Protein AF-A0A957VAG4-F1 (afdb_monomer_lite)

Secondary structure (DSSP, 8-state):
---------------------SSSSHHHHHHHHHHHHHHHHHHHHHHHHHHHHHHHHHHHHHHHHHHHHT-EEEEEEEEEEEEEEEEEEEEEEEEEEEEEEEEEEEEEEEEEETTEEEEEEEEEEEEEEEEEEEEEEEEEEEEEEEEEEEEEEEEEEGGGSTHHHHHHHHHHHHHHHHHHHHHTTS------PPPPPPPP----------------PPPP--------------------PPP-PPPPPPPPPPPPP----------------------------PPPPPPP-HHHHHHHHHHHHHHHHHHHHHHHHHHHHHHHTT-S-HHHHHHHHHHHHHHHHHHHHHHHT----GGGHHHHHHHHHHHHHHHHHHHHHHHHHHT--TT---HHHHHHHHHHHHHHHHHHHHHHHHHHT-

Radius of gyration: 52.44 Å; chains: 1; bounding box: 106×87×208 Å

Sequence (422 aa):
MPKESEPGSDNPLAAAPQGNKAQSSLPWLWAIVIFVLLLNIGLLIGLNLARLGAIEALSQVETMLDNLANEVVVYEVPVNQAVPMQAEVPFNQTFDVPLDTVIALSQTLTVPFGGVDIDLPVQTEVPVQIVVPFTVDEVIAVDTVVQLNTTIPVEVEVARTPLLAYLNQAKYDLARLKSLLTFSTEPSPPLVTPSPPQPSPTFEPSATKLPPTETPTPSPSATVFEVESTATLTPTVTSVPQETVAPSPEATPSEAKPPTNSDTSPPTGATSPASETIDPAGPLESPAPDPPMPLVTYAASVEILGQHISSKAEPFQETALRYWANQTTLEQFEAEFNQFRPEVKEVMRQLTQLSPPQEATTIHQKLIDGLAKCDIGIDMLGTWLETFDESLELPASLQVALCLEETAAAETELRQLLTQKK

pLDDT: mean 73.74, std 20.73, range [32.75, 96.94]

Foldseek 3Di:
DDDDDDDDDDDDPDDDPPPPPVPVCVVVVVVVVVVVVVVVVVVVVVVVVVLVVVLVVLVVVLVVLVCVLQDKDKDWDKDWDWDKDKDWDWDKDKDWDKDWDKDWDWDWDFDDDPNDTDTDTDIDIDTDIDTDIDIDTDIDIDIDIDTDTDIDIDIDNSNPDPVSVVSVVVSVVSVVVSCVSVCVPDDDDPDDDDDPDDDDPPPDPPPPPPDPPPDDDDDDDDDDDDDDDDDDDDDDDDDDDDDDDDDDDDDDDDDDDDDDDDDDDDDDDDDDDDDDDDDDDDDPPDPDPDPPDQLVVLLVLVVVLVVQLVVLVVVLVVVVVCVVVVNDDLVRNLVSLVVSLVSLVVSLVVLVPDDDDPVCVVLSVLLNVLSVLLNVLSVVVVVCSVVPDPPDDDDSVVSNVVSVVSNVVSNVVSVVVVVVVD

Structure (mmCIF, N/CA/C/O backbone):
data_AF-A0A957VAG4-F1
#
_entry.id   AF-A0A957VAG4-F1
#
loop_
_atom_site.group_PDB
_atom_site.id
_atom_site.type_symbol
_atom_site.label_atom_id
_atom_site.label_alt_id
_atom_site.label_comp_id
_atom_site.label_asym_id
_atom_site.label_entity_id
_atom_site.label_seq_id
_atom_site.pdbx_PDB_ins_code
_atom_site.Cartn_x
_atom_site.Cartn_y
_atom_site.Cartn_z
_atom_site.occupancy
_atom_site.B_iso_or_equiv
_atom_site.auth_seq_id
_atom_site.auth_comp_id
_atom_site.auth_asym_id
_atom_site.auth_atom_id
_atom_site.pdbx_PDB_model_num
ATOM 1 N N . MET A 1 1 ? 28.622 51.564 -104.443 1.00 38.38 1 MET A N 1
ATOM 2 C CA . MET A 1 1 ? 29.298 52.596 -103.626 1.00 38.38 1 MET A CA 1
ATOM 3 C C . MET A 1 1 ? 28.795 52.460 -102.199 1.00 38.38 1 MET A C 1
ATOM 5 O O . MET A 1 1 ? 27.580 52.354 -102.081 1.00 38.38 1 MET A O 1
ATOM 9 N N . PRO A 1 2 ? 29.619 52.571 -101.145 1.00 54.06 2 PRO A N 1
ATOM 10 C CA . PRO A 1 2 ? 31.016 52.159 -100.916 1.00 54.06 2 PRO A CA 1
ATOM 11 C C . PRO A 1 2 ? 31.065 51.047 -99.817 1.00 54.06 2 PRO A C 1
ATOM 13 O O . PRO A 1 2 ? 30.011 50.626 -99.362 1.00 54.06 2 PRO A O 1
ATOM 16 N N . LYS A 1 3 ? 32.171 50.557 -99.244 1.00 42.34 3 LYS A N 1
ATOM 17 C CA . LYS A 1 3 ? 33.568 50.235 -99.611 1.00 42.34 3 LYS A CA 1
ATOM 18 C C . LYS A 1 3 ? 34.287 50.012 -98.259 1.00 42.34 3 LYS A C 1
ATOM 20 O O . LYS A 1 3 ? 34.108 50.854 -97.392 1.00 42.34 3 LYS A O 1
ATOM 25 N N . GLU A 1 4 ? 35.087 48.943 -98.145 1.00 45.47 4 GLU A N 1
ATOM 26 C CA . GLU A 1 4 ? 36.183 48.722 -97.162 1.00 45.47 4 GLU A CA 1
ATOM 27 C C . GLU A 1 4 ? 35.815 48.702 -95.655 1.00 45.47 4 GLU A C 1
ATOM 29 O O . GLU A 1 4 ? 35.168 49.595 -95.135 1.00 45.47 4 GLU A O 1
ATOM 34 N N . SER A 1 5 ? 36.236 47.732 -94.839 1.00 47.94 5 SER A N 1
ATOM 35 C CA . SER A 1 5 ? 37.615 47.248 -94.679 1.00 47.94 5 SER A CA 1
ATOM 36 C C . SER A 1 5 ? 37.661 45.980 -93.796 1.00 47.94 5 SER A C 1
ATOM 38 O O . SER A 1 5 ? 37.069 45.940 -92.722 1.00 47.94 5 SER A O 1
ATOM 40 N N . GLU A 1 6 ? 38.377 44.955 -94.266 1.00 53.03 6 GLU A N 1
ATOM 41 C CA . GLU A 1 6 ? 39.089 43.937 -93.459 1.00 53.03 6 GLU A CA 1
ATOM 42 C C . GLU A 1 6 ? 40.233 44.616 -92.650 1.00 53.03 6 GLU A C 1
ATOM 44 O O . GLU A 1 6 ? 40.578 45.740 -93.034 1.00 53.03 6 GLU A O 1
ATOM 49 N N . PRO A 1 7 ? 40.882 44.021 -91.608 1.00 55.28 7 PRO A N 1
ATOM 50 C CA . PRO A 1 7 ? 41.274 42.599 -91.551 1.00 55.28 7 PRO A CA 1
ATOM 51 C C . PRO A 1 7 ? 41.378 41.906 -90.165 1.00 55.28 7 PRO A C 1
ATOM 53 O O . PRO A 1 7 ? 41.493 42.540 -89.125 1.00 55.28 7 PRO A O 1
ATOM 56 N N . GLY A 1 8 ? 41.431 40.567 -90.218 1.00 48.00 8 GLY A N 1
ATOM 57 C CA . GLY A 1 8 ? 42.390 39.707 -89.503 1.00 48.00 8 GLY A CA 1
ATOM 58 C C . GLY A 1 8 ? 42.411 39.683 -87.970 1.00 48.00 8 GLY A C 1
ATOM 59 O O . GLY A 1 8 ? 42.736 40.674 -87.334 1.00 48.00 8 GLY A O 1
ATOM 60 N N . SER A 1 9 ? 42.223 38.493 -87.390 1.00 48.19 9 SER A N 1
ATOM 61 C CA . SER A 1 9 ? 43.173 37.906 -86.426 1.00 48.19 9 SER A CA 1
ATOM 62 C C . SER A 1 9 ? 42.638 36.554 -85.939 1.00 48.19 9 SER A C 1
ATOM 64 O O . SER A 1 9 ? 41.675 36.474 -85.181 1.00 48.19 9 SER A O 1
ATOM 66 N N . ASP A 1 10 ? 43.219 35.483 -86.472 1.00 54.88 10 ASP A N 1
ATOM 67 C CA . ASP A 1 10 ? 43.752 34.341 -85.723 1.00 54.88 10 ASP A CA 1
ATOM 68 C C . ASP A 1 10 ? 43.155 34.113 -84.323 1.00 54.88 10 ASP A C 1
ATOM 70 O O . ASP A 1 10 ? 43.740 34.504 -83.314 1.00 54.88 10 ASP A O 1
ATOM 74 N N . ASN A 1 11 ? 42.025 33.405 -84.240 1.00 58.00 11 ASN A N 1
ATOM 75 C CA . ASN A 1 11 ? 41.642 32.772 -82.982 1.00 58.00 11 ASN A CA 1
ATOM 76 C C . ASN A 1 11 ? 42.357 31.417 -82.882 1.00 58.00 11 ASN A C 1
ATOM 78 O O . ASN A 1 11 ? 42.064 30.511 -83.671 1.00 58.00 11 ASN A O 1
ATOM 82 N N . PRO A 1 12 ? 43.314 31.266 -81.951 1.00 55.16 12 PRO A N 1
ATOM 83 C CA . PRO A 1 12 ? 44.085 30.053 -81.820 1.00 55.16 12 PRO A CA 1
ATOM 84 C C . PRO A 1 12 ? 43.206 28.918 -81.308 1.00 55.16 12 PRO A C 1
ATOM 86 O O . PRO A 1 12 ? 42.382 29.059 -80.406 1.00 55.16 12 PRO A O 1
ATOM 89 N N . LEU A 1 13 ? 43.483 27.764 -81.894 1.00 55.84 13 LEU A N 1
ATOM 90 C CA . LEU A 1 13 ? 43.233 26.425 -81.402 1.00 55.84 13 LEU A CA 1
ATOM 91 C C . LEU A 1 13 ? 43.704 26.306 -79.930 1.00 55.84 13 LEU A C 1
ATOM 93 O O . LEU A 1 13 ? 44.816 25.866 -79.650 1.00 55.84 13 LEU A O 1
ATOM 97 N N . ALA A 1 14 ? 42.884 26.747 -78.974 1.00 54.03 14 ALA A N 1
ATOM 98 C CA . ALA A 1 14 ? 43.136 26.589 -77.548 1.00 54.03 14 ALA A CA 1
ATOM 99 C C . ALA A 1 14 ? 42.481 25.287 -77.082 1.00 54.03 14 ALA A C 1
ATOM 101 O O . ALA A 1 14 ? 41.264 25.185 -76.935 1.00 54.03 14 ALA A O 1
ATOM 102 N N . ALA A 1 15 ? 43.328 24.277 -76.896 1.00 58.31 15 ALA A N 1
ATOM 103 C CA . ALA A 1 15 ? 43.006 23.015 -76.259 1.00 58.31 15 ALA A CA 1
ATOM 104 C C . ALA A 1 15 ? 42.191 23.248 -74.978 1.00 58.31 15 ALA A C 1
ATOM 106 O O . ALA A 1 15 ? 42.678 23.853 -74.024 1.00 58.31 15 ALA A O 1
ATOM 107 N N . ALA A 1 16 ? 40.955 22.750 -74.954 1.00 53.28 16 ALA A N 1
ATOM 108 C CA . ALA A 1 16 ? 40.181 22.659 -73.730 1.00 53.28 16 ALA A CA 1
ATOM 109 C C . ALA A 1 16 ? 40.896 21.676 -72.784 1.00 53.28 16 ALA A C 1
ATOM 111 O O . ALA A 1 16 ? 41.043 20.500 -73.135 1.00 53.28 16 ALA A O 1
ATOM 112 N N . PRO A 1 17 ? 41.348 22.104 -71.594 1.00 56.19 17 PRO A N 1
ATOM 113 C CA . PRO A 1 17 ? 41.843 21.173 -70.602 1.00 56.19 17 PRO A CA 1
ATOM 114 C C . PRO A 1 17 ? 40.633 20.420 -70.043 1.00 56.19 17 PRO A C 1
ATOM 116 O O . PRO A 1 17 ? 39.900 20.938 -69.201 1.00 56.19 17 PRO A O 1
ATOM 119 N N . GLN A 1 18 ? 40.428 19.177 -70.487 1.00 52.03 18 GLN A N 1
ATOM 120 C CA . GLN A 1 18 ? 39.673 18.191 -69.712 1.00 52.03 18 GLN A CA 1
ATOM 121 C C . GLN A 1 18 ? 40.495 17.851 -68.461 1.00 52.03 18 GLN A C 1
ATOM 123 O O . GLN A 1 18 ? 41.163 16.826 -68.360 1.00 52.03 18 GLN A O 1
ATOM 128 N N . GLY A 1 19 ? 40.522 18.794 -67.520 1.00 53.50 19 GLY A N 1
ATOM 129 C CA . GLY A 1 19 ? 41.061 18.591 -66.190 1.00 53.50 19 GLY A CA 1
ATOM 130 C C . GLY A 1 19 ? 40.097 17.699 -65.431 1.00 53.50 19 GLY A C 1
ATOM 131 O O . GLY A 1 19 ? 39.102 18.182 -64.895 1.00 53.50 19 GLY A O 1
ATOM 132 N N . ASN A 1 20 ? 40.402 16.404 -65.400 1.00 61.28 20 ASN A N 1
ATOM 133 C CA . ASN A 1 20 ? 39.722 15.376 -64.618 1.00 61.28 20 ASN A CA 1
ATOM 134 C C . ASN A 1 20 ? 39.812 15.687 -63.109 1.00 61.28 20 ASN A C 1
ATOM 136 O O . ASN A 1 20 ? 40.560 15.057 -62.368 1.00 61.28 20 ASN A O 1
ATOM 140 N N . LYS A 1 21 ? 39.038 16.668 -62.632 1.00 55.91 21 LYS A N 1
ATOM 141 C CA . LYS A 1 21 ? 38.812 16.965 -61.204 1.00 55.91 21 LYS A CA 1
ATOM 142 C C . LYS A 1 21 ? 37.628 16.175 -60.628 1.00 55.91 21 LYS A C 1
ATOM 144 O O . LYS A 1 21 ? 37.081 16.545 -59.599 1.00 55.91 21 LYS A O 1
ATOM 149 N N . ALA A 1 22 ? 37.227 15.087 -61.283 1.00 55.09 22 ALA A N 1
ATOM 150 C CA . ALA A 1 22 ? 36.132 14.229 -60.831 1.00 55.09 22 ALA A CA 1
ATOM 151 C C . ALA A 1 22 ? 36.593 13.065 -59.929 1.00 55.09 22 ALA A C 1
ATOM 153 O O . ALA A 1 22 ? 35.761 12.290 -59.474 1.00 55.09 22 ALA A O 1
ATOM 154 N N . GLN A 1 23 ? 37.899 12.920 -59.663 1.00 57.41 23 GLN A N 1
ATOM 155 C CA . GLN A 1 23 ? 38.448 11.701 -59.051 1.00 57.41 23 GLN A CA 1
ATOM 156 C C . GLN A 1 23 ? 38.806 11.821 -57.554 1.00 57.41 23 GLN A C 1
ATOM 158 O O . GLN A 1 23 ? 39.120 10.811 -56.931 1.00 57.41 23 GLN A O 1
ATOM 163 N N . SER A 1 24 ? 38.713 13.008 -56.935 1.00 60.59 24 SER A N 1
ATOM 164 C CA . SER A 1 24 ? 39.030 13.191 -55.502 1.00 60.59 24 SER A CA 1
ATOM 165 C C . SER A 1 24 ? 37.832 13.068 -54.550 1.00 60.59 24 SER A C 1
ATOM 167 O O . SER A 1 24 ? 38.023 13.141 -53.341 1.00 60.59 24 SER A O 1
ATOM 169 N N . SER A 1 25 ? 36.604 12.885 -55.048 1.00 70.00 25 SER A N 1
ATOM 170 C CA . SER A 1 25 ? 35.404 12.714 -54.206 1.00 70.00 25 SER A CA 1
ATOM 171 C C . SER A 1 25 ? 35.129 11.258 -53.809 1.00 70.00 25 SER A C 1
ATOM 173 O O . SER A 1 25 ? 34.297 11.005 -52.940 1.00 70.00 25 SER A O 1
ATOM 175 N N . LEU A 1 26 ? 35.848 10.295 -54.400 1.00 80.56 26 LEU A N 1
ATOM 176 C CA . LEU A 1 26 ? 35.650 8.866 -54.152 1.00 80.56 26 LEU A CA 1
ATOM 177 C C . LEU A 1 26 ? 35.837 8.443 -52.676 1.00 80.56 26 LEU A C 1
ATOM 179 O O . LEU A 1 26 ? 34.970 7.726 -52.180 1.00 80.56 26 LEU A O 1
ATOM 183 N N . PRO A 1 27 ? 36.885 8.865 -51.931 1.00 85.44 27 PRO A N 1
ATOM 184 C CA . PRO A 1 27 ? 37.063 8.414 -50.545 1.00 85.44 27 PRO A CA 1
ATOM 185 C C . PRO A 1 27 ? 36.003 8.976 -49.584 1.00 85.44 27 PRO A C 1
ATOM 187 O O . PRO A 1 27 ? 35.630 8.310 -48.623 1.00 85.44 27 PRO A O 1
ATOM 190 N N . TRP A 1 28 ? 35.464 10.167 -49.862 1.00 87.69 28 TRP A N 1
ATOM 191 C CA . TRP A 1 28 ? 34.404 10.775 -49.051 1.00 87.69 28 TRP A CA 1
ATOM 192 C C . TRP A 1 28 ? 33.076 10.014 -49.162 1.00 87.69 28 TRP A C 1
ATOM 194 O O . TRP A 1 28 ? 32.388 9.809 -48.164 1.00 87.69 28 TRP A O 1
ATOM 204 N N . LEU A 1 29 ? 32.740 9.524 -50.360 1.00 89.56 29 LEU A N 1
ATOM 205 C CA . LEU A 1 29 ? 31.546 8.699 -50.556 1.00 89.56 29 LEU A CA 1
ATOM 206 C C . LEU A 1 29 ? 31.632 7.383 -49.771 1.00 89.56 29 LEU A C 1
ATOM 208 O O . LEU A 1 29 ? 30.647 6.982 -49.157 1.00 89.56 29 LEU A O 1
ATOM 212 N N . TRP A 1 30 ? 32.809 6.751 -49.719 1.00 92.94 30 TRP A N 1
ATOM 213 C CA . TRP A 1 30 ? 33.020 5.550 -48.903 1.00 92.94 30 TRP A CA 1
ATOM 214 C C . TRP A 1 30 ? 32.843 5.817 -47.408 1.00 92.94 30 TRP A C 1
ATOM 216 O O . TRP A 1 30 ? 32.211 5.013 -46.726 1.00 92.94 30 TRP A O 1
ATOM 226 N N . ALA A 1 31 ? 33.327 6.957 -46.907 1.00 86.00 31 ALA A N 1
ATOM 227 C CA . ALA A 1 31 ? 33.139 7.336 -45.508 1.00 86.00 31 ALA A CA 1
ATOM 228 C C . ALA A 1 31 ? 31.650 7.488 -45.149 1.00 86.00 31 ALA A C 1
ATOM 230 O O . ALA A 1 31 ? 31.208 6.950 -44.135 1.00 86.00 31 ALA A O 1
ATOM 231 N N . ILE A 1 32 ? 30.856 8.139 -46.010 1.00 91.19 32 ILE A N 1
ATOM 232 C CA . ILE A 1 32 ? 29.405 8.277 -45.802 1.00 91.19 32 ILE A CA 1
ATOM 233 C C . ILE A 1 32 ? 28.712 6.910 -45.823 1.00 91.19 32 ILE A C 1
ATOM 235 O O . ILE A 1 32 ? 27.877 6.637 -44.964 1.00 91.19 32 ILE A O 1
ATOM 239 N N . VAL A 1 33 ? 29.057 6.036 -46.774 1.00 95.31 33 VAL A N 1
ATOM 240 C CA . VAL A 1 33 ? 28.449 4.698 -46.873 1.00 95.31 33 VAL A CA 1
ATOM 241 C C . VAL A 1 33 ? 28.741 3.863 -45.623 1.00 95.31 33 VAL A C 1
ATOM 243 O O . VAL A 1 33 ? 27.826 3.241 -45.087 1.00 95.31 33 VAL A O 1
ATOM 246 N N . ILE A 1 34 ? 29.979 3.885 -45.121 1.00 89.62 34 ILE A N 1
ATOM 247 C CA . ILE A 1 34 ? 30.357 3.174 -43.889 1.00 89.62 34 ILE A CA 1
ATOM 248 C C . ILE A 1 34 ? 29.614 3.752 -42.682 1.00 89.62 34 ILE A C 1
ATOM 250 O O . ILE A 1 34 ? 29.099 2.993 -41.864 1.00 89.62 34 ILE A O 1
ATOM 254 N N . PHE A 1 35 ? 29.504 5.078 -42.587 1.00 88.50 35 PHE A N 1
ATOM 255 C CA . PHE A 1 35 ? 28.786 5.728 -41.493 1.00 88.50 35 PHE A CA 1
ATOM 256 C C . PHE A 1 35 ? 27.294 5.360 -41.478 1.00 88.50 35 PHE A C 1
ATOM 258 O O . PHE A 1 35 ? 26.764 4.968 -40.441 1.00 88.50 35 PHE A O 1
ATOM 265 N N . VAL A 1 36 ? 26.624 5.406 -42.635 1.00 94.19 36 VAL A N 1
ATOM 266 C CA . VAL A 1 36 ? 25.214 4.996 -42.755 1.00 94.19 36 VAL A CA 1
ATOM 267 C C . VAL A 1 36 ? 25.046 3.507 -42.438 1.00 94.19 36 VAL A C 1
ATOM 269 O O . VAL A 1 36 ? 24.060 3.122 -41.811 1.00 94.19 36 VAL A O 1
ATOM 272 N N . LEU A 1 37 ? 26.001 2.659 -42.826 1.00 92.44 37 LEU A N 1
ATOM 273 C CA . LEU A 1 37 ? 25.968 1.236 -42.492 1.00 92.44 37 LEU A CA 1
ATOM 274 C C . LEU A 1 37 ? 26.087 1.005 -40.978 1.00 92.44 37 LEU A C 1
ATOM 276 O O . LEU A 1 37 ? 25.285 0.259 -40.420 1.00 92.44 37 LEU A O 1
ATOM 280 N N . LEU A 1 38 ? 27.033 1.671 -40.310 1.00 84.25 38 LEU A N 1
ATOM 281 C CA . LEU A 1 38 ? 27.204 1.585 -38.856 1.00 84.25 38 LEU A CA 1
ATOM 282 C C . LEU A 1 38 ? 25.965 2.076 -38.107 1.00 84.25 38 LEU A C 1
ATOM 284 O O . LEU A 1 38 ? 25.525 1.415 -37.171 1.00 84.25 38 LEU A O 1
ATOM 288 N N . LEU A 1 39 ? 25.357 3.176 -38.557 1.00 89.88 39 LEU A N 1
ATOM 289 C CA . LEU A 1 39 ? 24.110 3.685 -37.985 1.00 89.88 39 LEU A CA 1
ATOM 290 C C . LEU A 1 39 ? 22.976 2.648 -38.083 1.00 89.88 39 LEU A C 1
ATOM 292 O O . LEU A 1 39 ? 22.263 2.415 -37.109 1.00 89.88 39 LEU A O 1
ATOM 296 N N . ASN A 1 40 ? 22.831 1.988 -39.237 1.00 92.69 40 ASN A N 1
ATOM 297 C CA . ASN A 1 40 ? 21.831 0.931 -39.413 1.00 92.69 40 ASN A CA 1
ATOM 298 C C . ASN A 1 40 ? 22.116 -0.290 -38.523 1.00 92.69 40 ASN A C 1
ATOM 300 O O . ASN A 1 40 ? 21.187 -0.842 -37.938 1.00 92.69 40 ASN A O 1
ATOM 304 N N . ILE A 1 41 ? 23.384 -0.695 -38.381 1.00 90.12 41 ILE A N 1
ATOM 305 C CA . ILE A 1 41 ? 23.778 -1.789 -37.478 1.00 90.12 41 ILE A CA 1
ATOM 306 C C . ILE A 1 41 ? 23.458 -1.421 -36.022 1.00 90.12 41 ILE A C 1
ATOM 308 O O . ILE A 1 41 ? 22.864 -2.229 -35.310 1.00 90.12 41 ILE A O 1
ATOM 312 N N . GLY A 1 42 ? 23.781 -0.198 -35.596 1.00 84.88 42 GLY A N 1
ATOM 313 C CA . GLY A 1 42 ? 23.465 0.299 -34.257 1.00 84.88 42 GLY A CA 1
ATOM 314 C C . GLY A 1 42 ? 21.962 0.300 -33.969 1.00 84.88 42 GLY A C 1
ATOM 315 O O . GLY A 1 42 ? 21.540 -0.190 -32.924 1.00 84.88 42 GLY A O 1
ATOM 316 N N . LEU A 1 43 ? 21.139 0.753 -34.923 1.00 90.44 43 LEU A N 1
ATOM 317 C CA . LEU A 1 43 ? 19.676 0.706 -34.807 1.00 90.44 43 LEU A CA 1
ATOM 318 C C . LEU A 1 43 ? 19.145 -0.728 -34.674 1.00 90.44 43 LEU A C 1
ATOM 320 O O . LEU A 1 43 ? 18.252 -0.974 -33.864 1.00 90.44 43 LEU A O 1
ATOM 324 N N . LEU A 1 44 ? 19.701 -1.683 -35.427 1.00 90.50 44 LEU A N 1
ATOM 325 C CA . LEU A 1 44 ? 19.319 -3.095 -35.326 1.00 90.50 44 LEU A CA 1
ATOM 326 C C . LEU A 1 44 ? 19.687 -3.699 -33.963 1.00 90.50 44 LEU A C 1
ATOM 328 O O . LEU A 1 44 ? 18.886 -4.437 -33.388 1.00 90.50 44 LEU A O 1
ATOM 332 N N . ILE A 1 45 ? 20.870 -3.375 -33.432 1.00 87.69 45 ILE A N 1
ATOM 333 C CA . ILE A 1 45 ? 21.305 -3.821 -32.100 1.00 87.69 45 ILE A CA 1
ATOM 334 C C . ILE A 1 45 ? 20.407 -3.213 -31.017 1.00 87.69 45 ILE A C 1
ATOM 336 O O . ILE A 1 45 ? 19.887 -3.948 -30.178 1.00 87.69 45 ILE A O 1
ATOM 340 N N . GLY A 1 46 ? 20.151 -1.902 -31.077 1.00 83.38 46 GLY A N 1
ATOM 341 C CA . GLY A 1 46 ? 19.277 -1.207 -30.130 1.00 83.38 46 GLY A CA 1
ATOM 342 C C . GLY A 1 46 ? 17.848 -1.754 -30.130 1.00 83.38 46 GLY A C 1
ATOM 343 O O . GLY A 1 46 ? 17.273 -1.981 -29.067 1.00 83.38 46 GLY A O 1
ATOM 344 N N . LEU A 1 47 ? 17.292 -2.056 -31.308 1.00 90.75 47 LEU A N 1
ATOM 345 C CA . LEU A 1 47 ? 15.959 -2.652 -31.418 1.00 90.75 47 LEU A CA 1
ATOM 346 C C . LEU A 1 47 ? 15.911 -4.078 -30.842 1.00 90.75 47 LEU A C 1
ATOM 348 O O . LEU A 1 47 ? 14.932 -4.444 -30.192 1.00 90.75 47 LEU A O 1
ATOM 352 N N . ASN A 1 48 ? 16.967 -4.876 -31.039 1.00 84.31 48 ASN A N 1
ATOM 353 C CA . ASN A 1 48 ? 17.069 -6.210 -30.442 1.00 84.31 48 ASN A CA 1
ATOM 354 C C . ASN A 1 48 ? 17.192 -6.153 -28.912 1.00 84.31 48 ASN A C 1
ATOM 356 O O . ASN A 1 48 ? 16.539 -6.940 -28.228 1.00 84.31 48 ASN A O 1
ATOM 360 N N . LEU A 1 49 ? 17.965 -5.208 -28.370 1.00 83.94 49 LEU A N 1
ATOM 361 C CA . LEU A 1 49 ? 18.066 -4.975 -26.924 1.00 83.94 49 LEU A CA 1
ATOM 362 C C . LEU A 1 49 ? 16.721 -4.548 -26.328 1.00 83.94 49 LEU A C 1
ATOM 364 O O . LEU A 1 49 ? 16.265 -5.143 -25.352 1.00 83.94 49 LEU A O 1
ATOM 368 N N . ALA A 1 50 ? 16.037 -3.589 -26.958 1.00 85.12 50 ALA A N 1
ATOM 369 C CA . ALA A 1 50 ? 14.705 -3.159 -26.534 1.00 85.12 50 ALA A CA 1
ATOM 370 C C . ALA A 1 50 ? 13.694 -4.320 -26.546 1.00 85.12 50 ALA A C 1
ATOM 372 O O . ALA A 1 50 ? 12.864 -4.437 -25.646 1.00 85.12 50 ALA A O 1
ATOM 373 N N . ARG A 1 51 ? 13.789 -5.221 -27.533 1.00 89.50 51 ARG A N 1
ATOM 374 C CA . ARG A 1 51 ? 12.946 -6.421 -27.621 1.00 89.50 51 ARG A CA 1
ATOM 375 C C . ARG A 1 51 ? 13.204 -7.403 -26.479 1.00 89.50 51 ARG A C 1
ATOM 377 O O . ARG A 1 51 ? 12.243 -7.928 -25.925 1.00 89.50 51 ARG A O 1
ATOM 384 N N . LEU A 1 52 ? 14.467 -7.644 -26.124 1.00 87.38 52 LEU A N 1
ATOM 385 C CA . LEU A 1 52 ? 14.814 -8.497 -24.982 1.00 87.38 52 LEU A CA 1
ATOM 386 C C . LEU A 1 52 ? 14.280 -7.905 -23.671 1.00 87.38 52 LEU A C 1
ATOM 388 O O . LEU A 1 52 ? 13.638 -8.621 -22.906 1.00 87.38 52 LEU A O 1
ATOM 392 N N . GLY A 1 53 ? 14.442 -6.594 -23.468 1.00 87.56 53 GLY A N 1
ATOM 393 C CA . GLY A 1 53 ? 13.879 -5.898 -22.306 1.00 87.56 53 GLY A CA 1
ATOM 394 C C . GLY A 1 53 ? 12.350 -5.981 -22.240 1.00 87.56 53 GLY A C 1
ATOM 395 O O . GLY A 1 53 ? 11.788 -6.226 -21.176 1.00 87.56 53 GLY A O 1
ATOM 396 N N . ALA A 1 54 ? 11.666 -5.859 -23.382 1.00 91.88 54 ALA A N 1
ATOM 397 C CA . ALA A 1 54 ? 10.212 -5.991 -23.440 1.00 91.88 54 ALA A CA 1
ATOM 398 C C . ALA A 1 54 ? 9.732 -7.399 -23.047 1.00 91.88 54 ALA A C 1
ATOM 400 O O . ALA A 1 54 ? 8.738 -7.522 -22.332 1.00 91.88 54 ALA A O 1
ATOM 401 N N . ILE A 1 55 ? 10.426 -8.457 -23.488 1.00 91.38 55 ILE A N 1
ATOM 402 C CA . ILE A 1 55 ? 10.083 -9.850 -23.146 1.00 91.38 55 ILE A CA 1
ATOM 403 C C . ILE A 1 55 ? 10.214 -10.094 -21.638 1.00 91.38 55 ILE A C 1
ATOM 405 O O . ILE A 1 55 ? 9.341 -10.740 -21.054 1.00 91.38 55 ILE A O 1
ATOM 409 N N . GLU A 1 56 ? 11.262 -9.557 -21.013 1.00 90.75 56 GLU A N 1
ATOM 410 C CA . GLU A 1 56 ? 11.471 -9.681 -19.567 1.00 90.75 56 GLU A CA 1
ATOM 411 C C . GLU A 1 56 ? 10.377 -8.944 -18.782 1.00 90.75 56 GLU A C 1
ATOM 413 O O . GLU A 1 56 ? 9.730 -9.529 -17.911 1.00 90.75 56 GLU A O 1
ATOM 418 N N . ALA A 1 57 ? 10.076 -7.699 -19.167 1.00 89.75 57 ALA A N 1
ATOM 419 C CA . ALA A 1 57 ? 9.009 -6.913 -18.550 1.00 89.75 57 ALA A CA 1
ATOM 420 C C . ALA A 1 57 ? 7.639 -7.613 -18.653 1.00 89.75 57 ALA A C 1
ATOM 422 O O . ALA A 1 57 ? 6.883 -7.654 -17.684 1.00 89.75 57 ALA A O 1
ATOM 423 N N . LEU A 1 58 ? 7.333 -8.232 -19.800 1.00 94.94 58 LEU A N 1
ATOM 424 C CA . LEU A 1 58 ? 6.114 -9.031 -19.988 1.00 94.94 58 LEU A CA 1
ATOM 425 C C . LEU A 1 58 ? 6.045 -10.223 -19.023 1.00 94.94 58 LEU A C 1
ATOM 427 O O . LEU A 1 58 ? 4.979 -10.505 -18.478 1.00 94.94 58 LEU A O 1
ATOM 431 N N . SER A 1 59 ? 7.170 -10.899 -18.782 1.00 92.25 59 SER A N 1
ATOM 432 C CA . SER A 1 59 ? 7.247 -12.017 -17.832 1.00 92.25 59 SER A CA 1
ATOM 433 C C . SER A 1 59 ? 7.022 -11.564 -16.384 1.00 92.25 59 SER A C 1
ATOM 435 O O . SER A 1 59 ? 6.370 -12.256 -15.595 1.00 92.25 59 SER A O 1
ATOM 437 N N . GLN A 1 60 ? 7.523 -10.379 -16.031 1.00 93.25 60 GLN A N 1
ATOM 438 C CA . GLN A 1 60 ? 7.298 -9.791 -14.714 1.00 93.25 60 GLN A CA 1
ATOM 439 C C . GLN A 1 60 ? 5.822 -9.428 -14.509 1.00 93.25 60 GLN A C 1
ATOM 441 O O . GLN A 1 60 ? 5.252 -9.740 -13.463 1.00 93.25 60 GLN A O 1
ATOM 446 N N . VAL A 1 61 ? 5.174 -8.859 -15.532 1.00 95.75 61 VAL A N 1
ATOM 447 C CA . VAL A 1 61 ? 3.735 -8.557 -15.504 1.00 95.75 61 VAL A CA 1
ATOM 448 C C . VAL A 1 61 ? 2.901 -9.836 -15.364 1.00 95.75 61 VAL A C 1
ATOM 450 O O . VAL A 1 61 ? 1.972 -9.859 -14.561 1.00 95.75 61 VAL A O 1
ATOM 453 N N . GLU A 1 62 ? 3.242 -10.925 -16.066 1.00 95.31 62 GLU A N 1
ATOM 454 C CA . GLU A 1 62 ? 2.569 -12.228 -15.894 1.00 95.31 62 GLU A CA 1
ATOM 455 C C . GLU A 1 62 ? 2.619 -12.708 -14.433 1.00 95.31 62 GLU A C 1
ATOM 457 O O . GLU A 1 62 ? 1.595 -13.129 -13.890 1.00 95.31 62 GLU A O 1
ATOM 462 N N . THR A 1 63 ? 3.782 -12.575 -13.788 1.00 95.12 63 THR A N 1
ATOM 463 C CA . THR A 1 63 ? 3.988 -12.959 -12.382 1.00 95.12 63 THR A CA 1
ATOM 464 C C . THR A 1 63 ? 3.197 -12.062 -11.427 1.00 95.12 63 THR A C 1
ATOM 466 O O . THR A 1 63 ? 2.578 -12.554 -10.485 1.00 95.12 63 THR A O 1
ATOM 469 N N . MET A 1 64 ? 3.160 -10.749 -11.678 1.00 93.81 64 MET A N 1
ATOM 470 C CA . MET A 1 64 ? 2.350 -9.811 -10.891 1.00 93.81 64 MET A CA 1
ATOM 471 C C . MET A 1 64 ? 0.855 -10.123 -10.999 1.00 93.81 64 MET A C 1
ATOM 473 O O . MET A 1 64 ? 0.160 -10.112 -9.986 1.00 93.81 64 MET A O 1
ATOM 477 N N . LEU A 1 65 ? 0.364 -10.454 -12.199 1.00 96.12 65 LEU A N 1
ATOM 478 C CA . LEU A 1 65 ? -1.032 -10.856 -12.390 1.00 96.12 65 LEU A CA 1
ATOM 479 C C . LEU A 1 65 ? -1.345 -12.187 -11.694 1.00 96.12 65 LEU A C 1
ATOM 481 O O . LEU A 1 65 ? -2.455 -12.345 -11.192 1.00 96.12 65 LEU A O 1
ATOM 485 N N . ASP A 1 66 ? -0.398 -13.129 -11.649 1.00 95.56 66 ASP A N 1
ATOM 486 C CA . ASP A 1 66 ? -0.556 -14.374 -10.883 1.00 95.56 66 ASP A CA 1
ATOM 487 C C . ASP A 1 66 ? -0.637 -14.129 -9.381 1.00 95.56 66 ASP A C 1
ATOM 489 O O . ASP A 1 66 ? -1.500 -14.695 -8.708 1.00 95.56 66 ASP A O 1
ATOM 493 N N . ASN A 1 67 ? 0.229 -13.269 -8.854 1.00 95.12 67 ASN A N 1
ATOM 494 C CA . ASN A 1 67 ? 0.195 -12.914 -7.442 1.00 95.12 67 ASN A CA 1
ATOM 495 C C . ASN A 1 67 ? -1.123 -12.213 -7.096 1.00 95.12 67 ASN A C 1
ATOM 497 O O . ASN A 1 67 ? -1.790 -12.622 -6.151 1.00 95.12 67 ASN A O 1
ATOM 501 N N . LEU A 1 68 ? -1.555 -11.257 -7.925 1.00 95.88 68 LEU A N 1
ATOM 502 C CA . LEU A 1 68 ? -2.811 -10.531 -7.733 1.00 95.88 68 LEU A CA 1
ATOM 503 C C . LEU A 1 68 ? -4.041 -11.448 -7.820 1.00 95.88 68 LEU A C 1
ATOM 505 O O . LEU A 1 68 ? -5.000 -11.277 -7.073 1.00 95.88 68 LEU A O 1
ATOM 509 N N . ALA A 1 69 ? -4.027 -12.444 -8.710 1.00 96.06 69 ALA A N 1
ATOM 510 C CA . ALA A 1 69 ? -5.122 -13.408 -8.827 1.00 96.06 69 ALA A CA 1
ATOM 511 C C . ALA A 1 69 ? -5.284 -14.287 -7.572 1.00 96.06 69 ALA A C 1
ATOM 513 O O . ALA A 1 69 ? -6.395 -14.740 -7.287 1.00 96.06 69 ALA A O 1
ATOM 514 N N . ASN A 1 70 ? -4.194 -14.513 -6.832 1.00 96.25 70 ASN A N 1
ATOM 515 C CA . ASN A 1 70 ? -4.166 -15.319 -5.610 1.00 96.25 70 ASN A CA 1
ATOM 516 C C . ASN A 1 70 ? -4.188 -14.475 -4.323 1.00 96.25 70 ASN A C 1
ATOM 518 O O . ASN A 1 70 ? -4.130 -15.032 -3.227 1.00 96.25 70 ASN A O 1
ATOM 522 N N . GLU A 1 71 ? -4.264 -13.149 -4.437 1.00 96.81 71 GLU A N 1
ATOM 523 C CA . GLU A 1 71 ? -4.256 -12.248 -3.291 1.00 96.81 71 GLU A CA 1
ATOM 524 C C . GLU A 1 71 ? -5.623 -12.224 -2.585 1.00 96.81 71 GLU A C 1
ATOM 526 O O . GLU A 1 71 ? -6.690 -12.309 -3.208 1.00 96.81 71 GLU A O 1
ATOM 531 N N . VAL A 1 72 ? -5.588 -12.119 -1.254 1.00 96.81 72 VAL A N 1
ATOM 532 C CA . VAL A 1 72 ? -6.774 -11.918 -0.416 1.00 96.81 72 VAL A CA 1
ATOM 533 C C . VAL A 1 72 ? -6.830 -10.447 -0.048 1.00 96.81 72 VAL A C 1
ATOM 535 O O . VAL A 1 72 ? -5.988 -9.954 0.701 1.00 96.81 72 VAL A O 1
ATOM 538 N N . VAL A 1 73 ? -7.825 -9.740 -0.577 1.00 94.88 73 VAL A N 1
ATOM 539 C CA . VAL A 1 73 ? -8.023 -8.323 -0.274 1.00 94.88 73 VAL A CA 1
ATOM 540 C C . VAL A 1 73 ? -8.886 -8.225 0.977 1.00 94.88 73 VAL A C 1
ATOM 542 O O . VAL A 1 73 ? -10.035 -8.665 0.980 1.00 94.88 73 VAL A O 1
ATOM 545 N N . VAL A 1 74 ? -8.336 -7.650 2.045 1.00 95.81 74 VAL A N 1
ATOM 546 C CA . VAL A 1 74 ? -9.067 -7.405 3.293 1.00 95.81 74 VAL A CA 1
ATOM 547 C C . VAL A 1 74 ? -9.676 -6.010 3.234 1.00 95.81 74 VAL A C 1
ATOM 549 O O . VAL A 1 74 ? -8.955 -5.016 3.148 1.00 95.81 74 VAL A O 1
ATOM 552 N N . TYR A 1 75 ? -11.005 -5.930 3.262 1.00 95.31 75 TYR A N 1
ATOM 553 C CA . TYR A 1 75 ? -11.731 -4.665 3.310 1.00 95.31 75 TYR A CA 1
ATOM 554 C C . TYR A 1 75 ? -12.417 -4.497 4.662 1.00 95.31 75 TYR A C 1
ATOM 556 O O . TYR A 1 75 ? -13.260 -5.299 5.056 1.00 95.31 75 TYR A O 1
ATOM 564 N N . GLU A 1 76 ? -12.065 -3.438 5.376 1.00 96.19 76 GLU A N 1
ATOM 565 C CA . GLU A 1 76 ? -12.667 -3.094 6.657 1.00 96.19 76 GLU A CA 1
ATOM 566 C C . GLU A 1 76 ? -13.967 -2.314 6.437 1.00 96.19 76 GLU A C 1
ATOM 568 O O . GLU A 1 76 ? -13.951 -1.155 6.021 1.00 96.19 76 GLU A O 1
ATOM 573 N N . VAL A 1 77 ? -15.111 -2.950 6.706 1.00 95.06 77 VAL A N 1
ATOM 574 C CA . VAL A 1 77 ? -16.422 -2.296 6.616 1.00 95.06 77 VAL A CA 1
ATOM 575 C C . VAL A 1 77 ? -16.794 -1.747 7.994 1.00 95.06 77 VAL A C 1
ATOM 577 O O . VAL A 1 77 ? -17.062 -2.540 8.903 1.00 95.06 77 VAL A O 1
ATOM 580 N N . PRO A 1 78 ? -16.849 -0.416 8.184 1.00 94.25 78 PRO A N 1
ATOM 581 C CA . PRO A 1 78 ? -17.359 0.156 9.420 1.00 94.25 78 PRO A CA 1
ATOM 582 C C . PRO A 1 78 ? -18.877 -0.036 9.484 1.00 94.25 78 PRO A C 1
ATOM 584 O O . PRO A 1 78 ? -19.621 0.407 8.605 1.00 94.25 78 PRO A O 1
ATOM 587 N N . VAL A 1 79 ? -19.346 -0.685 10.543 1.00 94.00 79 VAL A N 1
ATOM 588 C CA . VAL A 1 79 ? -20.764 -0.846 10.862 1.00 94.00 79 VAL A CA 1
ATOM 589 C C . VAL A 1 79 ? -21.074 0.038 12.060 1.00 94.00 79 VAL A C 1
ATOM 591 O O . VAL A 1 79 ? -20.615 -0.226 13.168 1.00 94.00 79 VAL A O 1
ATOM 594 N N . ASN A 1 80 ? -21.870 1.078 11.810 1.00 95.62 80 ASN A N 1
ATOM 595 C CA . ASN A 1 80 ? -22.397 1.982 12.827 1.00 95.62 80 ASN A CA 1
ATOM 596 C C . ASN A 1 80 ? -23.913 1.794 12.883 1.00 95.62 80 ASN A C 1
ATOM 598 O O . ASN A 1 80 ? -24.642 2.348 12.054 1.00 95.62 80 ASN A O 1
ATOM 602 N N . GLN A 1 81 ? -24.388 0.972 13.818 1.00 95.06 81 GLN A N 1
ATOM 603 C CA . GLN A 1 81 ? -25.812 0.676 13.963 1.00 95.06 81 GLN A CA 1
ATOM 604 C C . GLN A 1 81 ? -26.292 0.967 15.383 1.00 95.06 81 GLN A C 1
ATOM 606 O O . GLN A 1 81 ? -25.727 0.491 16.362 1.00 95.06 81 GLN A O 1
ATOM 611 N N . ALA A 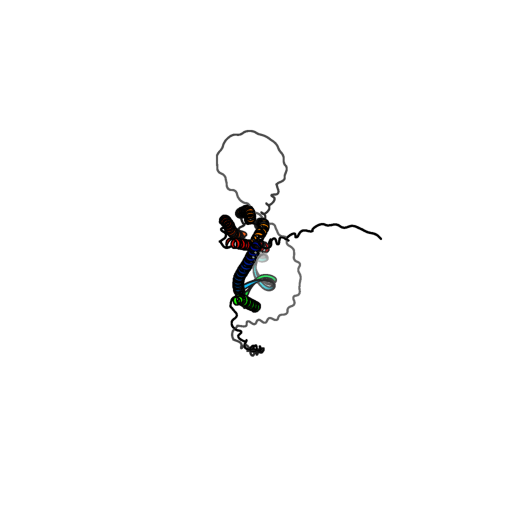1 82 ? -27.385 1.717 15.478 1.00 93.81 82 ALA A N 1
ATOM 612 C CA . ALA A 1 82 ? -28.124 1.913 16.713 1.00 93.81 82 ALA A CA 1
ATOM 613 C C . ALA A 1 82 ? -29.005 0.681 16.967 1.00 93.81 82 ALA A C 1
ATOM 615 O O . ALA A 1 82 ? -29.961 0.444 16.223 1.00 93.81 82 ALA A O 1
ATOM 616 N N . VAL A 1 83 ? -28.684 -0.109 17.992 1.00 93.94 83 VAL A N 1
ATOM 617 C CA . VAL A 1 83 ? -29.488 -1.269 18.397 1.00 93.94 83 VAL A CA 1
ATOM 618 C C . VAL A 1 83 ? -30.339 -0.868 19.605 1.00 93.94 83 VAL A C 1
ATOM 620 O O . VAL A 1 83 ? -29.777 -0.592 20.669 1.00 93.94 83 VAL A O 1
ATOM 623 N N . PRO A 1 84 ? -31.677 -0.801 19.472 1.00 94.12 84 PRO A N 1
ATOM 624 C CA . PRO A 1 84 ? -32.543 -0.570 20.618 1.00 94.12 84 PRO A CA 1
ATOM 625 C C . PRO A 1 84 ? -32.538 -1.819 21.505 1.00 94.12 84 PRO A C 1
ATOM 627 O O . PRO A 1 84 ? -32.812 -2.926 21.037 1.00 94.12 84 PRO A O 1
ATOM 630 N N . MET A 1 85 ? -32.215 -1.642 22.781 1.00 90.75 85 MET A N 1
ATOM 631 C CA . MET A 1 85 ? -32.318 -2.677 23.800 1.00 90.75 85 MET A CA 1
ATOM 632 C C . MET A 1 85 ? -33.436 -2.306 24.763 1.00 90.75 85 MET A C 1
ATOM 634 O O . MET A 1 85 ? -33.391 -1.264 25.414 1.00 90.75 85 MET A O 1
ATOM 638 N N . GLN A 1 86 ? -34.417 -3.197 24.857 1.00 94.75 86 GLN A N 1
ATOM 639 C CA . GLN A 1 86 ? -35.480 -3.138 25.848 1.00 94.75 86 GLN A CA 1
ATOM 640 C C . GLN A 1 86 ? -35.226 -4.264 26.841 1.00 94.75 86 GLN A C 1
ATOM 642 O O . GLN A 1 86 ? -35.232 -5.439 26.467 1.00 94.75 86 GLN A O 1
ATOM 647 N N . ALA A 1 87 ? -34.942 -3.901 28.085 1.00 92.62 87 ALA A N 1
ATOM 648 C CA . ALA A 1 87 ? -34.720 -4.854 29.159 1.00 92.62 87 ALA A CA 1
ATOM 649 C C . ALA A 1 87 ? -35.573 -4.472 30.366 1.00 92.62 87 ALA A C 1
ATOM 651 O O . ALA A 1 87 ? -35.607 -3.315 30.778 1.00 92.62 87 ALA A O 1
ATOM 652 N N . GLU A 1 88 ? -36.242 -5.458 30.949 1.00 93.88 88 GLU A N 1
ATOM 653 C CA . GLU A 1 88 ? -36.943 -5.311 32.220 1.00 93.88 88 GLU A CA 1
ATOM 654 C C . GLU A 1 88 ? -36.030 -5.843 33.320 1.00 93.88 88 GLU A C 1
ATOM 656 O O . GLU A 1 88 ? -35.689 -7.028 33.341 1.00 93.88 88 GLU A O 1
ATOM 661 N N . VAL A 1 89 ? -35.585 -4.957 34.212 1.00 89.25 89 VAL A N 1
ATOM 662 C CA . VAL A 1 89 ? -34.729 -5.338 35.337 1.00 89.25 89 VAL A CA 1
ATOM 663 C C . VAL A 1 89 ? -35.602 -5.412 36.588 1.00 89.25 89 VAL A C 1
ATOM 665 O O . VAL A 1 89 ? -36.045 -4.367 37.073 1.00 89.25 89 VAL A O 1
ATOM 668 N N . PRO A 1 90 ? -35.878 -6.617 37.122 1.00 89.31 90 PRO A N 1
ATOM 669 C CA . PRO A 1 90 ? -36.585 -6.744 38.384 1.00 89.31 90 PRO A CA 1
ATOM 670 C C . PRO A 1 90 ? -35.659 -6.318 39.524 1.00 89.31 90 PRO A C 1
ATOM 672 O O . PRO A 1 90 ? -34.560 -6.851 39.697 1.00 89.31 90 PRO A O 1
ATOM 675 N N . PHE A 1 91 ? -36.113 -5.351 40.305 1.00 89.62 91 PHE A N 1
ATOM 676 C CA . PHE A 1 91 ? -35.431 -4.838 41.475 1.00 89.62 91 PHE A CA 1
ATOM 677 C C . PHE A 1 91 ? -36.176 -5.333 42.713 1.00 89.62 91 PHE A C 1
ATOM 679 O O . PHE A 1 91 ? -37.239 -4.822 43.049 1.00 89.62 91 PHE A O 1
ATOM 686 N N . ASN A 1 92 ? -35.610 -6.347 43.371 1.00 90.56 92 ASN A N 1
ATOM 687 C CA . ASN A 1 92 ? -36.139 -6.894 44.619 1.00 90.56 92 ASN A CA 1
ATOM 688 C C . ASN A 1 92 ? -35.158 -6.549 45.739 1.00 90.56 92 ASN A C 1
ATOM 690 O O . ASN A 1 92 ? -34.122 -7.206 45.890 1.00 90.56 92 ASN A O 1
ATOM 694 N N . GLN A 1 93 ? -35.450 -5.494 46.499 1.00 90.06 93 GLN A N 1
ATOM 695 C CA . GLN A 1 93 ? -34.646 -5.105 47.661 1.00 90.06 93 GLN A CA 1
ATOM 696 C C . GLN A 1 93 ? -35.485 -5.148 48.932 1.00 90.06 93 GLN A C 1
ATOM 698 O O . GLN A 1 93 ? -36.619 -4.680 48.974 1.00 90.06 93 GLN A O 1
ATOM 703 N N . THR A 1 94 ? -34.914 -5.732 49.983 1.00 90.50 94 THR A N 1
ATOM 704 C CA . THR A 1 94 ? -35.506 -5.742 51.322 1.00 90.50 94 THR A CA 1
ATOM 705 C C . THR A 1 94 ? -34.717 -4.793 52.208 1.00 90.50 94 THR A C 1
ATOM 707 O O . THR A 1 94 ? -33.497 -4.927 52.316 1.00 90.50 94 THR A O 1
ATOM 710 N N . PHE A 1 95 ? -35.409 -3.850 52.836 1.00 89.56 95 PHE A N 1
ATOM 711 C CA . PHE A 1 95 ? -34.832 -2.923 53.801 1.00 89.56 95 PHE A CA 1
ATOM 712 C C . PHE A 1 95 ? -35.463 -3.151 55.167 1.00 89.56 95 PHE A C 1
ATOM 714 O O . PHE A 1 95 ? -36.685 -3.197 55.294 1.00 89.56 95 PHE A O 1
ATOM 721 N N . ASP A 1 96 ? -34.629 -3.246 56.193 1.00 93.00 96 ASP A N 1
ATOM 722 C CA . ASP A 1 96 ? -35.083 -3.295 57.575 1.00 93.00 96 ASP A CA 1
ATOM 723 C C . ASP A 1 96 ? -35.201 -1.867 58.105 1.00 93.00 96 ASP A C 1
ATOM 725 O O . ASP A 1 96 ? -34.196 -1.172 58.275 1.00 93.00 96 ASP A O 1
ATOM 729 N N . VAL A 1 97 ? -36.432 -1.413 58.350 1.00 88.12 97 VAL A N 1
ATOM 730 C CA . VAL A 1 97 ? -36.680 -0.093 58.938 1.00 88.12 97 VAL A CA 1
ATOM 731 C C . VAL A 1 97 ? -36.836 -0.264 60.451 1.00 88.12 97 VAL A C 1
ATOM 733 O O . VAL A 1 97 ? -37.836 -0.843 60.895 1.00 88.12 97 VAL A O 1
ATOM 736 N N . PRO A 1 98 ? -35.873 0.204 61.268 1.00 86.62 98 PRO A N 1
ATOM 737 C CA . PRO A 1 98 ? -36.037 0.213 62.711 1.00 86.62 98 PRO A CA 1
ATOM 738 C C . PRO A 1 98 ? -37.047 1.298 63.097 1.00 86.62 98 PRO A C 1
ATOM 740 O O . PRO A 1 98 ? -36.877 2.479 62.796 1.00 86.62 98 PRO A O 1
ATOM 743 N N . LEU A 1 99 ? -38.117 0.884 63.764 1.00 87.38 99 LEU A N 1
ATOM 744 C CA . LEU A 1 99 ? -39.105 1.752 64.383 1.00 87.38 99 LEU A CA 1
ATOM 745 C C . LEU A 1 99 ? -38.885 1.713 65.892 1.00 87.38 99 LEU A C 1
ATOM 747 O O . LEU A 1 99 ? -39.283 0.766 66.574 1.00 87.38 99 LEU A O 1
ATOM 751 N N . ASP A 1 100 ? -38.264 2.768 66.403 1.00 92.31 100 ASP A N 1
ATOM 752 C CA . ASP A 1 100 ? -38.181 3.036 67.832 1.00 92.31 100 ASP A CA 1
ATOM 753 C C . ASP A 1 100 ? -39.396 3.877 68.235 1.00 92.31 100 ASP A C 1
ATOM 755 O O . ASP A 1 100 ? -39.505 5.055 67.889 1.00 92.31 100 ASP A O 1
ATOM 759 N N . THR A 1 101 ? -40.344 3.274 68.952 1.00 91.88 101 THR A N 1
ATOM 760 C CA . THR A 1 101 ? -41.519 3.987 69.464 1.00 91.88 101 THR A CA 1
ATOM 761 C C . THR A 1 101 ? -41.672 3.769 70.960 1.00 91.88 101 THR A C 1
ATOM 763 O O . THR A 1 101 ? -41.332 2.716 71.494 1.00 91.88 101 THR A O 1
ATOM 766 N N . VAL A 1 102 ? -42.179 4.775 71.663 1.00 91.44 102 VAL A N 1
ATOM 767 C CA . VAL A 1 102 ? -42.465 4.685 73.095 1.00 91.44 102 VAL A CA 1
ATOM 768 C C . VAL A 1 102 ? -43.973 4.696 73.257 1.00 91.44 102 VAL A C 1
ATOM 770 O O . VAL A 1 102 ? -44.636 5.685 72.942 1.00 91.44 102 VAL A O 1
ATOM 773 N N . ILE A 1 103 ? -44.524 3.582 73.733 1.00 89.88 103 ILE A N 1
ATOM 774 C CA . ILE A 1 103 ? -45.954 3.479 74.010 1.00 89.88 103 ILE A CA 1
ATOM 775 C C . ILE A 1 103 ? -46.168 3.911 75.459 1.00 89.88 103 ILE A C 1
ATOM 777 O O . ILE A 1 103 ? -45.730 3.236 76.393 1.00 89.88 103 ILE A O 1
ATOM 781 N N . ALA A 1 104 ? -46.845 5.043 75.646 1.00 89.19 104 ALA A N 1
ATOM 782 C CA . ALA A 1 104 ? -47.271 5.495 76.962 1.00 89.19 104 ALA A CA 1
ATOM 783 C C . ALA A 1 104 ? -48.538 4.734 77.379 1.00 89.19 104 ALA A C 1
ATOM 785 O O . ALA A 1 104 ? -49.603 4.882 76.776 1.00 89.19 104 ALA A O 1
ATOM 786 N N . LEU A 1 105 ? -48.425 3.917 78.421 1.00 87.62 105 LEU A N 1
ATOM 787 C CA . LEU A 1 105 ? -49.548 3.237 79.052 1.00 87.62 105 LEU A CA 1
ATOM 788 C C . LEU A 1 105 ? -49.976 4.052 80.272 1.00 87.62 105 LEU A C 1
ATOM 790 O O . LEU A 1 105 ? -49.217 4.218 81.227 1.00 87.62 105 LEU A O 1
ATOM 794 N N . SER A 1 106 ? -51.208 4.551 80.240 1.00 91.38 106 SER A N 1
ATOM 795 C CA . SER A 1 106 ? -51.848 5.208 81.378 1.00 91.38 106 SER A CA 1
ATOM 796 C C . SER A 1 106 ? -53.023 4.350 81.819 1.00 91.38 106 SER A C 1
ATOM 798 O O . SER A 1 106 ? -54.018 4.240 81.102 1.00 91.38 106 SER A O 1
ATOM 800 N N . GLN A 1 107 ? -52.887 3.696 82.970 1.00 91.44 107 GLN A N 1
ATOM 801 C CA . GLN A 1 107 ? -53.934 2.850 83.534 1.00 91.44 107 GLN A CA 1
ATOM 802 C C . GLN A 1 107 ? -54.180 3.212 84.996 1.00 91.44 107 GLN A C 1
ATOM 804 O O . GLN A 1 107 ? -53.244 3.424 85.764 1.00 91.44 107 GLN A O 1
ATOM 809 N N . THR A 1 108 ? -55.445 3.257 85.394 1.00 89.81 108 THR A N 1
ATOM 810 C CA . THR A 1 108 ? -55.830 3.427 86.796 1.00 89.81 108 THR A CA 1
ATOM 811 C C . THR A 1 108 ? -56.099 2.050 87.379 1.00 89.81 108 THR A C 1
ATOM 813 O O . THR A 1 108 ? -57.006 1.355 86.924 1.00 89.81 108 THR A O 1
ATOM 816 N N . LEU A 1 109 ? -55.292 1.632 88.352 1.00 88.88 109 LEU A N 1
ATOM 817 C CA . LEU A 1 109 ? -55.495 0.377 89.067 1.00 88.88 109 LEU A CA 1
ATOM 818 C C . LEU A 1 109 ? -56.233 0.665 90.370 1.00 88.88 109 LEU A C 1
ATOM 820 O O . LEU A 1 109 ? -55.719 1.381 91.226 1.00 88.88 109 LEU A O 1
ATOM 824 N N . THR A 1 110 ? -57.413 0.081 90.537 1.00 87.69 110 THR A N 1
ATOM 825 C CA . THR A 1 110 ? -58.145 0.133 91.803 1.00 87.69 110 THR A CA 1
ATOM 826 C C . THR A 1 110 ? -57.640 -0.986 92.710 1.00 87.69 110 THR A C 1
ATOM 828 O O . THR A 1 110 ? -57.792 -2.168 92.391 1.00 87.69 110 THR A O 1
ATOM 831 N N . VAL A 1 111 ? -57.009 -0.630 93.830 1.00 88.19 111 VAL A N 1
ATOM 832 C CA . VAL A 1 111 ? -56.490 -1.588 94.819 1.00 88.19 111 VAL A CA 1
ATOM 833 C C . VAL A 1 111 ? -57.245 -1.458 96.147 1.00 88.19 111 VAL A C 1
ATOM 835 O O . VAL A 1 111 ? -57.304 -0.360 96.705 1.00 88.19 111 VAL A O 1
ATOM 838 N N . PRO A 1 112 ? -57.800 -2.557 96.693 1.00 78.94 112 PRO A N 1
ATOM 839 C CA . PRO A 1 112 ? -58.488 -2.524 97.977 1.00 78.94 112 PRO A CA 1
ATOM 840 C C . PRO A 1 112 ? -57.469 -2.520 99.122 1.00 78.94 112 PRO A C 1
ATOM 842 O O . PRO A 1 112 ? -56.710 -3.477 99.300 1.00 78.94 112 PRO A O 1
ATOM 845 N N . PHE A 1 113 ? -57.471 -1.471 99.945 1.00 84.38 113 PHE A N 1
ATOM 846 C CA . PHE A 1 113 ? -56.632 -1.388 101.143 1.00 84.38 113 PHE A CA 1
ATOM 847 C C . PHE A 1 113 ? -57.508 -1.125 102.372 1.00 84.38 113 PHE A C 1
ATOM 849 O O . PHE A 1 113 ? -58.066 -0.046 102.545 1.00 84.38 113 PHE A O 1
ATOM 856 N N . GLY A 1 114 ? -57.674 -2.140 103.226 1.00 83.56 114 GLY A N 1
ATOM 857 C CA . GLY A 1 114 ? -58.470 -2.018 104.455 1.00 83.56 114 GLY A CA 1
ATOM 858 C C . GLY A 1 114 ? -59.983 -1.850 104.243 1.00 83.56 114 GLY A C 1
ATOM 859 O O . GLY A 1 114 ? -60.650 -1.297 105.111 1.00 83.56 114 GLY A O 1
ATOM 860 N N . GLY A 1 115 ? -60.531 -2.317 103.114 1.00 86.88 115 GLY A N 1
ATOM 861 C CA . GLY A 1 115 ? -61.963 -2.211 102.791 1.00 86.88 115 GLY A CA 1
ATOM 862 C C . GLY A 1 115 ? -62.370 -0.910 102.091 1.00 86.88 115 GLY A C 1
ATOM 863 O O . GLY A 1 115 ? -63.561 -0.689 101.885 1.00 86.88 115 GLY A O 1
ATOM 864 N N . VAL A 1 116 ? -61.400 -0.069 101.721 1.00 79.94 116 VAL A N 1
ATOM 865 C CA . VAL A 1 116 ? -61.592 1.112 100.871 1.00 79.94 116 VAL A CA 1
ATOM 866 C C . VAL A 1 116 ? -60.834 0.892 99.563 1.00 79.94 116 VAL A C 1
ATOM 868 O O . VAL A 1 116 ? -59.660 0.513 99.583 1.00 79.94 116 VAL A O 1
ATOM 871 N N . ASP A 1 117 ? -61.513 1.117 98.442 1.00 90.50 117 ASP A N 1
ATOM 872 C CA . ASP A 1 117 ? -60.926 1.059 97.106 1.00 90.50 117 ASP A CA 1
ATOM 873 C C . ASP A 1 117 ? -60.183 2.365 96.816 1.00 90.50 117 ASP A C 1
ATOM 875 O O . ASP A 1 117 ? -60.747 3.456 96.934 1.00 90.50 117 ASP A O 1
ATOM 879 N N . ILE A 1 118 ? -58.898 2.257 96.479 1.00 85.94 118 ILE A N 1
ATOM 880 C CA . ILE A 1 118 ? -58.047 3.401 96.150 1.00 85.94 118 ILE A CA 1
ATOM 881 C C . ILE A 1 118 ? -57.622 3.272 94.690 1.00 85.94 118 ILE A C 1
ATOM 883 O O . ILE A 1 118 ? -56.997 2.284 94.304 1.00 85.94 118 ILE A O 1
ATOM 887 N N . ASP A 1 119 ? -57.939 4.291 93.895 1.00 91.50 119 ASP A N 1
ATOM 888 C CA . ASP A 1 119 ? -57.522 4.400 92.501 1.00 91.50 119 ASP A CA 1
ATOM 889 C C . ASP A 1 119 ? -56.091 4.928 92.420 1.00 91.50 119 ASP A C 1
ATOM 891 O O . ASP A 1 119 ? -55.809 6.086 92.738 1.00 91.50 119 ASP A O 1
ATOM 895 N N . LEU A 1 120 ? -55.173 4.070 91.986 1.00 85.12 120 LEU A N 1
ATOM 896 C CA . LEU A 1 120 ? -53.778 4.421 91.784 1.00 85.12 120 LEU A CA 1
ATOM 897 C C . LEU A 1 120 ? -53.512 4.622 90.285 1.00 85.12 120 LEU A C 1
ATOM 899 O O . LEU A 1 120 ? -53.545 3.648 89.526 1.00 85.12 120 LEU A O 1
ATOM 903 N N . PRO A 1 121 ? -53.230 5.854 89.826 1.00 86.12 121 PRO A N 1
ATOM 904 C CA . PRO A 1 121 ? -52.814 6.078 88.451 1.00 86.12 121 PRO A CA 1
ATOM 905 C C . PRO A 1 121 ? -51.394 5.543 88.256 1.00 86.12 121 PRO A C 1
ATOM 907 O O . PRO A 1 121 ? -50.446 5.993 88.902 1.00 86.12 121 PRO A O 1
ATOM 910 N N . VAL A 1 122 ? -51.243 4.591 87.343 1.00 86.75 122 VAL A N 1
ATOM 911 C CA . VAL A 1 122 ? -49.952 4.080 86.894 1.00 86.75 122 VAL A CA 1
ATOM 912 C C . VAL A 1 122 ? -49.712 4.602 85.486 1.00 86.75 122 VAL A C 1
ATOM 914 O O . VAL A 1 122 ? -50.435 4.261 84.550 1.00 86.75 122 VAL A O 1
ATOM 917 N N . GLN A 1 123 ? -48.686 5.437 85.350 1.00 91.44 123 GLN A N 1
ATOM 918 C CA . GLN A 1 123 ? -48.158 5.874 84.064 1.00 91.44 123 GLN A CA 1
ATOM 919 C C . GLN A 1 123 ? -46.836 5.152 83.852 1.00 91.44 123 GLN A C 1
ATOM 921 O O . GLN A 1 123 ? -45.930 5.247 84.682 1.00 91.44 123 GLN A O 1
ATOM 926 N N . THR A 1 124 ? -46.743 4.383 82.777 1.00 91.75 124 THR A N 1
ATOM 927 C CA . THR A 1 124 ? -45.514 3.687 82.413 1.00 91.75 124 THR A CA 1
ATOM 928 C C . THR A 1 124 ? -45.264 3.860 80.927 1.00 91.75 124 THR A C 1
ATOM 930 O O . THR A 1 124 ? -46.182 3.793 80.114 1.00 91.75 124 THR A O 1
ATOM 933 N N . GLU A 1 125 ? -44.015 4.129 80.577 1.00 93.12 125 GLU A N 1
ATOM 934 C CA . GLU A 1 125 ? -43.560 4.223 79.199 1.00 93.12 125 GLU A CA 1
ATOM 935 C C . GLU A 1 125 ? -42.825 2.933 78.867 1.00 93.12 125 GLU A C 1
ATOM 937 O O . GLU A 1 125 ? -41.854 2.570 79.535 1.00 93.12 125 GLU A O 1
ATOM 942 N N . VAL A 1 126 ? -43.309 2.220 77.854 1.00 90.81 126 VAL A N 1
ATOM 943 C CA . VAL A 1 126 ? -42.669 0.993 77.384 1.00 90.81 126 VAL A CA 1
ATOM 944 C C . VAL A 1 126 ? -41.997 1.309 76.050 1.00 90.81 126 VAL A C 1
ATOM 946 O O . VAL A 1 126 ? -42.705 1.579 75.074 1.00 90.81 126 VAL A O 1
ATOM 949 N N . PRO A 1 127 ? -40.652 1.310 75.979 1.00 90.06 127 PRO A N 1
ATOM 950 C CA . PRO A 1 127 ? -39.961 1.423 74.706 1.00 90.06 127 PRO A CA 1
ATOM 951 C C . PRO A 1 127 ? -40.184 0.133 73.917 1.00 90.06 127 PRO A C 1
ATOM 953 O O . PRO A 1 127 ? -39.950 -0.969 74.416 1.00 90.06 127 PRO A O 1
ATOM 956 N N . VAL A 1 128 ? -40.649 0.274 72.684 1.00 91.19 128 VAL A N 1
ATOM 957 C CA . VAL A 1 128 ? -40.846 -0.831 71.754 1.00 91.19 128 VAL A CA 1
ATOM 958 C C . VAL A 1 128 ? -39.942 -0.588 70.554 1.00 91.19 128 VAL A C 1
ATOM 960 O O . VAL A 1 128 ? -40.076 0.413 69.855 1.00 91.19 128 VAL A O 1
ATOM 963 N N . GLN A 1 129 ? -39.018 -1.519 70.336 1.00 92.44 129 GLN A N 1
ATOM 964 C CA . GLN A 1 129 ? -38.161 -1.553 69.156 1.00 92.44 129 GLN A CA 1
ATOM 965 C C . GLN A 1 129 ? -38.727 -2.597 68.210 1.00 92.44 129 GLN A C 1
ATOM 967 O O . GLN A 1 129 ? -38.752 -3.788 68.534 1.00 92.44 129 GLN A O 1
ATOM 972 N N . ILE A 1 130 ? -39.230 -2.152 67.066 1.00 91.75 130 ILE A N 1
ATOM 973 C CA . ILE A 1 130 ? -39.778 -3.039 66.044 1.00 91.75 130 ILE A CA 1
ATOM 974 C C . ILE A 1 130 ? -38.928 -2.858 64.799 1.00 91.75 130 ILE A C 1
ATOM 976 O O . ILE A 1 130 ? -38.816 -1.754 64.283 1.00 91.75 130 ILE A O 1
ATOM 980 N N . VAL A 1 131 ? -38.341 -3.938 64.299 1.00 89.62 131 VAL A N 1
ATOM 981 C CA . VAL A 1 131 ? -37.727 -3.941 62.971 1.00 89.62 131 VAL A CA 1
ATOM 982 C C . VAL A 1 131 ? -38.782 -4.448 62.004 1.00 89.62 131 VAL A C 1
ATOM 984 O O . VAL A 1 131 ? -39.220 -5.595 62.119 1.00 89.62 131 VAL A O 1
ATOM 987 N N . VAL A 1 132 ? -39.246 -3.581 61.107 1.00 90.31 132 VAL A N 1
ATOM 988 C CA . VAL A 1 132 ? -40.231 -3.960 60.090 1.00 90.31 132 VAL A CA 1
ATOM 989 C C . VAL A 1 132 ? -39.492 -4.159 58.768 1.00 90.31 132 VAL A C 1
ATOM 991 O O . VAL A 1 132 ? -38.940 -3.186 58.248 1.00 90.31 132 VAL A O 1
ATOM 994 N N . PRO A 1 133 ? -39.464 -5.389 58.220 1.00 87.19 133 PRO A N 1
ATOM 995 C CA . PRO A 1 133 ? -38.903 -5.625 56.901 1.00 87.19 133 PRO A CA 1
ATOM 996 C C . PRO A 1 133 ? -39.845 -5.036 55.852 1.00 87.19 133 PRO A C 1
ATOM 998 O O . PRO A 1 133 ? -41.046 -5.322 55.836 1.00 87.19 133 PRO A O 1
ATOM 1001 N N . PHE A 1 134 ? -39.300 -4.209 54.972 1.00 87.94 134 PHE A N 1
ATOM 1002 C CA . PHE A 1 134 ? -40.010 -3.610 53.853 1.00 87.94 134 PHE A CA 1
ATOM 1003 C C . PHE A 1 134 ? -39.416 -4.142 52.548 1.00 87.94 134 PHE A C 1
ATOM 1005 O O . PHE A 1 134 ? -38.228 -3.959 52.286 1.00 87.94 134 PHE A O 1
ATOM 1012 N N . THR A 1 135 ? -40.230 -4.828 51.745 1.00 89.31 135 THR A N 1
ATOM 1013 C CA . THR A 1 135 ? -39.837 -5.359 50.435 1.00 89.31 135 THR A CA 1
ATOM 1014 C C . THR A 1 135 ? -40.287 -4.402 49.336 1.00 89.31 135 THR A C 1
ATOM 1016 O O . THR A 1 135 ? -41.473 -4.090 49.223 1.00 89.31 135 THR A O 1
ATOM 1019 N N . VAL A 1 136 ? -39.336 -3.925 48.535 1.00 89.19 136 VAL A N 1
ATOM 1020 C CA . VAL A 1 136 ? -39.599 -3.191 47.295 1.00 89.19 136 VAL A CA 1
ATOM 1021 C C . VAL A 1 136 ? -39.396 -4.165 46.147 1.00 89.19 136 VAL A C 1
ATOM 1023 O O . VAL A 1 136 ? -38.263 -4.574 45.895 1.00 89.19 136 VAL A O 1
ATOM 1026 N N . ASP A 1 137 ? -40.497 -4.520 45.491 1.00 91.12 137 ASP A N 1
ATOM 1027 C CA . ASP A 1 137 ? -40.528 -5.338 44.280 1.00 91.12 137 ASP A CA 1
ATOM 1028 C C . ASP A 1 137 ? -40.960 -4.431 43.119 1.00 91.12 137 ASP A C 1
ATOM 1030 O O . ASP A 1 137 ? -42.152 -4.216 42.881 1.00 91.12 137 ASP A O 1
ATOM 1034 N N . GLU A 1 138 ? -39.989 -3.833 42.432 1.00 92.75 138 GLU A N 1
ATOM 1035 C CA . GLU A 1 138 ? -40.242 -2.914 41.319 1.00 92.75 138 GLU A CA 1
ATOM 1036 C C . GLU A 1 138 ? -39.542 -3.409 40.054 1.00 92.75 138 GLU A C 1
ATOM 1038 O O . GLU A 1 138 ? -38.368 -3.771 40.072 1.00 92.75 138 GLU A O 1
ATOM 1043 N N . VAL A 1 139 ? -40.260 -3.436 38.931 1.00 93.19 139 VAL A N 1
ATOM 1044 C CA . VAL A 1 139 ? -39.681 -3.762 37.624 1.00 93.19 139 VAL A CA 1
ATOM 1045 C C . VAL A 1 139 ? -39.388 -2.457 36.906 1.00 93.19 139 VAL A C 1
ATOM 1047 O O . VAL A 1 139 ? -40.306 -1.725 36.537 1.00 93.19 139 VAL A O 1
ATOM 1050 N N . ILE A 1 140 ? -38.106 -2.167 36.700 1.00 92.56 140 ILE A N 1
ATOM 1051 C CA . ILE A 1 140 ? -37.681 -0.971 35.979 1.00 92.56 140 ILE A CA 1
ATOM 1052 C C . ILE A 1 140 ? -37.499 -1.353 34.510 1.00 92.56 140 ILE A C 1
ATOM 1054 O O . ILE A 1 140 ? -36.644 -2.175 34.169 1.00 92.56 140 ILE A O 1
ATOM 1058 N N . ALA A 1 141 ? -38.307 -0.750 33.637 1.00 93.00 141 ALA A N 1
ATOM 1059 C CA . ALA A 1 141 ? -38.132 -0.857 32.195 1.00 93.00 141 ALA A CA 1
ATOM 1060 C C . ALA A 1 141 ? -36.977 0.052 31.756 1.00 93.00 141 ALA A C 1
ATOM 1062 O O . ALA A 1 141 ? -37.025 1.272 31.928 1.00 93.00 141 ALA A O 1
ATOM 1063 N N . VAL A 1 142 ? -35.936 -0.546 31.189 1.00 89.50 142 VAL A N 1
ATOM 1064 C CA . VAL A 1 142 ? -34.795 0.161 30.613 1.00 89.50 142 VAL A CA 1
ATOM 1065 C C . VAL A 1 142 ? -34.940 0.120 29.097 1.00 89.50 142 VAL A C 1
ATOM 1067 O O . VAL A 1 142 ? -34.814 -0.941 28.486 1.00 89.50 142 VAL A O 1
ATOM 1070 N N . ASP A 1 143 ? -35.202 1.283 28.501 1.00 94.50 143 ASP A N 1
ATOM 1071 C CA . ASP A 1 143 ? -35.146 1.497 27.054 1.00 94.50 143 ASP A CA 1
ATOM 1072 C C . ASP A 1 143 ? -33.885 2.302 26.745 1.00 94.50 143 ASP A C 1
ATOM 1074 O O . ASP A 1 143 ? -33.742 3.460 27.152 1.00 94.50 143 ASP A O 1
ATOM 1078 N N . THR A 1 144 ? -32.916 1.659 26.102 1.00 95.00 144 THR A N 1
ATOM 1079 C CA . THR A 1 144 ? -31.649 2.296 25.754 1.00 95.00 144 THR A CA 1
ATOM 1080 C C . THR A 1 144 ? -31.239 1.942 24.338 1.00 95.00 144 THR A C 1
ATOM 1082 O O . THR A 1 144 ? -31.485 0.844 23.844 1.00 95.00 144 THR A O 1
ATOM 1085 N N . VAL A 1 145 ? -30.588 2.886 23.668 1.00 94.00 145 VAL A N 1
ATOM 1086 C CA . VAL A 1 145 ? -30.058 2.695 22.322 1.00 94.00 145 VAL A CA 1
ATOM 1087 C C . VAL A 1 145 ? -28.552 2.535 22.438 1.00 94.00 145 VAL A C 1
ATOM 1089 O O . VAL A 1 145 ? -27.839 3.494 22.739 1.00 94.00 145 VAL A O 1
ATOM 1092 N N . VAL A 1 146 ? -28.063 1.321 22.196 1.00 93.44 146 VAL A N 1
ATOM 1093 C CA . VAL A 1 146 ? -26.625 1.046 22.189 1.00 93.44 146 VAL A CA 1
ATOM 1094 C C . VAL A 1 146 ? -26.093 1.289 20.785 1.00 93.44 146 VAL A C 1
ATOM 1096 O O . VAL A 1 146 ? -26.575 0.706 19.814 1.00 93.44 146 VAL A O 1
ATOM 1099 N N . GLN A 1 147 ? -25.088 2.156 20.678 1.00 94.44 147 GLN A N 1
ATOM 1100 C CA . GLN A 1 147 ? -24.377 2.388 19.425 1.00 94.44 147 GLN A CA 1
ATOM 1101 C C . GLN A 1 147 ? -23.348 1.278 19.226 1.00 94.44 147 GLN A C 1
ATOM 1103 O O . GLN A 1 147 ? -22.335 1.223 19.926 1.00 94.44 147 GLN A O 1
ATOM 1108 N N . LEU A 1 148 ? -23.611 0.389 18.275 1.00 93.44 148 LEU A N 1
ATOM 1109 C CA . LEU A 1 148 ? -22.646 -0.605 17.840 1.00 93.44 148 LEU A CA 1
ATOM 1110 C C . LEU A 1 148 ? -21.737 0.044 16.794 1.00 93.44 148 LEU A C 1
ATOM 1112 O O . LEU A 1 148 ? -22.155 0.223 15.654 1.00 93.44 148 LEU A O 1
ATOM 1116 N N . ASN A 1 149 ? -20.517 0.396 17.204 1.00 94.44 149 ASN A N 1
ATOM 1117 C CA . ASN A 1 149 ? -19.449 0.855 16.317 1.00 94.44 149 ASN A CA 1
ATOM 1118 C C . ASN A 1 149 ? -18.427 -0.276 16.207 1.00 94.44 149 ASN A C 1
ATOM 1120 O O . ASN A 1 149 ? -17.591 -0.457 17.095 1.00 94.44 149 ASN A O 1
ATOM 1124 N N . THR A 1 150 ? -18.536 -1.087 15.162 1.00 95.94 150 THR A N 1
ATOM 1125 C CA . THR A 1 150 ? -17.625 -2.212 14.942 1.00 95.94 150 THR A CA 1
ATOM 1126 C C . THR A 1 150 ? -17.120 -2.207 13.510 1.00 95.94 150 THR A C 1
ATOM 1128 O O . THR A 1 150 ? -17.847 -1.845 12.589 1.00 95.94 150 THR A O 1
ATOM 1131 N N . THR A 1 151 ? -15.869 -2.601 13.320 1.00 96.56 151 THR A N 1
ATOM 1132 C CA . THR A 1 151 ? -15.269 -2.750 11.997 1.00 96.56 151 THR A CA 1
ATOM 1133 C C . THR A 1 151 ? -15.209 -4.232 11.685 1.00 96.56 151 THR A C 1
ATOM 1135 O O . THR A 1 151 ? -14.544 -4.988 12.393 1.00 96.56 151 THR A O 1
ATOM 1138 N N . ILE A 1 152 ? -15.928 -4.654 10.647 1.00 95.81 152 ILE A N 1
ATOM 1139 C CA . ILE A 1 152 ? -15.948 -6.052 10.223 1.00 95.81 152 ILE A CA 1
ATOM 1140 C C . ILE A 1 152 ? -14.934 -6.205 9.084 1.00 95.81 152 ILE A C 1
ATOM 1142 O O . ILE A 1 152 ? -15.140 -5.602 8.025 1.00 95.81 152 ILE A O 1
ATOM 1146 N N . PRO A 1 153 ? -13.853 -6.986 9.263 1.00 95.31 153 PRO A N 1
ATOM 1147 C CA . PRO A 1 153 ? -12.959 -7.312 8.166 1.00 95.31 153 PRO A CA 1
ATOM 1148 C C . PRO A 1 153 ? -13.675 -8.282 7.224 1.00 95.31 153 PRO A C 1
ATOM 1150 O O . PRO A 1 153 ? -14.085 -9.377 7.612 1.00 95.31 153 PRO A O 1
ATOM 1153 N N . VAL A 1 154 ? -13.854 -7.861 5.979 1.00 95.31 154 VAL A N 1
ATOM 1154 C CA . VAL A 1 154 ? -14.380 -8.689 4.900 1.00 95.31 154 VAL A CA 1
ATOM 1155 C C . VAL A 1 154 ? -13.203 -9.108 4.036 1.00 95.31 154 VAL A C 1
ATOM 1157 O O . VAL A 1 154 ? -12.621 -8.300 3.317 1.00 95.31 154 VAL A O 1
ATOM 1160 N N . GLU A 1 155 ? -12.847 -10.383 4.118 1.00 96.94 155 GLU A N 1
ATOM 1161 C CA . GLU A 1 155 ? -11.826 -10.982 3.266 1.00 96.94 155 GLU A CA 1
ATOM 1162 C C . GLU A 1 155 ? -12.451 -11.366 1.923 1.00 96.94 155 GLU A C 1
ATOM 1164 O O . GLU A 1 155 ? -13.370 -12.189 1.851 1.00 96.94 155 GLU A O 1
ATOM 1169 N N . VAL A 1 156 ? -11.967 -10.755 0.846 1.00 95.00 156 VAL A N 1
ATOM 1170 C CA . VAL A 1 156 ? -12.391 -11.058 -0.518 1.00 95.00 156 VAL A CA 1
ATOM 1171 C C . VAL A 1 156 ? -11.223 -11.707 -1.249 1.00 95.00 156 VAL A C 1
ATOM 1173 O O . VAL A 1 156 ? -10.271 -11.047 -1.657 1.00 95.00 156 VAL A O 1
ATOM 1176 N N . GLU A 1 157 ? -11.303 -13.023 -1.433 1.00 96.88 157 GLU A N 1
ATOM 1177 C CA . GLU A 1 157 ? -10.388 -13.752 -2.313 1.00 96.88 157 GLU A CA 1
ATOM 1178 C C . GLU A 1 157 ? -10.619 -13.299 -3.762 1.00 96.88 157 GLU A C 1
ATOM 1180 O O . GLU A 1 157 ? -11.706 -13.522 -4.311 1.00 96.88 157 GLU A O 1
ATOM 1185 N N . VAL A 1 158 ? -9.608 -12.709 -4.414 1.00 95.81 158 VAL A N 1
ATOM 1186 C CA . VAL A 1 158 ? -9.726 -12.224 -5.806 1.00 95.81 158 VAL A CA 1
ATOM 1187 C C . VAL A 1 158 ? -10.174 -13.347 -6.745 1.00 95.81 158 VAL A C 1
ATOM 1189 O O . VAL A 1 158 ? -11.022 -13.126 -7.616 1.00 95.81 158 VAL A O 1
ATOM 1192 N N . ALA A 1 159 ? -9.711 -14.574 -6.494 1.00 94.81 159 ALA A N 1
ATOM 1193 C CA . ALA A 1 159 ? -10.086 -15.781 -7.225 1.00 94.81 159 ALA A CA 1
ATOM 1194 C C . ALA A 1 159 ? -11.597 -16.092 -7.223 1.00 94.81 159 ALA A C 1
ATOM 1196 O O . ALA A 1 159 ? -12.094 -16.745 -8.141 1.00 94.81 159 ALA A O 1
ATOM 1197 N N . ARG A 1 160 ? -12.354 -15.628 -6.220 1.00 95.38 160 ARG A N 1
ATOM 1198 C CA . ARG A 1 160 ? -13.813 -15.839 -6.136 1.00 95.38 160 ARG A CA 1
ATOM 1199 C C . ARG A 1 160 ? -14.627 -14.690 -6.719 1.00 95.38 160 ARG A C 1
ATOM 1201 O O . ARG A 1 160 ? -15.856 -14.751 -6.728 1.00 95.38 160 ARG A O 1
ATOM 1208 N N . THR A 1 161 ? -13.966 -13.645 -7.203 1.00 95.38 161 THR A N 1
ATOM 1209 C CA . THR A 1 161 ? -14.632 -12.479 -7.784 1.00 95.38 161 THR A CA 1
ATOM 1210 C C . THR A 1 161 ? -14.713 -12.584 -9.311 1.00 95.38 161 THR A C 1
ATOM 1212 O O . THR A 1 161 ? -13.887 -13.252 -9.939 1.00 95.38 161 THR A O 1
ATOM 1215 N N . PRO A 1 162 ? -15.646 -11.863 -9.962 1.00 94.62 162 PRO A N 1
ATOM 1216 C CA . PRO A 1 162 ? -15.662 -11.731 -11.421 1.00 94.62 162 PRO A CA 1
ATOM 1217 C C . PRO A 1 162 ? -14.372 -11.127 -12.001 1.00 94.62 162 PRO A C 1
ATOM 1219 O O . PRO A 1 162 ? -14.125 -11.266 -13.198 1.00 94.62 162 PRO A O 1
ATOM 1222 N N . LEU A 1 163 ? -13.542 -10.473 -11.172 1.00 94.94 163 LEU A N 1
ATOM 1223 C CA . LEU A 1 163 ? -12.260 -9.897 -11.579 1.00 94.94 163 LEU A CA 1
ATOM 1224 C C . LEU A 1 163 ? -11.295 -10.962 -12.112 1.00 94.94 163 LEU A C 1
ATOM 1226 O O . LEU A 1 163 ? -10.536 -10.679 -13.037 1.00 94.94 163 LEU A O 1
ATOM 1230 N N . LEU A 1 164 ? -11.381 -12.200 -11.608 1.00 96.00 164 LEU A N 1
ATOM 1231 C CA . LEU A 1 164 ? -10.539 -13.306 -12.066 1.00 96.00 164 LEU A CA 1
ATOM 1232 C C . LEU A 1 164 ? -10.680 -13.551 -13.578 1.00 96.00 164 LEU A C 1
ATOM 1234 O O . LEU A 1 164 ? -9.693 -13.829 -14.257 1.00 96.00 164 LEU A O 1
ATOM 1238 N N . ALA A 1 16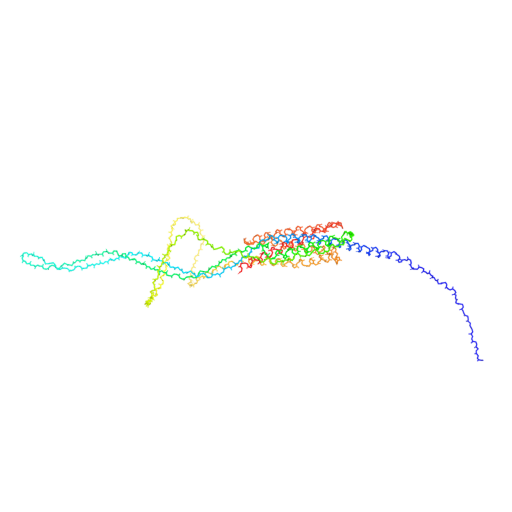5 ? -11.888 -13.410 -14.134 1.00 94.00 165 ALA A N 1
ATOM 1239 C CA . ALA A 1 165 ? -12.109 -13.575 -15.570 1.00 94.00 165 ALA A CA 1
ATOM 1240 C C . ALA A 1 165 ? -11.367 -12.505 -16.388 1.00 94.00 165 ALA A C 1
ATOM 1242 O O . ALA A 1 165 ? -10.754 -12.823 -17.407 1.00 94.00 165 ALA A O 1
ATOM 1243 N N . TYR A 1 166 ? -11.366 -11.256 -15.915 1.00 96.06 166 TYR A N 1
ATOM 1244 C CA . TYR A 1 166 ? -10.636 -10.159 -16.553 1.00 96.06 166 TYR A CA 1
ATOM 1245 C C . TYR A 1 166 ? -9.120 -10.334 -16.436 1.00 96.06 166 TYR A C 1
ATOM 1247 O O . TYR A 1 166 ? -8.409 -10.108 -17.414 1.00 96.06 166 TYR A O 1
ATOM 1255 N N . LEU A 1 167 ? -8.624 -10.797 -15.283 1.00 96.00 167 LEU A N 1
ATOM 1256 C CA . LEU A 1 167 ? -7.202 -11.101 -15.097 1.00 96.00 167 LEU A CA 1
ATOM 1257 C C . LEU A 1 167 ? -6.749 -12.225 -16.034 1.00 96.00 167 LEU A C 1
ATOM 1259 O O . LEU A 1 167 ? -5.737 -12.085 -16.715 1.00 96.00 167 LEU A O 1
ATOM 1263 N N . ASN A 1 168 ? -7.532 -13.298 -16.155 1.00 95.06 168 ASN A N 1
ATOM 1264 C CA . ASN A 1 168 ? -7.234 -14.387 -17.087 1.00 95.06 168 ASN A CA 1
ATOM 1265 C C . ASN A 1 168 ? -7.234 -13.923 -18.550 1.00 95.06 168 ASN A C 1
ATOM 1267 O O . ASN A 1 168 ? -6.369 -14.340 -19.322 1.00 95.06 168 ASN A O 1
ATOM 1271 N N . GLN A 1 169 ? -8.159 -13.036 -18.926 1.00 96.00 169 GLN A N 1
ATOM 1272 C CA . GLN A 1 169 ? -8.176 -12.439 -20.261 1.00 96.00 169 GLN A CA 1
ATOM 1273 C C . GLN A 1 169 ? -6.915 -11.601 -20.515 1.00 96.00 169 GLN A C 1
ATOM 1275 O O . GLN A 1 169 ? -6.261 -11.780 -21.541 1.00 96.00 169 GLN A O 1
ATOM 1280 N N . ALA A 1 170 ? -6.519 -10.753 -19.561 1.00 95.50 170 ALA A N 1
ATOM 1281 C CA . ALA A 1 170 ? -5.296 -9.961 -19.669 1.00 95.50 170 ALA A CA 1
ATOM 1282 C C . ALA A 1 170 ? -4.047 -10.850 -19.801 1.00 95.50 170 ALA A C 1
ATOM 1284 O O . ALA A 1 170 ? -3.191 -10.585 -20.644 1.00 95.50 170 ALA A O 1
ATOM 1285 N N . LYS A 1 171 ? -3.966 -11.950 -19.039 1.00 95.62 171 LYS A N 1
ATOM 1286 C CA . LYS A 1 171 ? -2.881 -12.937 -19.169 1.00 95.62 171 LYS A CA 1
ATOM 1287 C C . LYS A 1 171 ? -2.855 -13.584 -20.551 1.00 95.62 171 LYS A C 1
ATOM 1289 O O . LYS A 1 171 ? -1.782 -13.736 -21.128 1.00 95.62 171 LYS A O 1
ATOM 1294 N N . TYR A 1 172 ? -4.016 -13.933 -21.103 1.00 95.25 172 TYR A N 1
ATOM 1295 C CA . TYR A 1 172 ? -4.103 -14.478 -22.458 1.00 95.25 172 TYR A CA 1
ATOM 1296 C C . TYR A 1 172 ? -3.603 -13.476 -23.510 1.00 95.25 172 TYR A C 1
ATOM 1298 O O . TYR A 1 172 ? -2.835 -13.841 -24.405 1.00 95.25 172 TYR A O 1
ATOM 1306 N N . ASP A 1 173 ? -3.982 -12.204 -23.382 1.00 96.06 173 ASP A N 1
ATOM 1307 C CA . ASP A 1 173 ? -3.556 -11.150 -24.305 1.00 96.06 173 ASP A CA 1
ATOM 1308 C C . ASP A 1 173 ? -2.048 -10.850 -24.191 1.00 96.06 173 ASP A C 1
ATOM 1310 O O . ASP A 1 173 ? -1.376 -10.677 -25.215 1.00 96.06 173 ASP A O 1
ATOM 1314 N N . LEU A 1 174 ? -1.484 -10.885 -22.978 1.00 94.69 174 LEU A N 1
ATOM 1315 C CA . LEU A 1 174 ? -0.039 -10.765 -22.740 1.00 94.69 174 LEU A CA 1
ATOM 1316 C C . LEU A 1 174 ? 0.738 -11.949 -23.324 1.00 94.69 174 LEU A C 1
ATOM 1318 O O . LEU A 1 174 ? 1.715 -11.739 -24.046 1.00 94.69 174 LEU A O 1
ATOM 1322 N N . ALA A 1 175 ? 0.270 -13.180 -23.104 1.00 92.50 175 ALA A N 1
ATOM 1323 C CA . ALA A 1 175 ? 0.881 -14.380 -23.673 1.00 92.50 175 ALA A CA 1
ATOM 1324 C C . ALA A 1 175 ? 0.865 -14.340 -25.211 1.00 92.50 175 ALA A C 1
ATOM 1326 O O . ALA A 1 175 ? 1.845 -14.699 -25.875 1.00 92.50 175 ALA A O 1
ATOM 1327 N N . ARG A 1 176 ? -0.223 -13.828 -25.800 1.00 93.31 176 ARG A N 1
ATOM 1328 C CA . ARG A 1 176 ? -0.313 -13.603 -27.245 1.00 93.31 176 ARG A CA 1
ATOM 1329 C C . ARG A 1 176 ? 0.708 -12.567 -27.712 1.00 93.31 176 ARG A C 1
ATOM 1331 O O . ARG A 1 176 ? 1.413 -12.830 -28.688 1.00 93.31 176 ARG A O 1
ATOM 1338 N N . LEU A 1 177 ? 0.830 -11.431 -27.028 1.00 93.19 177 LEU A N 1
ATOM 1339 C CA . LEU A 1 177 ? 1.822 -10.404 -27.363 1.00 93.19 177 LEU A CA 1
ATOM 1340 C C . LEU A 1 177 ? 3.255 -10.954 -27.271 1.00 93.19 177 LEU A C 1
ATOM 1342 O O . LEU A 1 177 ? 4.050 -10.751 -28.189 1.00 93.19 177 LEU A O 1
ATOM 1346 N N . LYS A 1 178 ? 3.553 -11.725 -26.219 1.00 92.38 178 LYS A N 1
ATOM 1347 C CA . LYS A 1 178 ? 4.830 -12.425 -26.027 1.00 92.38 178 LYS A CA 1
ATOM 1348 C C . LYS A 1 178 ? 5.122 -13.352 -27.204 1.00 92.38 178 LYS A C 1
ATOM 1350 O O . LYS A 1 178 ? 6.189 -13.251 -27.796 1.00 92.38 178 LYS A O 1
ATOM 1355 N N . SER A 1 179 ? 4.151 -14.165 -27.630 1.00 91.06 179 SER A N 1
ATOM 1356 C CA . SER A 1 179 ? 4.323 -15.059 -28.785 1.00 91.06 179 SER A CA 1
ATOM 1357 C C . SER A 1 179 ? 4.629 -14.306 -30.088 1.00 91.06 179 SER A C 1
ATOM 1359 O O . SER A 1 179 ? 5.515 -14.722 -30.832 1.00 91.06 179 SER A O 1
ATOM 1361 N N . LEU A 1 180 ? 3.981 -13.159 -30.338 1.00 90.25 180 LEU A N 1
ATOM 1362 C CA . LEU A 1 180 ? 4.265 -12.311 -31.503 1.00 90.25 180 LEU A CA 1
ATOM 1363 C C . LEU A 1 180 ? 5.677 -11.719 -31.432 1.00 90.25 180 LEU A C 1
ATOM 1365 O O . LEU A 1 180 ? 6.398 -11.688 -32.432 1.00 90.25 180 LEU A O 1
ATOM 1369 N N . LEU A 1 181 ? 6.090 -11.304 -30.234 1.00 89.25 181 LEU A N 1
ATOM 1370 C CA . LEU A 1 181 ? 7.431 -10.802 -29.969 1.00 89.25 181 LEU A CA 1
ATOM 1371 C C . LEU A 1 181 ? 8.491 -11.898 -29.974 1.00 89.25 181 LEU A C 1
ATOM 1373 O O . LEU A 1 181 ? 9.649 -11.560 -30.168 1.00 89.25 181 LEU A O 1
ATOM 1377 N N . THR A 1 182 ? 8.164 -13.179 -29.808 1.00 86.56 182 THR A N 1
ATOM 1378 C CA . THR A 1 182 ? 9.132 -14.286 -29.916 1.00 86.56 182 THR A CA 1
ATOM 1379 C C . THR A 1 182 ? 9.233 -14.808 -31.353 1.00 86.56 182 THR A C 1
ATOM 1381 O O . THR A 1 182 ? 10.340 -14.979 -31.863 1.00 86.56 182 THR A O 1
ATOM 1384 N N . PHE A 1 183 ? 8.103 -14.974 -32.050 1.00 77.44 183 PHE A N 1
ATOM 1385 C CA . PHE A 1 183 ? 8.035 -15.619 -33.371 1.00 77.44 183 PHE A CA 1
ATOM 1386 C C . PHE A 1 183 ? 8.690 -14.805 -34.499 1.00 77.44 183 PHE A C 1
ATOM 1388 O O . PHE A 1 183 ? 9.095 -15.365 -35.512 1.00 77.44 183 PHE A O 1
ATOM 1395 N N . SER A 1 184 ? 8.890 -13.494 -34.318 1.00 67.31 184 SER A N 1
ATOM 1396 C CA . SER A 1 184 ? 9.553 -12.651 -35.326 1.00 67.31 184 SER A CA 1
ATOM 1397 C C . SER A 1 184 ? 11.040 -12.986 -35.573 1.00 67.31 184 SER A C 1
ATOM 1399 O O . SER A 1 184 ? 11.653 -12.353 -36.431 1.00 67.31 184 SER A O 1
ATOM 1401 N N . THR A 1 185 ? 11.645 -13.941 -34.852 1.00 62.25 185 THR A N 1
ATOM 1402 C CA . THR A 1 185 ? 13.036 -14.387 -35.097 1.00 62.25 185 THR A CA 1
ATOM 1403 C C . THR A 1 185 ? 13.139 -15.747 -35.784 1.00 62.25 185 THR A C 1
ATOM 1405 O O . THR A 1 185 ? 14.240 -16.131 -36.176 1.00 62.25 185 THR A O 1
ATOM 1408 N N . GLU A 1 186 ? 12.035 -16.479 -35.941 1.00 50.66 186 GLU A N 1
ATOM 1409 C CA . GLU A 1 186 ? 12.058 -17.792 -36.585 1.00 50.66 186 GLU A CA 1
ATOM 1410 C C . GLU A 1 186 ? 11.700 -17.635 -38.077 1.00 50.66 186 GLU A C 1
ATOM 1412 O O . GLU A 1 186 ? 10.683 -17.013 -38.402 1.00 50.66 186 GLU A O 1
ATOM 1417 N N . PRO A 1 187 ? 12.529 -18.126 -39.022 1.00 54.22 187 PRO A N 1
ATOM 1418 C CA . PRO A 1 187 ? 12.186 -18.099 -40.441 1.00 54.22 187 PRO A CA 1
ATOM 1419 C C . PRO A 1 187 ? 10.869 -18.855 -40.637 1.00 54.22 187 PRO A C 1
ATOM 1421 O O . PRO A 1 187 ? 10.778 -20.021 -40.266 1.00 54.22 187 PRO A O 1
ATOM 1424 N N . SER A 1 188 ? 9.854 -18.169 -41.182 1.00 46.25 188 SER A N 1
ATOM 1425 C CA . SER A 1 188 ? 8.483 -18.679 -41.333 1.00 46.25 188 SER A CA 1
ATOM 1426 C C . SER A 1 188 ? 8.456 -20.169 -41.697 1.00 46.25 188 SER A C 1
ATOM 1428 O O . SER A 1 188 ? 8.914 -20.522 -42.791 1.00 46.25 188 SER A O 1
ATOM 1430 N N . PRO A 1 189 ? 7.900 -21.050 -40.845 1.00 60.53 189 PRO A N 1
ATOM 1431 C CA . PRO A 1 189 ? 7.583 -22.397 -41.279 1.00 60.53 189 PRO A CA 1
ATOM 1432 C C . PRO A 1 189 ? 6.569 -22.325 -42.435 1.00 60.53 189 PRO A C 1
ATOM 1434 O O . PRO A 1 189 ? 5.766 -21.386 -42.504 1.00 60.53 189 PRO A O 1
ATOM 1437 N N . PRO A 1 190 ? 6.606 -23.283 -43.378 1.00 59.00 190 PRO A N 1
ATOM 1438 C CA . PRO A 1 190 ? 5.710 -23.286 -44.525 1.00 59.00 190 PRO A CA 1
ATOM 1439 C C . PRO A 1 190 ? 4.255 -23.245 -44.056 1.00 59.00 190 PRO A C 1
ATOM 1441 O O . PRO A 1 190 ? 3.863 -23.984 -43.157 1.00 59.00 190 PRO A O 1
ATOM 1444 N N . LEU A 1 191 ? 3.483 -22.355 -44.681 1.00 51.94 191 LEU A N 1
ATOM 1445 C CA . LEU A 1 191 ? 2.077 -22.056 -44.426 1.00 51.94 191 LEU A CA 1
ATOM 1446 C C . LEU A 1 191 ? 1.248 -23.346 -44.239 1.00 51.94 191 LEU A C 1
ATOM 1448 O O . LEU A 1 191 ? 0.799 -23.955 -45.211 1.00 51.94 191 LEU A O 1
ATOM 1452 N N . VAL A 1 192 ? 1.033 -23.778 -42.993 1.00 66.12 192 VAL A N 1
ATOM 1453 C CA . VAL A 1 192 ? 0.055 -24.828 -42.697 1.00 66.12 192 VAL A CA 1
ATOM 1454 C C . VAL A 1 192 ? -1.311 -24.162 -42.722 1.00 66.12 192 VAL A C 1
ATOM 1456 O O . VAL A 1 192 ? -1.605 -23.259 -41.941 1.00 66.12 192 VAL A O 1
ATOM 1459 N N . THR A 1 193 ? -2.124 -24.572 -43.687 1.00 60.47 193 THR A N 1
ATOM 1460 C CA . THR A 1 193 ? -3.480 -24.076 -43.896 1.00 60.47 193 THR A CA 1
ATOM 1461 C C . THR A 1 193 ? -4.296 -24.337 -42.624 1.00 60.47 193 THR A C 1
ATOM 1463 O O . THR A 1 193 ? -4.361 -25.491 -42.191 1.00 60.47 193 THR A O 1
ATOM 1466 N N . PRO A 1 194 ? -4.889 -23.310 -41.988 1.00 59.69 194 PRO A N 1
ATOM 1467 C CA . PRO A 1 194 ? -5.650 -23.512 -40.764 1.00 59.69 194 PRO A CA 1
ATOM 1468 C C . PRO A 1 194 ? -6.839 -24.433 -41.051 1.00 59.69 194 PRO A C 1
ATOM 1470 O O . PRO A 1 194 ? -7.609 -24.198 -41.984 1.00 59.69 194 PRO A O 1
ATOM 1473 N N . SER A 1 195 ? -6.978 -25.492 -40.248 1.00 65.81 195 SER A N 1
ATOM 1474 C CA . SER A 1 195 ? -8.207 -26.284 -40.233 1.00 65.81 195 SER A CA 1
ATOM 1475 C C . SER A 1 195 ? -9.386 -25.384 -39.851 1.00 65.81 195 SER A C 1
ATOM 1477 O O . SER A 1 195 ? -9.222 -24.491 -39.013 1.00 65.81 195 SER A O 1
ATOM 1479 N N . PRO A 1 196 ? -10.558 -25.584 -40.476 1.00 70.69 196 PRO A N 1
ATOM 1480 C CA . PRO A 1 196 ? -11.724 -24.743 -40.262 1.00 70.69 196 PRO A CA 1
ATOM 1481 C C . PRO A 1 196 ? -12.111 -24.703 -38.776 1.00 70.69 196 PRO A C 1
ATOM 1483 O O . PRO A 1 196 ? -11.985 -25.717 -38.084 1.00 70.69 196 PRO A O 1
ATOM 1486 N N . PRO A 1 197 ? -12.579 -23.541 -38.287 1.00 55.62 197 PRO A N 1
ATOM 1487 C CA . PRO A 1 197 ? -12.932 -23.352 -36.889 1.00 55.62 197 PRO A CA 1
ATOM 1488 C C . PRO A 1 197 ? -13.988 -24.377 -36.481 1.00 55.62 197 PRO A C 1
ATOM 1490 O O . PRO A 1 197 ? -15.087 -24.424 -37.037 1.00 55.62 197 PRO A O 1
ATOM 1493 N N . GLN A 1 198 ? -13.632 -25.211 -35.506 1.00 64.31 198 GLN A N 1
ATOM 1494 C CA . GLN A 1 198 ? -14.578 -26.094 -34.846 1.00 64.31 198 GLN A CA 1
ATOM 1495 C C . GLN A 1 198 ? -15.625 -25.203 -34.151 1.00 64.31 198 GLN A C 1
ATOM 1497 O O . GLN A 1 198 ? -15.237 -24.262 -33.451 1.00 64.31 198 GLN A O 1
ATOM 1502 N N . PRO A 1 199 ? -16.932 -25.424 -34.381 1.00 65.00 199 PRO A N 1
ATOM 1503 C CA . PRO A 1 199 ? -17.979 -24.551 -33.868 1.00 65.00 199 PRO A CA 1
ATOM 1504 C C . PRO A 1 199 ? -17.895 -24.471 -32.346 1.00 65.00 199 PRO A C 1
ATOM 1506 O O . PRO A 1 199 ? -17.795 -25.494 -31.664 1.00 65.00 199 PRO A O 1
ATOM 1509 N N . SER A 1 200 ? -17.921 -23.240 -31.832 1.00 59.50 200 SER A N 1
ATOM 1510 C CA . SER A 1 200 ? -18.004 -22.957 -30.405 1.00 59.50 200 SER A CA 1
ATOM 1511 C C . SER A 1 200 ? -19.145 -23.775 -29.793 1.00 59.50 200 SER A C 1
ATOM 1513 O O . SER A 1 200 ? -20.237 -23.787 -30.371 1.00 59.50 200 SER A O 1
ATOM 1515 N N . PRO A 1 201 ? -18.933 -24.457 -28.653 1.00 53.19 201 PRO A N 1
ATOM 1516 C CA . PRO A 1 201 ? -20.028 -25.106 -27.955 1.00 53.19 201 PRO A CA 1
ATOM 1517 C C . PRO A 1 201 ? -21.057 -24.031 -27.612 1.00 53.19 201 PRO A C 1
ATOM 1519 O O . PRO A 1 201 ? -20.774 -23.078 -26.885 1.00 53.19 201 PRO A O 1
ATOM 1522 N N . THR A 1 202 ? -22.242 -24.155 -28.204 1.00 58.53 202 THR A N 1
ATOM 1523 C CA . THR A 1 202 ? -23.415 -23.387 -27.816 1.00 58.53 202 THR A CA 1
ATOM 1524 C C . THR A 1 202 ? -23.622 -23.623 -26.327 1.00 58.53 202 THR A C 1
ATOM 1526 O O . THR A 1 202 ? -23.932 -24.737 -25.912 1.00 58.53 202 THR A O 1
ATOM 1529 N N . PHE A 1 203 ? -23.405 -22.584 -25.523 1.00 46.22 203 PHE A N 1
ATOM 1530 C CA . PHE A 1 203 ? -23.847 -22.565 -24.138 1.00 46.22 203 PHE A CA 1
ATOM 1531 C C . PHE A 1 203 ? -25.374 -22.581 -24.156 1.00 46.22 203 PHE A C 1
ATOM 1533 O O . PHE A 1 203 ? -26.034 -21.550 -24.269 1.00 46.22 203 PHE A O 1
ATOM 1540 N N . GLU A 1 204 ? -25.927 -23.787 -24.112 1.00 46.34 204 GLU A N 1
ATOM 1541 C CA . GLU A 1 204 ? -27.309 -24.023 -23.745 1.00 46.34 204 GLU A CA 1
ATOM 1542 C C . GLU A 1 204 ? -27.428 -23.606 -22.269 1.00 46.34 204 GLU A C 1
ATOM 1544 O O . GLU A 1 204 ? -26.691 -24.139 -21.429 1.00 46.34 204 GLU A O 1
ATOM 1549 N N . PRO A 1 205 ? -28.262 -22.612 -21.918 1.00 50.75 205 PRO A N 1
ATOM 1550 C CA . PRO A 1 205 ? -28.513 -22.296 -20.524 1.00 50.75 205 PRO A CA 1
ATOM 1551 C C . PRO A 1 205 ? -29.188 -23.520 -19.911 1.00 50.75 205 PRO A C 1
ATOM 1553 O O . PRO A 1 205 ? -30.387 -23.733 -20.088 1.00 50.75 205 PRO A O 1
ATOM 1556 N N . SER A 1 206 ? -28.402 -24.351 -19.222 1.00 44.19 206 SER A N 1
ATOM 1557 C CA . SER A 1 206 ? -28.926 -25.402 -18.360 1.00 44.19 206 SER A CA 1
ATOM 1558 C C . SER A 1 206 ? -29.889 -24.735 -17.389 1.00 44.19 206 SER A C 1
ATOM 1560 O O . SER A 1 206 ? -29.483 -24.055 -16.447 1.00 44.19 206 SER A O 1
ATOM 1562 N N . ALA A 1 207 ? -31.181 -24.902 -17.655 1.00 46.50 207 ALA A N 1
ATOM 1563 C CA . ALA A 1 207 ? -32.232 -24.651 -16.700 1.00 46.50 207 ALA A CA 1
ATOM 1564 C C . ALA A 1 207 ? -31.964 -25.581 -15.516 1.00 46.50 207 ALA A C 1
ATOM 1566 O O . ALA A 1 207 ? -32.302 -26.766 -15.546 1.00 46.50 207 ALA A O 1
ATOM 1567 N N . THR A 1 208 ? -31.300 -25.049 -14.491 1.00 44.44 208 THR A N 1
ATOM 1568 C CA . THR A 1 208 ? -31.187 -25.694 -13.190 1.00 44.44 208 THR A CA 1
ATOM 1569 C C . THR A 1 208 ? -32.603 -25.890 -12.678 1.00 44.44 208 THR A C 1
ATOM 1571 O O . THR A 1 208 ? -33.255 -24.980 -12.168 1.00 44.44 208 THR A O 1
ATOM 1574 N N . LYS A 1 209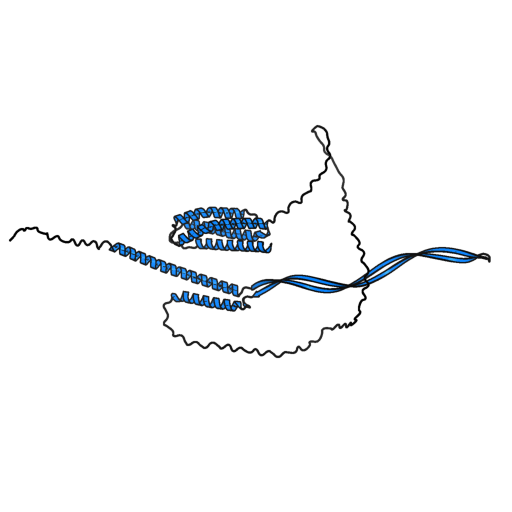 ? -33.094 -27.108 -12.891 1.00 44.22 209 LYS A N 1
ATOM 1575 C CA . LYS A 1 209 ? -34.270 -27.673 -12.259 1.00 44.22 209 LYS A CA 1
ATOM 1576 C C . LYS A 1 209 ? -34.054 -27.528 -10.756 1.00 44.22 209 LYS A C 1
ATOM 1578 O O . LYS A 1 209 ? -33.214 -28.222 -10.188 1.00 44.22 209 LYS A O 1
ATOM 1583 N N . LEU A 1 210 ? -34.770 -26.578 -10.155 1.00 44.53 210 LEU A N 1
ATOM 1584 C CA . LEU A 1 210 ? -34.876 -26.435 -8.709 1.00 44.53 210 LEU A CA 1
ATOM 1585 C C . LEU A 1 210 ? -35.100 -27.832 -8.106 1.00 44.53 210 LEU A C 1
ATOM 1587 O O . LEU A 1 210 ? -36.025 -28.526 -8.550 1.00 44.53 210 LEU A O 1
ATOM 1591 N N . PRO A 1 211 ? -34.263 -28.279 -7.154 1.00 53.53 211 PRO A N 1
ATOM 1592 C CA . PRO A 1 211 ? -34.572 -29.480 -6.399 1.00 53.53 211 PRO A CA 1
ATOM 1593 C C . PRO A 1 211 ? -35.918 -29.274 -5.687 1.00 53.53 211 PRO A C 1
ATOM 1595 O O . PRO A 1 211 ? -36.238 -28.147 -5.290 1.00 53.53 211 PRO A O 1
ATOM 1598 N N . PRO A 1 212 ? -36.745 -30.326 -5.566 1.00 49.94 212 PRO A N 1
ATOM 1599 C CA . PRO A 1 212 ? -37.992 -30.230 -4.829 1.00 49.94 212 PRO A CA 1
ATOM 1600 C C . PRO A 1 212 ? -37.685 -29.761 -3.409 1.00 49.94 212 PRO A C 1
ATOM 1602 O O . PRO A 1 212 ? -36.759 -30.256 -2.774 1.00 49.94 212 PRO A O 1
ATOM 1605 N N . THR A 1 213 ? -38.468 -28.793 -2.944 1.00 47.41 213 THR A N 1
ATOM 1606 C CA . THR A 1 213 ? -38.566 -28.373 -1.551 1.00 47.41 213 THR A CA 1
ATOM 1607 C C . THR A 1 213 ? -38.717 -29.610 -0.667 1.00 47.41 213 THR A C 1
ATOM 1609 O O . THR A 1 213 ? -39.818 -30.137 -0.499 1.00 47.41 213 THR A O 1
ATOM 1612 N N . GLU A 1 214 ? -37.605 -30.100 -0.122 1.00 37.53 214 GLU A N 1
ATOM 1613 C CA . GLU A 1 214 ? -37.639 -31.046 0.978 1.00 37.53 214 GLU A CA 1
ATOM 1614 C C . GLU A 1 214 ? -38.186 -30.290 2.182 1.00 37.53 214 GLU A C 1
ATOM 1616 O O . GLU A 1 214 ? -37.587 -29.363 2.724 1.00 37.53 214 GLU A O 1
ATOM 1621 N N . THR A 1 215 ? -39.413 -30.661 2.524 1.00 44.91 215 THR A N 1
ATOM 1622 C CA . THR A 1 215 ? -40.082 -30.265 3.753 1.00 44.91 215 THR A CA 1
ATOM 1623 C C . THR A 1 215 ? -39.222 -30.769 4.913 1.00 44.91 215 THR A C 1
ATOM 1625 O O . THR A 1 215 ? -39.004 -31.982 4.996 1.00 44.91 215 THR A O 1
ATOM 1628 N N . PRO A 1 216 ? -38.710 -29.901 5.804 1.00 46.47 216 PRO A N 1
ATOM 1629 C CA . PRO A 1 216 ? -37.951 -30.368 6.950 1.00 46.47 216 PRO A CA 1
ATOM 1630 C C . PRO A 1 216 ? -38.878 -31.186 7.851 1.00 46.47 216 PRO A C 1
ATOM 1632 O O . PRO A 1 216 ? -39.865 -30.691 8.395 1.00 46.47 216 PRO A O 1
ATOM 1635 N N . THR A 1 217 ? -38.558 -32.472 7.974 1.00 43.69 217 THR A N 1
ATOM 1636 C CA . THR A 1 217 ? -39.142 -33.354 8.983 1.00 43.69 217 THR A CA 1
ATOM 1637 C C . THR A 1 217 ? -38.664 -32.866 10.355 1.00 43.69 217 THR A C 1
ATOM 1639 O O . THR A 1 217 ? -37.459 -32.665 10.527 1.00 43.69 217 THR A O 1
ATOM 1642 N N . PRO A 1 218 ? -39.562 -32.641 11.329 1.00 44.41 218 PRO A N 1
ATOM 1643 C CA . PRO A 1 218 ? -39.185 -32.116 12.633 1.00 44.41 218 PRO A CA 1
ATOM 1644 C C . PRO A 1 218 ? -38.376 -33.156 13.413 1.00 44.41 218 PRO A C 1
ATOM 1646 O O . PRO A 1 218 ? -38.848 -34.258 13.693 1.00 44.41 218 PRO A O 1
ATOM 1649 N N . SER A 1 219 ? -37.148 -32.786 13.770 1.00 39.97 219 SER A N 1
ATOM 1650 C CA . SER A 1 219 ? -36.351 -33.511 14.757 1.00 39.97 219 SER A CA 1
ATOM 1651 C C . SER A 1 219 ? -36.909 -33.216 16.158 1.00 39.97 219 SER A C 1
ATOM 1653 O O . SER A 1 219 ? -37.181 -32.051 16.461 1.00 39.97 219 SER A O 1
ATOM 1655 N N . PRO A 1 220 ? -37.125 -34.229 17.014 1.00 54.88 220 PRO A N 1
ATOM 1656 C CA . PRO A 1 220 ? -37.706 -34.037 18.332 1.00 54.88 220 PRO A CA 1
ATOM 1657 C C . PRO A 1 220 ? -36.647 -33.585 19.346 1.00 54.88 220 PRO A C 1
ATOM 1659 O O . PRO A 1 220 ? -35.522 -34.081 19.343 1.00 54.88 220 PRO A O 1
ATOM 1662 N N . SER A 1 221 ? -37.091 -32.765 20.301 1.00 47.22 221 SER A N 1
ATOM 1663 C CA . SER A 1 221 ? -36.409 -32.355 21.545 1.00 47.22 221 SER A CA 1
ATOM 1664 C C . SER A 1 221 ? -35.737 -30.981 21.509 1.00 47.22 221 SER A C 1
ATOM 1666 O O . SER A 1 221 ? -34.521 -30.854 21.435 1.00 47.22 221 SER A O 1
ATOM 1668 N N . ALA A 1 222 ? -36.552 -29.947 21.702 1.00 39.19 222 ALA A N 1
ATOM 1669 C CA . ALA A 1 222 ? -36.176 -28.820 22.545 1.00 39.19 222 ALA A CA 1
ATOM 1670 C C . ALA A 1 222 ? -37.420 -28.400 23.332 1.00 39.19 222 ALA A C 1
ATOM 1672 O O . ALA A 1 222 ? -38.478 -28.134 22.767 1.00 39.19 222 ALA A O 1
ATOM 1673 N N . THR A 1 223 ? -37.295 -28.459 24.651 1.00 41.66 223 THR A N 1
ATOM 1674 C CA . THR A 1 223 ? -38.320 -28.165 25.647 1.00 41.66 223 THR A CA 1
ATOM 1675 C C . THR A 1 223 ? -38.873 -26.756 25.450 1.00 41.66 223 THR A C 1
ATOM 1677 O O . THR A 1 223 ? -38.157 -25.772 25.608 1.00 41.66 223 THR A O 1
ATOM 1680 N N . VAL A 1 224 ? -40.155 -26.683 25.104 1.00 35.44 224 VAL A N 1
ATOM 1681 C CA . VAL A 1 224 ? -40.954 -25.458 25.067 1.00 35.44 224 VAL A CA 1
ATOM 1682 C C . VAL A 1 224 ? -41.324 -25.100 26.508 1.00 35.44 224 VAL A C 1
ATOM 1684 O O . VAL A 1 224 ? -41.989 -25.884 27.181 1.00 35.44 224 VAL A O 1
ATOM 1687 N N . PHE A 1 225 ? -40.890 -23.933 26.984 1.00 34.59 225 PHE A N 1
ATOM 1688 C CA . PHE A 1 225 ? -41.557 -23.238 28.083 1.00 34.59 225 PHE A CA 1
ATOM 1689 C C . PHE A 1 225 ? -42.465 -22.181 27.459 1.00 34.59 225 PHE A C 1
ATOM 1691 O O . PHE A 1 225 ? -42.015 -21.147 26.976 1.00 34.59 225 PHE A O 1
ATOM 1698 N N . GLU A 1 226 ? -43.745 -22.517 27.424 1.00 39.56 226 GLU A N 1
ATOM 1699 C CA . GLU A 1 226 ? -44.852 -21.652 27.052 1.00 39.56 226 GLU A CA 1
ATOM 1700 C C . GLU A 1 226 ? -45.294 -20.923 28.323 1.00 39.56 226 GLU A C 1
ATOM 1702 O O . GLU A 1 226 ? -45.671 -21.561 29.308 1.00 39.56 226 GLU A O 1
ATOM 1707 N N . VAL A 1 227 ? -45.204 -19.595 28.331 1.00 35.91 227 VAL A N 1
ATOM 1708 C CA . VAL A 1 227 ? -45.894 -18.768 29.324 1.00 35.91 227 VAL A CA 1
ATOM 1709 C C . VAL A 1 227 ? -46.749 -17.778 28.548 1.00 35.91 227 VAL A C 1
ATOM 1711 O O . VAL A 1 227 ? -46.290 -16.717 28.129 1.00 35.91 227 VAL A O 1
ATOM 1714 N N . GLU A 1 228 ? -48.003 -18.167 28.324 1.00 45.12 228 GLU A N 1
ATOM 1715 C CA . GLU A 1 228 ? -49.091 -17.226 28.088 1.00 45.12 228 GLU A CA 1
ATOM 1716 C C . GLU A 1 228 ? -49.192 -16.281 29.290 1.00 45.12 228 GLU A C 1
ATOM 1718 O O . GLU A 1 228 ? -49.314 -16.723 30.432 1.00 45.12 228 GLU A O 1
ATOM 1723 N N . SER A 1 229 ? -49.214 -14.975 29.037 1.00 35.44 229 SER A N 1
ATOM 1724 C CA . SER A 1 229 ? -49.867 -14.044 29.952 1.00 35.44 229 SER A CA 1
ATOM 1725 C C . SER A 1 229 ? -50.415 -12.850 29.181 1.00 35.44 229 SER A C 1
ATOM 1727 O O . SER A 1 229 ? -49.790 -11.805 29.023 1.00 35.44 229 SER A O 1
ATOM 1729 N N . THR A 1 230 ? -51.624 -13.032 28.662 1.00 43.00 230 THR A N 1
ATOM 1730 C CA . THR A 1 230 ? -52.548 -11.941 28.359 1.00 43.00 230 THR A CA 1
ATOM 1731 C C . THR A 1 230 ? -53.029 -11.314 29.663 1.00 43.00 230 THR A C 1
ATOM 1733 O O . THR A 1 230 ? -53.836 -11.909 30.374 1.00 43.00 230 THR A O 1
ATOM 1736 N N . ALA A 1 231 ? -52.611 -10.080 29.938 1.00 35.03 231 ALA A N 1
ATOM 1737 C CA . ALA A 1 231 ? -53.339 -9.182 30.827 1.00 35.03 231 ALA A CA 1
ATOM 1738 C C . ALA A 1 231 ? -53.148 -7.730 30.373 1.00 35.03 231 ALA A C 1
ATOM 1740 O O . ALA A 1 231 ? -52.142 -7.082 30.643 1.00 35.03 231 ALA A O 1
ATOM 1741 N N . THR A 1 232 ? -54.145 -7.217 29.657 1.00 41.16 232 THR A N 1
ATOM 1742 C CA . THR A 1 232 ? -54.307 -5.791 29.384 1.00 41.16 232 THR A CA 1
ATOM 1743 C C . THR A 1 232 ? -54.748 -5.101 30.672 1.00 41.16 232 THR A C 1
ATOM 1745 O O . THR A 1 232 ? -55.888 -5.274 31.098 1.00 41.16 232 THR A O 1
ATOM 1748 N N . LEU A 1 233 ? -53.874 -4.302 31.284 1.00 36.47 233 LEU A N 1
ATOM 1749 C CA . LEU A 1 233 ? -54.260 -3.342 32.318 1.00 36.47 233 LEU A CA 1
ATOM 1750 C C . LEU A 1 233 ? -53.693 -1.965 31.968 1.00 36.47 233 LEU A C 1
ATOM 1752 O O . LEU A 1 233 ? -52.489 -1.740 31.951 1.00 36.47 233 LEU A O 1
ATOM 1756 N N . THR A 1 234 ? -54.605 -1.047 31.663 1.00 42.16 234 THR A N 1
ATOM 1757 C CA . THR A 1 234 ? -54.388 0.400 31.558 1.00 42.16 234 THR A CA 1
ATOM 1758 C C . THR A 1 234 ? -53.925 0.979 32.897 1.00 42.16 234 THR A C 1
ATOM 1760 O O . THR A 1 234 ? -54.671 0.843 33.871 1.00 42.16 234 THR A O 1
ATOM 1763 N N . PRO A 1 235 ? -52.790 1.698 32.970 1.00 46.06 235 PRO A N 1
ATOM 1764 C CA . PRO A 1 235 ? -52.450 2.462 34.159 1.00 46.06 235 PRO A CA 1
ATOM 1765 C C . PRO A 1 235 ? -53.010 3.890 34.085 1.00 46.06 235 PRO A C 1
ATOM 1767 O O . PRO A 1 235 ? -52.784 4.644 33.137 1.00 46.06 235 PRO A O 1
ATOM 1770 N N . THR A 1 236 ? -53.746 4.267 35.128 1.00 35.00 236 THR A N 1
ATOM 1771 C CA . THR A 1 236 ? -54.085 5.653 35.454 1.00 35.00 236 THR A CA 1
ATOM 1772 C C . THR A 1 236 ? -52.841 6.340 36.012 1.00 35.00 236 THR A C 1
ATOM 1774 O O . THR A 1 236 ? -52.375 6.014 37.100 1.00 35.00 236 THR A O 1
ATOM 1777 N N . VAL A 1 237 ? -52.305 7.300 35.261 1.00 33.62 237 VAL A N 1
ATOM 1778 C CA . VAL A 1 237 ? -51.169 8.133 35.665 1.00 33.62 237 VAL A CA 1
ATOM 1779 C C . VAL A 1 237 ? -51.628 9.117 36.742 1.00 33.62 237 VAL A C 1
ATOM 1781 O O . VAL A 1 237 ? -52.399 10.032 36.460 1.00 33.62 237 VAL A O 1
ATOM 1784 N N . THR A 1 238 ? -51.147 8.942 37.974 1.00 34.62 238 THR A N 1
ATOM 1785 C CA . THR A 1 238 ? -51.159 9.999 38.996 1.00 34.62 238 THR A CA 1
ATOM 1786 C C . THR A 1 238 ? -49.739 10.525 39.135 1.00 34.62 238 THR A C 1
ATOM 1788 O O . THR A 1 238 ? -48.875 9.877 39.715 1.00 34.62 238 THR A O 1
ATOM 1791 N N . SER A 1 239 ? -49.489 11.688 38.544 1.00 34.78 239 SER A N 1
ATOM 1792 C CA . SER A 1 239 ? -48.223 12.411 38.628 1.00 34.78 239 SER A CA 1
ATOM 1793 C C . SER A 1 239 ? -48.080 13.096 39.991 1.00 34.78 239 SER A C 1
ATOM 1795 O O . SER A 1 239 ? -48.906 13.944 40.335 1.00 34.78 239 SER A O 1
ATOM 1797 N N . VAL A 1 240 ? -47.018 12.774 40.730 1.00 43.31 240 VAL A N 1
ATOM 1798 C CA . VAL A 1 240 ? -46.553 13.523 41.912 1.00 43.31 240 VAL A CA 1
ATOM 1799 C C . VAL A 1 240 ? -45.300 14.324 41.512 1.00 43.31 240 VAL A C 1
ATOM 1801 O O . VAL A 1 240 ? -44.495 13.799 40.740 1.00 43.31 240 VAL A O 1
ATOM 1804 N N . PRO A 1 241 ? -45.110 15.582 41.963 1.00 42.12 241 PRO A N 1
ATOM 1805 C CA . PRO A 1 241 ? -43.974 16.401 41.545 1.00 42.12 241 PRO A CA 1
ATOM 1806 C C . PRO A 1 241 ? -42.685 15.974 42.261 1.00 42.12 241 PRO A C 1
ATOM 1808 O O . PRO A 1 241 ? -42.677 15.822 43.480 1.00 42.12 241 PRO A O 1
ATOM 1811 N N . GLN A 1 242 ? -41.595 15.825 41.504 1.00 34.53 242 GLN A N 1
ATOM 1812 C CA . GLN A 1 242 ? -40.242 15.638 42.031 1.00 34.53 242 GLN A CA 1
ATOM 1813 C C . GLN A 1 242 ? -39.713 16.935 42.657 1.00 34.53 242 GLN A C 1
ATOM 1815 O O . GLN A 1 242 ? -39.728 17.996 42.032 1.00 34.53 242 GLN A O 1
ATOM 1820 N N . GLU A 1 243 ? -39.211 16.815 43.883 1.00 34.44 243 GLU A N 1
ATOM 1821 C CA . GLU A 1 243 ? -38.492 17.853 44.614 1.00 34.44 243 GLU A CA 1
ATOM 1822 C C . GLU A 1 243 ? -36.987 17.728 44.321 1.00 34.44 243 GLU A C 1
ATOM 1824 O O . GLU A 1 243 ? -36.372 16.683 44.535 1.00 34.44 243 GLU A O 1
ATOM 1829 N N . THR A 1 244 ? -36.404 18.793 43.772 1.00 34.81 244 THR A N 1
ATOM 1830 C CA . THR A 1 244 ? -34.986 18.898 43.410 1.00 34.81 244 THR A CA 1
ATOM 1831 C C . THR A 1 244 ? -34.129 19.097 44.660 1.00 34.81 244 THR A C 1
ATOM 1833 O O . THR A 1 244 ? -34.178 20.161 45.275 1.00 34.81 244 THR A O 1
ATOM 1836 N N . VAL A 1 245 ? -33.293 18.114 45.007 1.00 38.41 2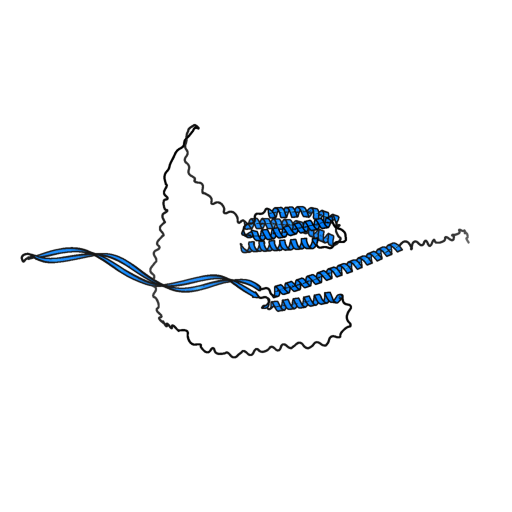45 VAL A N 1
ATOM 1837 C CA . VAL A 1 245 ? -32.290 18.229 46.081 1.00 38.41 245 VAL A CA 1
ATOM 1838 C C . VAL A 1 245 ? -30.911 18.515 45.476 1.00 38.41 245 VAL A C 1
ATOM 1840 O O . VAL A 1 245 ? -30.443 17.800 44.593 1.00 38.41 245 VAL A O 1
ATOM 1843 N N . ALA A 1 246 ? -30.274 19.591 45.944 1.00 38.88 246 ALA A N 1
ATOM 1844 C CA . ALA A 1 246 ? -28.944 20.042 45.533 1.00 38.88 246 ALA A CA 1
ATOM 1845 C C . ALA A 1 246 ? -27.811 19.233 46.211 1.00 38.88 246 ALA A C 1
ATOM 1847 O O . ALA A 1 246 ? -27.980 18.800 47.353 1.00 38.88 246 ALA A O 1
ATOM 1848 N N . PRO A 1 247 ? -26.643 19.058 45.559 1.00 47.69 247 PRO A N 1
ATOM 1849 C CA . PRO A 1 247 ? -25.526 18.297 46.117 1.00 47.69 247 PRO A CA 1
ATOM 1850 C C . PRO A 1 247 ? -24.675 19.106 47.115 1.00 47.69 247 PRO A C 1
ATOM 1852 O O . PRO A 1 247 ? -24.393 20.288 46.922 1.00 47.69 247 PRO A O 1
ATOM 1855 N N . SER A 1 248 ? -24.256 18.418 48.180 1.00 40.00 248 SER A N 1
ATOM 1856 C CA . SER A 1 248 ? -23.387 18.883 49.272 1.00 40.00 248 SER A CA 1
ATOM 1857 C C . SER A 1 248 ? -21.894 18.731 48.908 1.00 40.00 248 SER A C 1
ATOM 1859 O O . SER A 1 248 ? -21.559 17.748 48.247 1.00 40.00 248 SER A O 1
ATOM 1861 N N . PRO A 1 249 ? -20.984 19.642 49.317 1.00 52.03 249 PRO A N 1
ATOM 1862 C CA . PRO A 1 249 ? -19.564 19.562 48.972 1.00 52.03 249 PRO A CA 1
ATOM 1863 C C . PRO A 1 249 ? -18.742 18.685 49.934 1.00 52.03 249 PRO A C 1
ATOM 1865 O O . PRO A 1 249 ? -18.916 18.703 51.153 1.00 52.03 249 PRO A O 1
ATOM 1868 N N . GLU A 1 250 ? -17.817 17.944 49.330 1.00 37.41 250 GLU A N 1
ATOM 1869 C CA . GLU A 1 250 ? -16.925 16.933 49.900 1.00 37.41 250 GLU A CA 1
ATOM 1870 C C . GLU A 1 250 ? -15.695 17.555 50.594 1.00 37.41 250 GLU A C 1
ATOM 1872 O O . GLU A 1 250 ? -15.140 18.556 50.135 1.00 37.41 250 GLU A O 1
ATOM 1877 N N . ALA A 1 251 ? -15.271 16.967 51.716 1.00 36.75 251 ALA A N 1
ATOM 1878 C CA . ALA A 1 251 ? -14.175 17.443 52.560 1.00 36.75 251 ALA A CA 1
ATOM 1879 C C . ALA A 1 251 ? -12.827 16.785 52.205 1.00 36.75 251 ALA A C 1
ATOM 1881 O O . ALA A 1 251 ? -12.737 15.577 52.011 1.00 36.75 251 ALA A O 1
ATOM 1882 N N . THR A 1 252 ? -11.764 17.590 52.183 1.00 38.19 252 THR A N 1
ATOM 1883 C CA . THR A 1 252 ? -10.365 17.189 51.941 1.00 38.19 252 THR A CA 1
ATOM 1884 C C . THR A 1 252 ? -9.693 16.662 53.224 1.00 38.19 252 THR A C 1
ATOM 1886 O O . THR A 1 252 ? -9.921 17.243 54.290 1.00 38.19 252 THR A O 1
ATOM 1889 N N . PRO A 1 253 ? -8.834 15.621 53.173 1.00 49.50 253 PRO A N 1
ATOM 1890 C CA . PRO A 1 253 ? -8.127 15.122 54.350 1.00 49.50 253 PRO A CA 1
ATOM 1891 C C . PRO A 1 253 ? -6.792 15.844 54.599 1.00 49.50 253 PRO A C 1
ATOM 1893 O O . PRO A 1 253 ? -6.093 16.269 53.683 1.00 49.50 253 PRO A O 1
ATOM 1896 N N . SER A 1 254 ? -6.463 15.962 55.885 1.00 36.91 254 SER A N 1
ATOM 1897 C CA . SER A 1 254 ? -5.305 16.648 56.464 1.00 36.91 254 SER A CA 1
ATOM 1898 C C . SER A 1 254 ? -4.129 15.673 56.633 1.00 36.91 254 SER A C 1
ATOM 1900 O O . SER A 1 254 ? -4.292 14.630 57.268 1.00 36.91 254 SER A O 1
ATOM 1902 N N . GLU A 1 255 ? -2.955 16.000 56.081 1.00 42.22 255 GLU A N 1
ATOM 1903 C CA . GLU A 1 255 ? -1.741 15.171 56.136 1.00 42.22 255 GLU A CA 1
ATOM 1904 C C . GLU A 1 255 ? -0.784 15.629 57.253 1.00 42.22 255 GLU A C 1
ATOM 1906 O O . GLU A 1 255 ? -0.511 16.817 57.440 1.00 42.22 255 GLU A O 1
ATOM 1911 N N . ALA A 1 256 ? -0.303 14.660 58.036 1.00 38.62 256 ALA A N 1
ATOM 1912 C CA . ALA A 1 256 ? 0.455 14.848 59.267 1.00 38.62 256 ALA A CA 1
ATOM 1913 C C . ALA A 1 256 ? 1.982 14.862 59.049 1.00 38.62 256 ALA A C 1
ATOM 1915 O O . ALA A 1 256 ? 2.543 14.094 58.276 1.00 38.62 256 ALA A O 1
ATOM 1916 N N . LYS A 1 257 ? 2.660 15.713 59.824 1.00 41.16 257 LYS A N 1
ATOM 1917 C CA . LYS A 1 257 ? 4.116 15.932 59.873 1.00 41.16 257 LYS A CA 1
ATOM 1918 C C . LYS A 1 257 ? 4.812 15.000 60.890 1.00 41.16 257 LYS A C 1
ATOM 1920 O O . LYS A 1 257 ? 4.266 14.836 61.981 1.00 41.16 257 LYS A O 1
ATOM 1925 N N . PRO A 1 258 ? 6.046 14.507 60.640 1.00 49.34 258 PRO A N 1
ATOM 1926 C CA . PRO A 1 258 ? 6.904 13.922 61.677 1.00 49.34 258 PRO A CA 1
ATOM 1927 C C . PRO A 1 258 ? 8.096 14.834 62.075 1.00 49.34 258 PRO A C 1
ATOM 1929 O O . PRO A 1 258 ? 8.403 15.795 61.362 1.00 49.34 258 PRO A O 1
ATOM 1932 N N . PRO A 1 259 ? 8.752 14.586 63.233 1.00 56.91 259 PRO A N 1
ATOM 1933 C CA . PRO A 1 259 ? 9.662 15.543 63.859 1.00 56.91 259 PRO A CA 1
ATOM 1934 C C . PRO A 1 259 ? 11.158 15.366 63.536 1.00 56.91 259 PRO A C 1
ATOM 1936 O O . PRO A 1 259 ? 11.639 14.330 63.090 1.00 56.91 259 PRO A O 1
ATOM 1939 N N . THR A 1 260 ? 11.843 16.466 63.836 1.00 39.16 260 THR A N 1
ATOM 1940 C CA . THR A 1 260 ? 13.242 16.893 63.709 1.00 39.16 260 THR A CA 1
ATOM 1941 C C . THR A 1 260 ? 14.281 16.087 64.508 1.00 39.16 260 THR A C 1
ATOM 1943 O O . THR A 1 260 ? 13.964 15.598 65.585 1.00 39.16 260 THR A O 1
ATOM 1946 N N . ASN A 1 261 ? 15.533 16.071 64.018 1.00 33.06 261 ASN A N 1
ATOM 1947 C CA . ASN A 1 261 ? 16.839 15.995 64.725 1.00 33.06 261 ASN A CA 1
ATOM 1948 C C . ASN A 1 261 ? 17.944 16.176 63.649 1.00 33.06 261 ASN A C 1
ATOM 1950 O O . ASN A 1 261 ? 17.739 15.708 62.535 1.00 33.06 261 ASN A O 1
ATOM 1954 N N . SER A 1 262 ? 19.127 16.776 63.797 1.00 32.75 262 SER A N 1
ATOM 1955 C CA . SER A 1 262 ? 19.816 17.606 64.794 1.00 32.75 262 SER A CA 1
ATOM 1956 C C . SER A 1 262 ? 21.032 18.237 64.082 1.00 32.75 262 SER A C 1
ATOM 1958 O O . SER A 1 262 ? 21.510 17.683 63.097 1.00 32.75 262 SER A O 1
ATOM 1960 N N . ASP A 1 263 ? 21.529 19.351 64.622 1.00 36.06 263 ASP A N 1
ATOM 1961 C CA . ASP A 1 263 ? 22.923 19.834 64.600 1.00 36.06 263 ASP A CA 1
ATOM 1962 C C . ASP A 1 263 ? 23.728 19.880 63.286 1.00 36.06 263 ASP A C 1
ATOM 1964 O O . ASP A 1 263 ? 24.192 18.868 62.772 1.00 36.06 263 ASP A O 1
ATOM 1968 N N . THR A 1 264 ? 24.085 21.095 62.846 1.00 35.56 264 THR A N 1
ATOM 1969 C CA . THR A 1 264 ? 25.471 21.626 62.901 1.00 35.56 264 THR A CA 1
ATOM 1970 C C . THR A 1 264 ? 25.494 23.059 62.340 1.00 35.56 264 THR A C 1
ATOM 1972 O O . THR A 1 264 ? 25.004 23.346 61.254 1.00 35.56 264 THR A O 1
ATOM 1975 N N . SER A 1 265 ? 26.074 23.970 63.113 1.00 36.66 265 SER A N 1
ATOM 1976 C CA . SER A 1 265 ? 26.440 25.364 62.798 1.00 36.66 265 SER A CA 1
ATOM 1977 C C . SER A 1 265 ? 27.977 25.478 62.903 1.00 36.66 265 SER A C 1
ATOM 1979 O O . SER A 1 265 ? 28.567 24.551 63.465 1.00 36.66 265 SER A O 1
ATOM 1981 N N . PRO A 1 266 ? 28.665 26.608 62.603 1.00 60.59 266 PRO A N 1
ATOM 1982 C CA . PRO A 1 266 ? 28.415 27.790 61.740 1.00 60.59 266 PRO A CA 1
ATOM 1983 C C . PRO A 1 266 ? 29.738 28.092 60.920 1.00 60.59 266 PRO A C 1
ATOM 1985 O O . PRO A 1 266 ? 30.447 27.117 60.669 1.00 60.59 266 PRO A O 1
ATOM 1988 N N . PRO A 1 267 ? 30.196 29.323 60.527 1.00 60.00 267 PRO A N 1
ATOM 1989 C CA . PRO A 1 267 ? 29.631 30.663 60.735 1.00 60.00 267 PRO A CA 1
ATOM 1990 C C . PRO A 1 267 ? 29.818 31.759 59.645 1.00 60.00 267 PRO A C 1
ATOM 1992 O O . PRO A 1 267 ? 30.668 31.706 58.764 1.00 60.00 267 PRO A O 1
ATOM 1995 N N . THR A 1 268 ? 29.126 32.872 59.937 1.00 36.25 268 THR A N 1
ATOM 1996 C CA . THR A 1 268 ? 29.479 34.301 59.730 1.00 36.25 268 THR A CA 1
ATOM 1997 C C . THR A 1 268 ? 29.201 34.971 58.385 1.00 36.25 268 THR A C 1
ATOM 1999 O O . THR A 1 268 ? 29.803 34.640 57.373 1.00 36.25 268 THR A O 1
ATOM 2002 N N . GLY A 1 269 ? 28.404 36.051 58.431 1.00 33.50 269 GLY A N 1
ATOM 2003 C CA . GLY A 1 269 ? 28.306 37.008 57.325 1.00 33.50 269 GLY A CA 1
ATOM 2004 C C . GLY A 1 269 ? 27.211 38.080 57.411 1.00 33.50 269 GLY A C 1
ATOM 2005 O O . GLY A 1 269 ? 26.425 38.183 56.491 1.00 33.50 269 GLY A O 1
ATOM 2006 N N . ALA A 1 270 ? 27.178 38.856 58.500 1.00 36.81 270 ALA A N 1
ATOM 2007 C CA . ALA A 1 270 ? 26.860 40.295 58.566 1.00 36.81 270 ALA A CA 1
ATOM 2008 C C . ALA A 1 270 ? 25.572 40.926 57.937 1.00 36.81 270 ALA A C 1
ATOM 2010 O O . ALA A 1 270 ? 25.370 40.954 56.731 1.00 36.81 270 ALA A O 1
ATOM 2011 N N . THR A 1 271 ? 24.911 41.722 58.799 1.00 36.75 271 THR A N 1
ATOM 2012 C CA . THR A 1 271 ? 24.240 43.036 58.572 1.00 36.75 271 THR A CA 1
ATOM 2013 C C . THR A 1 271 ? 22.741 43.120 58.196 1.00 36.75 271 THR A C 1
ATOM 2015 O O . THR A 1 271 ? 22.314 42.772 57.107 1.00 36.75 271 THR A O 1
ATOM 2018 N N . SER A 1 272 ? 21.987 43.700 59.143 1.00 38.34 272 SER A N 1
ATOM 2019 C CA . SER A 1 272 ? 20.660 44.370 59.105 1.00 38.34 272 SER A CA 1
ATOM 2020 C C . SER A 1 272 ? 20.585 45.592 58.148 1.00 38.34 272 SER A C 1
ATOM 2022 O O . SER A 1 272 ? 21.648 45.996 57.677 1.00 38.34 272 SER A O 1
ATOM 2024 N N . PRO A 1 273 ? 19.459 46.354 58.025 1.00 54.41 273 PRO A N 1
ATOM 2025 C CA . PRO A 1 273 ? 18.038 46.079 58.338 1.00 54.41 273 PRO A CA 1
ATOM 2026 C C . PRO A 1 273 ? 17.005 46.615 57.287 1.00 54.41 273 PRO A C 1
ATOM 2028 O O . PRO A 1 273 ? 17.337 47.378 56.389 1.00 54.41 273 PRO A O 1
ATOM 2031 N N . ALA A 1 274 ? 15.724 46.330 57.568 1.00 35.31 274 ALA A N 1
ATOM 2032 C CA . ALA A 1 274 ? 14.541 47.205 57.424 1.00 35.31 274 ALA A CA 1
ATOM 2033 C C . ALA A 1 274 ? 13.694 47.253 56.125 1.00 35.31 274 ALA A C 1
ATOM 2035 O O . ALA A 1 274 ? 14.178 47.444 55.017 1.00 35.31 274 ALA A O 1
ATOM 2036 N N . SER A 1 275 ? 12.381 47.245 56.412 1.00 34.81 275 SER A N 1
ATOM 2037 C CA . SER A 1 275 ? 11.227 47.812 55.697 1.00 34.81 275 SER A CA 1
ATOM 2038 C C . SER A 1 275 ? 10.502 46.984 54.624 1.00 34.81 275 SER A C 1
ATOM 2040 O O . SER A 1 275 ? 10.930 46.860 53.487 1.00 34.81 275 SER A O 1
ATOM 2042 N N . GLU A 1 276 ? 9.336 46.471 55.045 1.00 36.41 276 GLU A N 1
ATOM 2043 C CA . GLU A 1 276 ? 8.014 46.993 54.647 1.00 36.41 276 GLU A CA 1
ATOM 2044 C C . GLU A 1 276 ? 7.714 47.064 53.142 1.00 36.41 276 GLU A C 1
ATOM 2046 O O . GLU A 1 276 ? 8.240 47.924 52.447 1.00 36.41 276 GLU A O 1
ATOM 2051 N N . THR A 1 277 ? 6.788 46.222 52.666 1.00 38.81 277 THR A N 1
ATOM 2052 C CA . THR A 1 277 ? 5.602 46.615 51.872 1.00 38.81 277 THR A CA 1
ATOM 2053 C C . THR A 1 277 ? 4.750 45.372 51.593 1.00 38.81 277 THR A C 1
ATOM 2055 O O . THR A 1 277 ? 5.241 44.332 51.163 1.00 38.81 277 THR A O 1
ATOM 2058 N N . ILE A 1 278 ? 3.463 45.502 51.895 1.00 45.34 278 ILE A N 1
ATOM 2059 C CA . ILE A 1 278 ? 2.374 44.585 51.562 1.00 45.34 278 ILE A CA 1
ATOM 2060 C C . ILE A 1 278 ? 1.950 44.886 50.119 1.00 45.34 278 ILE A C 1
ATOM 2062 O O . ILE A 1 278 ? 1.635 46.037 49.845 1.00 45.34 278 ILE A O 1
ATOM 2066 N N . ASP A 1 279 ? 1.880 43.880 49.240 1.00 38.69 279 ASP A N 1
ATOM 2067 C CA . ASP A 1 279 ? 0.800 43.799 48.243 1.00 38.69 279 ASP A CA 1
ATOM 2068 C C . ASP A 1 279 ? 0.614 42.363 47.687 1.00 38.69 279 ASP A C 1
ATOM 2070 O O . ASP A 1 279 ? 1.584 41.601 47.613 1.00 38.69 279 ASP A O 1
ATOM 2074 N N . PRO A 1 280 ? -0.626 41.963 47.329 1.00 58.19 280 PRO A N 1
ATOM 2075 C CA . PRO A 1 280 ? -1.023 40.594 47.031 1.00 58.19 280 PRO A CA 1
ATOM 2076 C C . PRO A 1 280 ? -1.173 40.351 45.521 1.00 58.19 280 PRO A C 1
ATOM 2078 O O . PRO A 1 280 ? -2.014 40.953 44.864 1.00 58.19 280 PRO A O 1
ATOM 2081 N N . ALA A 1 281 ? -0.421 39.404 44.970 1.00 41.72 281 ALA A N 1
ATOM 2082 C CA . ALA A 1 281 ? -0.760 38.755 43.703 1.00 41.72 281 ALA A CA 1
ATOM 2083 C C . ALA A 1 281 ? 0.080 37.483 43.570 1.00 41.72 281 ALA A C 1
ATOM 2085 O O . ALA A 1 281 ? 1.239 37.526 43.162 1.00 41.72 281 ALA A O 1
ATOM 2086 N N . GLY A 1 282 ? -0.496 36.346 43.961 1.00 37.88 282 GLY A N 1
ATOM 2087 C CA . GLY A 1 282 ? 0.072 35.045 43.622 1.00 37.88 282 GLY A CA 1
ATOM 2088 C C . GLY A 1 282 ? 0.101 34.893 42.096 1.00 37.88 282 GLY A C 1
ATOM 2089 O O . GLY A 1 282 ? -0.900 35.225 41.453 1.00 37.88 282 GLY A O 1
ATOM 2090 N N . PRO A 1 283 ? 1.207 34.429 41.491 1.00 44.03 283 PRO A N 1
ATOM 2091 C CA . PRO A 1 283 ? 1.231 34.132 40.070 1.00 44.03 283 PRO A CA 1
ATOM 2092 C C . PRO A 1 283 ? 0.253 32.989 39.814 1.00 44.03 283 PRO A C 1
ATOM 2094 O O . PRO A 1 283 ? 0.362 31.928 40.424 1.00 44.03 283 PRO A O 1
ATOM 2097 N N . LEU A 1 284 ? -0.705 33.212 38.916 1.00 45.81 284 LEU A N 1
ATOM 2098 C CA . LEU A 1 284 ? -1.422 32.126 38.266 1.00 45.81 284 LEU A CA 1
ATOM 2099 C C . LEU A 1 284 ? -0.370 31.248 37.589 1.00 45.81 284 LEU A C 1
ATOM 2101 O O . LEU A 1 284 ? 0.268 31.665 36.622 1.00 45.81 284 LEU A O 1
ATOM 2105 N N . GLU A 1 285 ? -0.165 30.062 38.151 1.00 41.94 285 GLU A N 1
ATOM 2106 C CA . GLU A 1 285 ? 0.591 28.978 37.548 1.00 41.94 285 GLU A CA 1
ATOM 2107 C C . GLU A 1 285 ? -0.135 28.616 36.249 1.00 41.94 285 GLU A C 1
ATOM 2109 O O . GLU A 1 285 ? -1.142 27.909 36.232 1.00 41.94 285 GLU A O 1
ATOM 2114 N N . SER A 1 286 ? 0.305 29.241 35.156 1.00 45.59 286 SER A N 1
ATOM 2115 C CA . SER A 1 286 ? -0.146 28.912 33.813 1.00 45.59 286 SER A CA 1
ATOM 2116 C C . SER A 1 286 ? 0.206 27.443 33.588 1.00 45.59 286 SER A C 1
ATOM 2118 O O . SER A 1 286 ? 1.390 27.113 33.702 1.00 45.59 286 SER A O 1
ATOM 2120 N N . PRO A 1 287 ? -0.764 26.560 33.286 1.00 50.88 287 PRO A N 1
ATOM 2121 C CA . PRO A 1 287 ? -0.451 25.183 32.943 1.00 50.88 287 PRO A CA 1
ATOM 2122 C C . PRO A 1 287 ? 0.568 25.209 31.806 1.00 50.88 287 PRO A C 1
ATOM 2124 O O . PRO A 1 287 ? 0.416 25.967 30.840 1.00 50.88 287 PRO A O 1
ATOM 2127 N N . ALA A 1 288 ? 1.651 24.452 31.978 1.00 48.00 288 ALA A N 1
ATOM 2128 C CA . ALA A 1 288 ? 2.647 24.281 30.939 1.00 48.00 288 ALA A CA 1
ATOM 2129 C C . ALA A 1 288 ? 1.914 23.869 29.650 1.00 48.00 288 ALA A C 1
ATOM 2131 O O . ALA A 1 288 ? 1.065 22.978 29.712 1.00 48.00 288 ALA A O 1
ATOM 2132 N N . PRO A 1 289 ? 2.173 24.525 28.506 1.00 52.62 289 PRO A N 1
ATOM 2133 C CA . PRO A 1 289 ? 1.599 24.091 27.245 1.00 52.62 289 PRO A CA 1
ATOM 2134 C C . PRO A 1 289 ? 2.019 22.639 27.015 1.00 52.62 289 PRO A C 1
ATOM 2136 O O . PRO A 1 289 ? 3.213 22.333 27.063 1.00 52.62 289 PRO A O 1
ATOM 2139 N N . ASP A 1 290 ? 1.044 21.756 26.797 1.00 47.16 290 ASP A N 1
ATOM 2140 C CA . ASP A 1 290 ? 1.307 20.384 26.375 1.00 47.16 290 ASP A CA 1
ATOM 2141 C C . ASP A 1 290 ? 2.307 20.410 25.205 1.00 47.16 290 ASP A C 1
ATOM 2143 O O . ASP A 1 290 ? 2.131 21.201 24.267 1.00 47.16 290 ASP A O 1
ATOM 2147 N N . PRO A 1 291 ? 3.392 19.612 25.246 1.00 59.97 291 PRO A N 1
ATOM 2148 C CA . PRO A 1 291 ? 4.385 19.629 24.187 1.00 59.97 291 PRO A CA 1
ATOM 2149 C C . PRO A 1 291 ? 3.705 19.284 22.852 1.00 59.97 291 PRO A C 1
ATOM 2151 O O . PRO A 1 291 ? 2.958 18.304 22.775 1.00 59.97 291 PRO A O 1
ATOM 2154 N N . PRO A 1 292 ? 3.934 20.076 21.790 1.00 53.50 292 PRO A N 1
ATOM 2155 C CA . PRO A 1 292 ? 3.276 19.870 20.509 1.00 53.50 292 PRO A CA 1
ATOM 2156 C C . PRO A 1 292 ? 3.621 18.487 19.948 1.00 53.50 292 PRO A C 1
ATOM 2158 O O . PRO A 1 292 ? 4.767 18.042 20.000 1.00 53.50 292 PRO A O 1
ATOM 2161 N N . MET A 1 293 ? 2.601 17.820 19.407 1.00 56.41 293 MET A N 1
ATOM 2162 C CA . MET A 1 293 ? 2.639 16.454 18.882 1.00 56.41 293 MET A CA 1
ATOM 2163 C C . MET A 1 293 ? 3.897 16.167 18.025 1.00 56.41 293 MET A C 1
ATOM 2165 O O . MET A 1 293 ? 4.010 16.698 16.916 1.00 56.41 293 MET A O 1
ATOM 2169 N N . PRO A 1 294 ? 4.823 15.292 18.472 1.00 83.44 294 PRO A N 1
ATOM 2170 C CA . PRO A 1 294 ? 6.137 15.102 17.842 1.00 83.44 294 PRO A CA 1
ATOM 2171 C C . PRO A 1 294 ? 6.072 14.504 16.428 1.00 83.44 294 PRO A C 1
ATOM 2173 O O . PRO A 1 294 ? 6.987 14.700 15.629 1.00 83.44 294 PRO A O 1
ATOM 2176 N N . LEU A 1 295 ? 4.982 13.808 16.088 1.00 83.19 295 LEU A N 1
ATOM 2177 C CA . LEU A 1 295 ? 4.811 13.149 14.792 1.00 83.19 295 LEU A CA 1
ATOM 2178 C C . LEU A 1 295 ? 4.654 14.149 13.636 1.00 83.19 295 LEU A C 1
ATOM 2180 O O . LEU A 1 295 ? 5.222 13.943 12.569 1.00 83.19 295 LEU A O 1
ATOM 2184 N N . VAL A 1 296 ? 3.919 15.247 13.849 1.00 82.94 296 VAL A N 1
ATOM 2185 C CA . VAL A 1 296 ? 3.630 16.235 12.793 1.00 82.94 296 VAL A CA 1
ATOM 2186 C C . VAL A 1 296 ? 4.892 17.011 12.417 1.00 82.94 296 VAL A C 1
ATOM 2188 O O . VAL A 1 296 ? 5.174 17.197 11.236 1.00 82.94 296 VAL A O 1
ATOM 2191 N N . THR A 1 297 ? 5.692 17.409 13.408 1.00 86.62 297 THR A N 1
ATOM 2192 C CA . THR A 1 297 ? 6.965 18.113 13.184 1.00 86.62 297 THR A CA 1
ATOM 2193 C C . THR A 1 297 ? 7.998 17.205 12.517 1.00 86.62 297 THR A C 1
ATOM 2195 O O . THR A 1 297 ? 8.724 17.642 11.621 1.00 86.62 297 THR A O 1
ATOM 2198 N N . TYR A 1 298 ? 8.045 15.929 12.915 1.00 87.94 298 TYR A N 1
ATOM 2199 C CA . TYR A 1 298 ? 8.895 14.929 12.273 1.00 87.94 298 TYR A CA 1
ATOM 2200 C C . TYR A 1 298 ? 8.493 14.714 10.809 1.00 87.94 298 TYR A C 1
ATOM 2202 O O . TYR A 1 298 ? 9.337 14.816 9.923 1.00 87.94 298 TYR A O 1
ATOM 2210 N N . ALA A 1 299 ? 7.201 14.511 10.543 1.00 86.56 299 ALA A N 1
ATOM 2211 C CA . ALA A 1 299 ? 6.680 14.356 9.191 1.00 86.56 299 ALA A CA 1
ATOM 2212 C C . ALA A 1 299 ? 6.973 15.566 8.298 1.00 86.56 299 ALA A C 1
ATOM 2214 O O . ALA A 1 299 ? 7.464 15.388 7.188 1.00 86.56 299 ALA A O 1
ATOM 2215 N N . ALA A 1 300 ? 6.756 16.786 8.798 1.00 87.12 300 ALA A N 1
ATOM 2216 C CA . ALA A 1 300 ? 7.095 18.005 8.067 1.00 87.12 300 ALA A CA 1
ATOM 2217 C C . ALA A 1 300 ? 8.598 18.086 7.747 1.00 87.12 300 ALA A C 1
ATOM 2219 O O . ALA A 1 300 ? 8.979 18.511 6.660 1.00 87.12 300 ALA A O 1
ATOM 2220 N N . SER A 1 301 ? 9.458 17.642 8.667 1.00 87.81 301 SER A N 1
ATOM 2221 C CA . SER A 1 301 ? 10.908 17.609 8.439 1.00 87.81 301 SER A CA 1
ATOM 2222 C C . SER A 1 301 ? 11.288 16.595 7.356 1.00 87.81 301 SER A C 1
ATOM 2224 O O . SER A 1 301 ? 12.093 16.913 6.486 1.00 87.81 301 SER A O 1
ATOM 2226 N N . VAL A 1 302 ? 10.678 15.404 7.367 1.00 85.94 302 VAL A N 1
ATOM 2227 C CA . VAL A 1 302 ? 10.875 14.386 6.321 1.00 85.94 302 VAL A CA 1
ATOM 2228 C C . VAL A 1 302 ? 10.354 14.878 4.967 1.00 85.94 302 VAL A C 1
ATOM 2230 O O . VAL A 1 302 ? 11.031 14.694 3.961 1.00 85.94 302 VAL A O 1
ATOM 2233 N N . GLU A 1 303 ? 9.206 15.557 4.929 1.00 86.88 303 GLU A N 1
ATOM 2234 C CA . GLU A 1 303 ? 8.629 16.112 3.698 1.00 86.88 303 GLU A CA 1
ATOM 2235 C C . GLU A 1 303 ? 9.506 17.215 3.092 1.00 86.88 303 GLU A C 1
ATOM 2237 O O . GLU A 1 303 ? 9.802 17.177 1.898 1.00 86.88 303 GLU A O 1
ATOM 2242 N N . ILE A 1 304 ? 9.979 18.167 3.907 1.00 87.94 304 ILE A N 1
ATOM 2243 C CA . ILE A 1 304 ? 10.910 19.216 3.457 1.00 87.94 304 ILE A CA 1
ATOM 2244 C C . ILE A 1 304 ? 12.173 18.583 2.870 1.00 87.94 304 ILE A C 1
ATOM 2246 O O . ILE A 1 304 ? 12.669 19.019 1.828 1.00 87.94 304 ILE A O 1
ATOM 2250 N N . LEU A 1 305 ? 12.681 17.541 3.525 1.00 85.88 305 LEU A N 1
ATOM 2251 C CA . LEU A 1 305 ? 13.876 16.849 3.079 1.00 85.88 305 LEU A CA 1
ATOM 2252 C C . LEU A 1 305 ? 13.638 16.086 1.766 1.00 85.88 305 LEU A C 1
ATOM 2254 O O . LEU A 1 305 ? 14.455 16.180 0.852 1.00 85.88 305 LEU A O 1
ATOM 2258 N N . GLY A 1 306 ? 12.496 15.409 1.634 1.00 82.31 306 GLY A N 1
ATOM 2259 C CA . GLY A 1 306 ? 12.081 14.733 0.403 1.00 82.31 306 GLY A CA 1
ATOM 2260 C C . GLY A 1 306 ? 11.924 15.701 -0.771 1.00 82.31 306 GLY A C 1
ATOM 2261 O O . GLY A 1 306 ? 12.457 15.450 -1.852 1.00 82.31 306 GLY A O 1
ATOM 2262 N N . GLN A 1 307 ? 11.297 16.861 -0.550 1.00 85.56 307 GLN A N 1
ATOM 2263 C CA . GLN A 1 307 ? 11.211 17.914 -1.567 1.00 85.56 307 GLN A CA 1
ATOM 2264 C C . GLN A 1 307 ? 12.593 18.435 -1.968 1.00 85.56 307 GLN A C 1
ATOM 2266 O O . GLN A 1 307 ? 12.835 18.673 -3.153 1.00 85.56 307 GLN A O 1
ATOM 2271 N N . HIS A 1 308 ? 13.517 18.570 -1.011 1.00 87.00 308 HIS A N 1
ATOM 2272 C CA . HIS A 1 308 ? 14.888 18.968 -1.312 1.00 87.00 308 HIS A CA 1
ATOM 2273 C C . HIS A 1 308 ? 15.570 17.948 -2.234 1.00 87.00 308 HIS A C 1
ATOM 2275 O O . HIS A 1 308 ? 16.091 18.348 -3.274 1.00 87.00 308 HIS A O 1
ATOM 2281 N N . ILE A 1 309 ? 15.496 16.645 -1.925 1.00 81.62 309 ILE A N 1
ATOM 2282 C CA . ILE A 1 309 ? 16.046 15.582 -2.790 1.00 81.62 309 ILE A CA 1
ATOM 2283 C C . ILE A 1 309 ? 15.395 15.629 -4.170 1.00 81.62 309 ILE A C 1
ATOM 2285 O O . ILE A 1 309 ? 16.106 15.670 -5.170 1.00 81.62 309 ILE A O 1
ATOM 2289 N N . SER A 1 310 ? 14.062 15.675 -4.234 1.00 80.62 310 SER A N 1
ATOM 2290 C CA . SER A 1 310 ? 13.323 15.687 -5.499 1.00 80.62 310 SER A CA 1
ATOM 2291 C C . SER A 1 310 ? 13.731 16.868 -6.381 1.00 80.62 310 SER A C 1
ATOM 2293 O O . SER A 1 310 ? 13.982 16.684 -7.570 1.00 80.62 310 SER A O 1
ATOM 2295 N N . SER A 1 311 ? 13.876 18.063 -5.796 1.00 90.50 311 SER A N 1
ATOM 2296 C CA . SER A 1 311 ? 14.282 19.271 -6.528 1.00 90.50 311 SER A CA 1
ATOM 2297 C C . SER A 1 311 ? 15.693 19.184 -7.118 1.00 90.50 311 SER A C 1
ATOM 2299 O O . SER A 1 311 ? 16.001 19.864 -8.095 1.00 90.50 311 SER A O 1
ATOM 2301 N N . LYS A 1 312 ? 16.559 18.351 -6.529 1.00 85.94 312 LYS A N 1
ATOM 2302 C CA . LYS A 1 312 ? 17.929 18.111 -6.999 1.00 85.94 312 LYS A CA 1
ATOM 2303 C C . LYS A 1 312 ? 18.030 16.904 -7.927 1.00 85.94 312 LYS A C 1
ATOM 2305 O O . LYS A 1 312 ? 18.876 16.896 -8.814 1.00 85.94 312 LYS A O 1
ATOM 2310 N N . ALA A 1 313 ? 17.170 15.907 -7.745 1.00 80.25 313 ALA A N 1
ATOM 2311 C CA . ALA A 1 313 ? 17.134 14.700 -8.560 1.00 80.25 313 ALA A CA 1
ATOM 2312 C C . ALA A 1 313 ? 16.574 14.967 -9.965 1.00 80.25 313 ALA A C 1
ATOM 2314 O O . ALA A 1 313 ? 17.085 14.407 -10.929 1.00 80.25 313 ALA A O 1
ATOM 2315 N N . GLU A 1 314 ? 15.577 15.845 -10.097 1.00 85.06 314 GLU A N 1
ATOM 2316 C CA . GLU A 1 314 ? 14.952 16.183 -11.384 1.00 85.06 314 GLU A CA 1
ATOM 2317 C C . GLU A 1 314 ? 15.946 16.718 -12.441 1.00 85.06 314 GLU A C 1
ATOM 2319 O O . GLU A 1 314 ? 16.013 16.138 -13.530 1.00 85.06 314 GLU A O 1
ATOM 2324 N N . PRO A 1 315 ? 16.790 17.738 -12.162 1.00 85.62 315 PRO A N 1
ATOM 2325 C CA . PRO A 1 315 ? 17.775 18.200 -13.143 1.00 85.62 315 PRO A CA 1
ATOM 2326 C C . PRO A 1 315 ? 18.827 17.129 -13.457 1.00 85.62 315 PRO A C 1
ATOM 2328 O O . PRO A 1 315 ? 19.235 16.991 -14.609 1.00 85.62 315 PRO A O 1
ATOM 2331 N N . PHE A 1 316 ? 19.225 16.323 -12.467 1.00 85.75 316 PHE A N 1
ATOM 2332 C CA . PHE A 1 316 ? 20.157 15.220 -12.697 1.00 85.75 316 PHE A CA 1
ATOM 2333 C C . PHE A 1 316 ? 19.552 14.137 -13.605 1.00 85.75 316 PHE A C 1
ATOM 2335 O O . PHE A 1 316 ? 20.224 13.649 -14.514 1.00 85.75 316 PHE A O 1
ATOM 2342 N N . GLN A 1 317 ? 18.276 13.792 -13.413 1.00 82.56 317 GLN A N 1
ATOM 2343 C CA . GLN A 1 317 ? 17.549 12.860 -14.274 1.00 82.56 317 GLN A CA 1
ATOM 2344 C C . GLN A 1 317 ? 17.481 13.374 -15.714 1.00 82.56 317 GLN A C 1
ATOM 2346 O O . GLN A 1 317 ? 17.694 12.604 -16.652 1.00 82.56 317 GLN A O 1
ATOM 2351 N N . GLU A 1 318 ? 17.221 14.667 -15.904 1.00 85.38 318 GLU A N 1
ATOM 2352 C CA . GLU A 1 318 ? 17.209 15.271 -17.233 1.00 85.38 318 GLU A CA 1
ATOM 2353 C C . GLU A 1 318 ? 18.586 15.169 -17.901 1.00 85.38 318 GLU A C 1
ATOM 2355 O O . GLU A 1 318 ? 18.686 14.763 -19.060 1.00 85.38 318 GLU A O 1
ATOM 2360 N N . THR A 1 319 ? 19.661 15.453 -17.167 1.00 87.25 319 THR A N 1
ATOM 2361 C CA . THR A 1 319 ? 21.029 15.325 -17.683 1.00 87.25 319 THR A CA 1
ATOM 2362 C C . THR A 1 319 ? 21.403 13.877 -17.978 1.00 87.25 319 THR A C 1
ATOM 2364 O O . THR A 1 319 ? 22.020 13.614 -19.013 1.00 87.25 319 THR A O 1
ATOM 2367 N N . ALA A 1 320 ? 20.970 12.921 -17.153 1.00 79.31 320 ALA A N 1
ATOM 2368 C CA . ALA A 1 320 ? 21.120 11.500 -17.442 1.00 79.31 320 ALA A CA 1
ATOM 2369 C C . ALA A 1 320 ? 20.399 11.128 -18.746 1.00 79.31 320 ALA A C 1
ATOM 2371 O O . ALA A 1 320 ? 21.002 10.520 -19.628 1.00 79.31 320 ALA A O 1
ATOM 2372 N N . LEU A 1 321 ? 19.142 11.544 -18.930 1.00 80.94 321 LEU A N 1
ATOM 2373 C CA . LEU A 1 321 ? 18.394 11.308 -20.171 1.00 80.94 321 LEU A CA 1
ATOM 2374 C C . LEU A 1 321 ? 19.066 11.963 -21.386 1.00 80.94 321 LEU A C 1
ATOM 2376 O O . LEU A 1 321 ? 19.143 11.343 -22.449 1.00 80.94 321 LEU A O 1
ATOM 2380 N N . ARG A 1 322 ? 19.600 13.183 -21.238 1.00 86.69 322 ARG A N 1
ATOM 2381 C CA . ARG A 1 322 ? 20.380 13.851 -22.293 1.00 86.69 322 ARG A CA 1
ATOM 2382 C C . ARG A 1 322 ? 21.662 13.083 -22.616 1.00 86.69 322 ARG A C 1
ATOM 2384 O O . ARG A 1 322 ? 22.003 12.976 -23.791 1.00 86.69 322 ARG A O 1
ATOM 2391 N N . TYR A 1 323 ? 22.341 12.514 -21.623 1.00 85.31 323 TYR A N 1
ATOM 2392 C CA . TYR A 1 323 ? 23.490 11.629 -21.834 1.00 85.31 323 TYR A CA 1
ATOM 2393 C C . TYR A 1 323 ? 23.101 10.369 -22.614 1.00 85.31 323 TYR A C 1
ATOM 2395 O O . TYR A 1 323 ? 23.690 10.097 -23.657 1.00 85.31 323 TYR A O 1
ATOM 2403 N N . TRP A 1 324 ? 22.031 9.678 -22.209 1.00 76.88 324 TRP A N 1
ATOM 2404 C CA . TRP A 1 324 ? 21.492 8.512 -22.925 1.00 76.88 324 TRP A CA 1
ATOM 2405 C C . TRP A 1 324 ? 21.080 8.819 -24.370 1.00 76.88 324 TRP A C 1
ATOM 2407 O O . TRP A 1 324 ? 21.222 7.979 -25.257 1.00 76.88 324 TRP A O 1
ATOM 2417 N N . ALA A 1 325 ? 20.586 10.029 -24.622 1.00 82.88 325 ALA A N 1
ATOM 2418 C CA . ALA A 1 325 ? 20.213 10.495 -25.952 1.00 82.88 325 ALA A CA 1
ATOM 2419 C C . ALA A 1 325 ? 21.406 10.999 -26.794 1.00 82.88 325 ALA A C 1
ATOM 2421 O O . ALA A 1 325 ? 21.179 11.539 -27.880 1.00 82.88 325 ALA A O 1
ATOM 2422 N N . ASN A 1 326 ? 22.654 10.860 -26.320 1.00 88.88 326 ASN A N 1
ATOM 2423 C CA . ASN A 1 326 ? 23.862 11.433 -26.934 1.00 88.88 326 ASN A CA 1
ATOM 2424 C C . ASN A 1 326 ? 23.792 12.964 -27.136 1.00 88.88 326 ASN A C 1
ATOM 2426 O O . ASN A 1 326 ? 24.384 13.511 -28.068 1.00 88.88 326 ASN A O 1
ATOM 2430 N N . GLN A 1 327 ? 23.057 13.673 -26.278 1.00 91.31 327 GLN A N 1
ATOM 2431 C CA . GLN A 1 327 ? 22.913 15.135 -26.312 1.00 91.31 327 GLN A CA 1
ATOM 2432 C C . GLN A 1 327 ? 23.848 15.863 -25.338 1.00 91.31 327 GLN A C 1
ATOM 2434 O O . GLN A 1 327 ? 24.013 17.075 -25.459 1.00 91.31 327 GLN A O 1
ATOM 2439 N N . THR A 1 328 ? 24.456 15.152 -24.386 1.00 93.06 328 THR A N 1
ATOM 2440 C CA . THR A 1 328 ? 25.459 15.695 -23.457 1.00 93.06 328 THR A CA 1
ATOM 2441 C C . THR A 1 328 ? 26.732 14.853 -23.516 1.00 93.06 328 THR A C 1
ATOM 2443 O O . THR A 1 328 ? 26.678 13.669 -23.852 1.00 93.06 328 THR A O 1
ATOM 2446 N N . THR A 1 329 ? 27.884 15.451 -23.219 1.00 93.88 329 THR A N 1
ATOM 2447 C CA . THR A 1 329 ? 29.159 14.720 -23.169 1.00 93.88 329 THR A CA 1
ATOM 2448 C C . THR A 1 329 ? 29.328 14.009 -21.826 1.00 93.88 329 THR A C 1
ATOM 2450 O O . THR A 1 329 ? 28.725 14.402 -20.828 1.00 93.88 329 THR A O 1
ATOM 2453 N N . LEU A 1 330 ? 30.181 12.980 -21.783 1.00 89.62 330 LEU A N 1
ATOM 2454 C CA . LEU A 1 330 ? 30.544 12.309 -20.529 1.00 89.62 330 LEU A CA 1
ATOM 2455 C C . LEU A 1 330 ? 31.102 13.300 -19.495 1.00 89.62 330 LEU A C 1
ATOM 2457 O O . LEU A 1 330 ? 30.678 13.273 -18.351 1.00 89.62 330 LEU A O 1
ATOM 2461 N N . GLU A 1 331 ? 31.968 14.226 -19.920 1.00 90.50 331 GLU A N 1
ATOM 2462 C CA . GLU A 1 331 ? 32.564 15.255 -19.053 1.00 90.50 331 GLU A CA 1
ATOM 2463 C C . GLU A 1 331 ? 31.498 16.166 -18.420 1.00 90.50 331 GLU A C 1
ATOM 2465 O O . GLU A 1 331 ? 31.580 16.508 -17.242 1.00 90.50 331 GLU A O 1
ATOM 2470 N N . GLN A 1 332 ? 30.456 16.523 -19.179 1.00 90.12 332 GLN A N 1
ATOM 2471 C CA . GLN A 1 332 ? 29.354 17.332 -18.664 1.00 90.12 332 GLN A CA 1
ATOM 2472 C C . GLN A 1 332 ? 28.461 16.536 -17.702 1.00 90.12 332 GLN A C 1
ATOM 2474 O O . GLN A 1 332 ? 28.069 17.061 -16.661 1.00 90.12 332 GLN A O 1
ATOM 2479 N N . PHE A 1 333 ? 28.173 15.269 -18.015 1.00 90.19 333 PHE A N 1
ATOM 2480 C CA . PHE A 1 333 ? 27.445 14.377 -17.108 1.00 90.19 333 PHE A CA 1
ATOM 2481 C C . PHE A 1 333 ? 28.208 14.164 -15.792 1.00 90.19 333 PHE A C 1
ATOM 2483 O O . PHE A 1 333 ? 27.624 14.275 -14.717 1.00 90.19 333 PHE A O 1
ATOM 2490 N N . GLU A 1 334 ? 29.515 13.914 -15.865 1.00 90.12 334 GLU A N 1
ATOM 2491 C CA . GLU A 1 334 ? 30.381 13.711 -14.704 1.00 90.12 334 GLU A CA 1
ATOM 2492 C C . GLU A 1 334 ? 30.478 14.975 -13.839 1.00 90.12 334 GLU A C 1
ATOM 2494 O O . GLU A 1 334 ? 30.387 14.891 -12.613 1.00 90.12 334 GLU A O 1
ATOM 2499 N N . ALA A 1 335 ? 30.594 16.157 -14.453 1.00 92.25 335 ALA A N 1
ATOM 2500 C CA . ALA A 1 335 ? 30.592 17.427 -13.730 1.00 92.25 335 ALA A CA 1
ATOM 2501 C C . ALA A 1 335 ? 29.287 17.640 -12.941 1.00 92.25 335 ALA A C 1
ATOM 2503 O O . ALA A 1 335 ? 29.331 17.998 -11.761 1.00 92.25 335 ALA A O 1
ATOM 2504 N N . GLU A 1 336 ? 28.133 17.377 -13.560 1.00 91.38 336 GLU A N 1
ATOM 2505 C CA . GLU A 1 336 ? 26.834 17.499 -12.891 1.00 91.38 336 GLU A CA 1
ATOM 2506 C C . GLU A 1 336 ? 26.625 16.413 -11.824 1.00 91.38 336 GLU A C 1
ATOM 2508 O O . GLU A 1 336 ? 26.134 16.708 -10.732 1.00 91.38 336 GLU A O 1
ATOM 2513 N N . PHE A 1 337 ? 27.066 15.177 -12.075 1.00 89.31 337 PHE A N 1
ATOM 2514 C CA . PHE A 1 337 ? 27.022 14.106 -11.079 1.00 89.31 337 PHE A CA 1
ATOM 2515 C C . PHE A 1 337 ? 27.884 14.426 -9.849 1.00 89.31 337 PHE A C 1
ATOM 2517 O O . PHE A 1 337 ? 27.440 14.258 -8.710 1.00 89.31 337 PHE A O 1
ATOM 2524 N N . ASN A 1 338 ? 29.094 14.947 -10.064 1.00 90.88 338 ASN A N 1
ATOM 2525 C CA . ASN A 1 338 ? 29.998 15.360 -8.992 1.00 90.88 338 ASN A CA 1
ATOM 2526 C C . ASN A 1 338 ? 29.454 16.542 -8.181 1.00 90.88 338 ASN A C 1
ATOM 2528 O O . ASN A 1 338 ? 29.774 16.663 -6.998 1.00 90.88 338 ASN A O 1
ATOM 2532 N N . GLN A 1 339 ? 28.609 17.385 -8.778 1.00 91.94 339 GLN A N 1
ATOM 2533 C CA . GLN A 1 339 ? 27.880 18.426 -8.057 1.00 91.94 339 GLN A CA 1
ATOM 2534 C C . GLN A 1 339 ? 26.693 17.858 -7.260 1.00 91.94 339 GLN A C 1
ATOM 2536 O O . GLN A 1 339 ? 26.467 18.273 -6.124 1.00 91.94 339 GLN A O 1
ATOM 2541 N N . PHE A 1 340 ? 25.961 16.892 -7.819 1.00 89.62 340 PHE A N 1
ATOM 2542 C CA . PHE A 1 340 ? 24.798 16.259 -7.188 1.00 89.62 340 PHE A CA 1
ATOM 2543 C C . PHE A 1 340 ? 25.172 15.389 -5.975 1.00 89.62 340 PHE A C 1
ATOM 2545 O O . PHE A 1 340 ? 24.544 15.477 -4.917 1.00 89.62 340 PHE A O 1
ATOM 2552 N N . ARG A 1 341 ? 26.234 14.582 -6.091 1.00 89.88 341 ARG A N 1
ATOM 2553 C CA . ARG A 1 341 ? 26.693 13.634 -5.058 1.00 89.88 341 ARG A CA 1
ATOM 2554 C C . ARG A 1 341 ? 26.827 14.234 -3.645 1.00 89.88 341 ARG A C 1
ATOM 2556 O O . ARG A 1 341 ? 26.250 13.658 -2.720 1.00 89.88 341 ARG A O 1
ATOM 2563 N N . PRO A 1 342 ? 27.561 15.341 -3.415 1.00 91.69 342 PRO A N 1
ATOM 2564 C CA . PRO A 1 342 ? 27.712 15.903 -2.073 1.00 91.69 342 PRO A CA 1
ATOM 2565 C C . PRO A 1 342 ? 26.402 16.466 -1.512 1.00 91.69 342 PRO A C 1
ATOM 2567 O O . PRO A 1 342 ? 26.186 16.380 -0.305 1.00 91.69 342 PRO A O 1
ATOM 2570 N N . GLU A 1 343 ? 25.516 16.999 -2.360 1.00 89.38 343 GLU A N 1
ATOM 2571 C CA . GLU A 1 343 ? 24.220 17.528 -1.922 1.00 89.38 343 GLU A CA 1
ATOM 2572 C C . GLU A 1 343 ? 23.319 16.408 -1.389 1.00 89.38 343 GLU A C 1
ATOM 2574 O O . GLU A 1 343 ? 22.761 16.531 -0.298 1.00 89.38 343 GLU A O 1
ATOM 2579 N N . VAL A 1 344 ? 23.241 15.275 -2.097 1.00 85.12 344 VAL A N 1
ATOM 2580 C CA . VAL A 1 344 ? 22.463 14.120 -1.624 1.00 85.12 344 VAL A CA 1
ATOM 2581 C C . VAL A 1 344 ? 23.059 13.543 -0.343 1.00 85.12 344 VAL A C 1
ATOM 2583 O O . VAL A 1 344 ? 22.314 13.280 0.600 1.00 85.12 344 VAL A O 1
ATOM 2586 N N . LYS A 1 345 ? 24.389 13.387 -0.255 1.00 88.69 345 LYS A N 1
ATOM 2587 C CA . LYS A 1 345 ? 25.036 12.874 0.969 1.00 88.69 345 LYS A CA 1
ATOM 2588 C C . LYS A 1 345 ? 24.774 13.770 2.180 1.00 88.69 345 LYS A C 1
ATOM 2590 O O . LYS A 1 345 ? 24.540 13.265 3.277 1.00 88.69 345 LYS A O 1
ATOM 2595 N N . GLU A 1 346 ? 24.764 15.086 1.991 1.00 91.62 346 GLU A N 1
ATOM 2596 C CA . GLU A 1 346 ? 24.426 16.036 3.052 1.00 91.62 346 GLU A CA 1
ATOM 2597 C C . GLU A 1 346 ? 22.971 15.881 3.511 1.00 91.62 346 GLU A C 1
ATOM 2599 O O . GLU A 1 346 ? 22.696 15.862 4.713 1.00 91.62 346 GLU A O 1
ATOM 2604 N N . VAL A 1 347 ? 22.045 15.680 2.577 1.00 86.19 347 VAL A N 1
ATOM 2605 C CA . VAL A 1 347 ? 20.646 15.400 2.905 1.00 86.19 347 VAL A CA 1
ATOM 2606 C C . VAL A 1 347 ? 20.494 14.077 3.667 1.00 86.19 347 VAL A C 1
ATOM 2608 O O . VAL A 1 347 ? 19.819 14.039 4.698 1.00 86.19 347 VAL A O 1
ATOM 2611 N N . MET A 1 348 ? 21.160 13.004 3.231 1.00 84.69 348 MET A N 1
ATOM 2612 C CA . MET A 1 348 ? 21.144 11.727 3.958 1.00 84.69 348 MET A CA 1
ATOM 2613 C C . MET A 1 348 ? 21.673 11.895 5.386 1.00 84.69 348 MET A C 1
ATOM 2615 O O . MET A 1 348 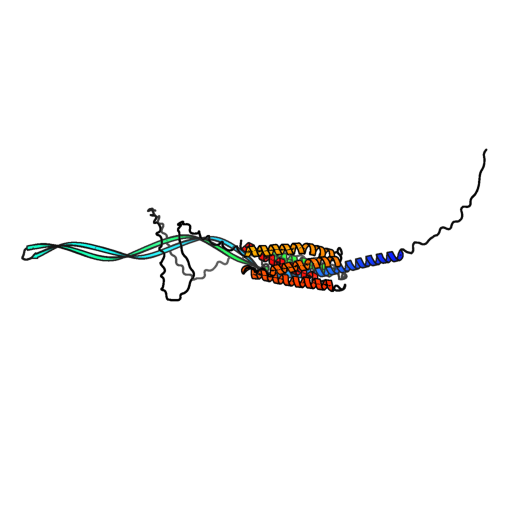? 21.077 11.392 6.342 1.00 84.69 348 MET A O 1
ATOM 2619 N N . ARG A 1 349 ? 22.752 12.669 5.551 1.00 90.94 349 ARG A N 1
ATOM 2620 C CA . ARG A 1 349 ? 23.314 12.996 6.864 1.00 90.94 349 ARG A CA 1
ATOM 2621 C C . ARG A 1 349 ? 22.293 13.722 7.741 1.00 90.94 349 ARG A C 1
ATOM 2623 O O . ARG A 1 349 ? 22.152 13.366 8.908 1.00 90.94 349 ARG A O 1
ATOM 2630 N N . GLN A 1 350 ? 21.562 14.696 7.201 1.00 91.25 350 GLN A N 1
ATOM 2631 C CA . GLN A 1 350 ? 20.502 15.393 7.938 1.00 91.25 350 GLN A CA 1
ATOM 2632 C C . GLN A 1 350 ? 19.374 14.445 8.352 1.00 91.25 350 GLN A C 1
ATOM 2634 O O . GLN A 1 350 ? 18.920 14.518 9.494 1.00 91.25 350 GLN A O 1
ATOM 2639 N N . LEU A 1 351 ? 18.980 13.506 7.482 1.00 87.50 351 LEU A N 1
ATOM 2640 C CA . LEU A 1 351 ? 17.957 12.522 7.826 1.00 87.50 351 LEU A CA 1
ATOM 2641 C C . LEU A 1 351 ? 18.398 11.642 9.004 1.00 87.50 351 LEU A C 1
ATOM 2643 O O . LEU A 1 351 ? 17.637 11.476 9.950 1.00 87.50 351 LEU A O 1
ATOM 2647 N N . THR A 1 352 ? 19.632 11.128 8.991 1.00 89.38 352 THR A N 1
ATOM 2648 C CA . THR A 1 352 ? 20.148 10.264 10.077 1.00 89.38 352 THR A CA 1
ATOM 2649 C C . THR A 1 352 ? 20.278 10.969 11.433 1.00 89.38 352 THR A C 1
ATOM 2651 O O . THR A 1 352 ? 20.429 10.308 12.457 1.00 89.38 352 THR A O 1
ATOM 2654 N N . GLN A 1 353 ? 20.232 12.305 11.458 1.00 92.50 353 GLN A N 1
ATOM 2655 C CA . GLN A 1 353 ? 20.268 13.100 12.689 1.00 92.50 353 GLN A CA 1
ATOM 2656 C C . GLN A 1 353 ? 18.876 13.370 13.272 1.00 92.50 353 GLN A C 1
ATOM 2658 O O . GLN A 1 353 ? 18.776 13.832 14.411 1.00 92.50 353 GLN A O 1
ATOM 2663 N N . LEU A 1 354 ? 17.806 13.089 12.523 1.00 91.56 354 LEU A N 1
ATOM 2664 C CA . LEU A 1 354 ? 16.446 13.181 13.041 1.00 91.56 354 LEU A CA 1
ATOM 2665 C C . LEU A 1 354 ? 16.213 12.041 14.033 1.00 91.56 354 LEU A C 1
ATOM 2667 O O . LEU A 1 354 ? 16.402 10.877 13.710 1.00 91.56 354 LEU A O 1
ATOM 2671 N N . SER A 1 355 ? 15.764 12.379 15.240 1.00 91.75 355 SER A N 1
ATOM 2672 C CA . SER A 1 355 ? 15.350 11.386 16.232 1.00 91.75 355 SER A CA 1
ATOM 2673 C C . SER A 1 355 ? 13.857 11.099 16.029 1.00 91.75 355 SER A C 1
ATOM 2675 O O . SER A 1 355 ? 13.039 11.980 16.327 1.00 91.75 355 SER A O 1
ATOM 2677 N N . PRO A 1 356 ? 13.465 9.944 15.456 1.00 91.19 356 PRO A N 1
ATOM 2678 C CA . PRO A 1 356 ? 12.065 9.675 15.161 1.00 91.19 356 PRO A CA 1
ATOM 2679 C C . PRO A 1 356 ? 11.270 9.437 16.455 1.00 91.19 356 PRO A C 1
ATOM 2681 O O . PRO A 1 356 ? 11.786 8.840 17.405 1.00 91.19 356 PRO A O 1
ATOM 2684 N N . PRO A 1 357 ? 9.990 9.842 16.513 1.00 90.62 357 PRO A N 1
ATOM 2685 C CA . PRO A 1 357 ? 9.090 9.371 17.559 1.00 90.62 357 PRO A CA 1
ATOM 2686 C C . PRO A 1 357 ? 8.905 7.849 17.456 1.00 90.62 357 PRO A C 1
ATOM 2688 O O . PRO A 1 357 ? 9.005 7.279 16.369 1.00 90.62 357 PRO A O 1
ATOM 2691 N N . GLN A 1 358 ? 8.577 7.196 18.577 1.00 88.62 358 GLN A N 1
ATOM 2692 C CA . GLN A 1 358 ? 8.499 5.729 18.670 1.00 88.62 358 GLN A CA 1
ATOM 2693 C C . GLN A 1 358 ? 7.563 5.107 17.612 1.00 88.62 358 GLN A C 1
ATOM 2695 O O . GLN A 1 358 ? 7.842 4.036 17.075 1.00 88.62 358 GLN A O 1
ATOM 2700 N N . GLU A 1 359 ? 6.493 5.819 17.258 1.00 87.44 359 GLU A N 1
ATOM 2701 C CA . GLU A 1 359 ? 5.506 5.420 16.248 1.00 87.44 359 GLU A CA 1
ATOM 2702 C C . GLU A 1 359 ? 6.053 5.447 14.807 1.00 87.44 359 GLU A C 1
ATOM 2704 O O . GLU A 1 359 ? 5.554 4.727 13.950 1.00 87.44 359 GLU A O 1
ATOM 2709 N N . ALA A 1 360 ? 7.092 6.243 14.533 1.00 88.88 360 ALA A N 1
ATOM 2710 C CA . ALA A 1 360 ? 7.695 6.395 13.207 1.00 88.88 360 ALA A CA 1
ATOM 2711 C C . ALA A 1 360 ? 9.037 5.659 13.057 1.00 88.88 360 ALA A C 1
ATOM 2713 O O . ALA A 1 360 ? 9.619 5.675 11.975 1.00 88.88 360 ALA A O 1
ATOM 2714 N N . THR A 1 361 ? 9.539 5.003 14.110 1.00 89.50 361 THR A N 1
ATOM 2715 C CA . THR A 1 361 ? 10.864 4.353 14.112 1.00 89.50 361 THR A CA 1
ATOM 2716 C C . THR A 1 361 ? 11.023 3.330 12.986 1.00 89.50 361 THR A C 1
ATOM 2718 O O . THR A 1 361 ? 12.058 3.295 12.329 1.00 89.50 361 THR A O 1
ATOM 2721 N N . THR A 1 362 ? 9.988 2.527 12.716 1.00 85.75 362 THR A N 1
ATOM 2722 C CA . THR A 1 362 ? 10.017 1.517 11.647 1.00 85.75 362 THR A CA 1
ATOM 2723 C C . THR A 1 362 ? 10.094 2.153 10.260 1.00 85.75 362 THR A C 1
ATOM 2725 O O . THR A 1 362 ? 10.873 1.699 9.426 1.00 85.75 362 THR A O 1
ATOM 2728 N N . ILE A 1 363 ? 9.337 3.228 10.018 1.00 85.31 363 ILE A N 1
ATOM 2729 C CA . ILE A 1 363 ? 9.378 3.963 8.743 1.00 85.31 363 ILE A CA 1
ATOM 2730 C C . ILE A 1 363 ? 10.721 4.674 8.588 1.00 85.31 363 ILE A C 1
ATOM 2732 O O . ILE A 1 363 ? 11.328 4.618 7.523 1.00 85.31 363 ILE A O 1
ATOM 2736 N N . HIS A 1 364 ? 11.222 5.289 9.660 1.00 89.06 364 HIS A N 1
ATOM 2737 C CA . HIS A 1 364 ? 12.531 5.929 9.660 1.00 89.06 364 HIS A CA 1
ATOM 2738 C C . HIS A 1 364 ? 13.647 4.939 9.325 1.00 89.06 364 HIS A C 1
ATOM 2740 O O . HIS A 1 364 ? 14.516 5.257 8.520 1.00 89.06 364 HIS A O 1
ATOM 2746 N N . GLN A 1 365 ? 13.594 3.726 9.885 1.00 87.75 365 GLN A N 1
ATOM 2747 C CA . GLN A 1 365 ? 14.573 2.688 9.584 1.00 87.75 365 GLN A CA 1
ATOM 2748 C C . GLN A 1 365 ? 14.497 2.247 8.119 1.00 87.75 365 GLN A C 1
ATOM 2750 O O . GLN A 1 365 ? 15.534 2.185 7.468 1.00 87.75 365 GLN A O 1
ATOM 2755 N N . LYS A 1 366 ? 13.293 2.026 7.567 1.00 80.75 366 LYS A N 1
ATOM 2756 C CA . LYS A 1 366 ? 13.127 1.735 6.130 1.00 80.75 366 LYS A CA 1
ATOM 2757 C C . LYS A 1 366 ? 13.711 2.849 5.255 1.00 80.75 366 LYS A C 1
ATOM 2759 O O . LYS A 1 366 ? 14.351 2.566 4.247 1.00 80.75 366 LYS A O 1
ATOM 2764 N N . LEU A 1 367 ? 13.513 4.107 5.652 1.00 82.69 367 LEU A N 1
ATOM 2765 C CA . LEU A 1 367 ? 14.031 5.270 4.936 1.00 82.69 367 LEU A CA 1
ATOM 2766 C C . LEU A 1 367 ? 15.568 5.329 4.991 1.00 82.69 367 LEU A C 1
ATOM 2768 O O . LEU A 1 367 ? 16.203 5.571 3.968 1.00 82.69 367 LEU A O 1
ATOM 2772 N N . ILE A 1 368 ? 16.171 5.051 6.153 1.00 86.00 368 ILE A N 1
ATOM 2773 C CA . ILE A 1 368 ? 17.630 4.933 6.304 1.00 86.00 368 ILE A CA 1
ATOM 2774 C C . ILE A 1 368 ? 18.178 3.775 5.463 1.00 86.00 368 ILE A C 1
ATOM 2776 O O . ILE A 1 368 ? 19.170 3.962 4.762 1.00 86.00 368 ILE A O 1
ATOM 2780 N N . ASP A 1 369 ? 17.538 2.606 5.498 1.00 80.88 369 ASP A N 1
ATOM 2781 C CA . ASP A 1 369 ? 17.985 1.425 4.752 1.00 80.88 369 ASP A CA 1
ATOM 2782 C C . ASP A 1 369 ? 17.917 1.664 3.234 1.00 80.88 369 ASP A C 1
ATOM 2784 O O . ASP A 1 369 ? 18.854 1.317 2.509 1.00 80.88 369 ASP A O 1
ATOM 2788 N N . GLY A 1 370 ? 16.851 2.313 2.750 1.00 75.56 370 GLY A N 1
ATOM 2789 C CA . GLY A 1 370 ? 16.734 2.745 1.356 1.00 75.56 370 GLY A CA 1
ATOM 2790 C C . GLY A 1 370 ? 17.829 3.744 0.972 1.00 75.56 370 GLY A C 1
ATOM 2791 O O . GLY A 1 370 ? 18.523 3.561 -0.026 1.00 75.56 370 GLY A O 1
ATOM 2792 N N . LEU A 1 371 ? 18.074 4.760 1.803 1.00 78.75 371 LEU A N 1
ATOM 2793 C CA . LEU A 1 371 ? 19.136 5.738 1.549 1.00 78.75 371 LEU A CA 1
ATOM 2794 C C . LEU A 1 371 ? 20.543 5.133 1.587 1.00 78.75 371 LEU A C 1
ATOM 2796 O O . LEU A 1 371 ? 21.392 5.528 0.789 1.00 78.75 371 LEU A O 1
ATOM 2800 N N . ALA A 1 372 ? 20.797 4.144 2.444 1.00 78.31 372 ALA A N 1
ATOM 2801 C CA . ALA A 1 372 ? 22.066 3.423 2.451 1.00 78.31 372 ALA A CA 1
ATOM 2802 C C . ALA A 1 372 ? 22.311 2.702 1.113 1.00 78.31 372 ALA A C 1
ATOM 2804 O O . ALA A 1 372 ? 23.433 2.710 0.603 1.00 78.31 372 ALA A O 1
ATOM 2805 N N . LYS A 1 373 ? 21.262 2.143 0.491 1.00 77.25 373 LYS A N 1
ATOM 2806 C CA . LYS A 1 373 ? 21.354 1.585 -0.870 1.00 77.25 373 LYS A CA 1
ATOM 2807 C C . LYS A 1 373 ? 21.628 2.671 -1.914 1.00 77.25 373 LYS A C 1
ATOM 2809 O O . LYS A 1 373 ? 22.413 2.430 -2.828 1.00 77.25 373 LYS A O 1
ATOM 2814 N N . CYS A 1 374 ? 21.050 3.865 -1.767 1.00 74.38 374 CYS A N 1
ATOM 2815 C CA . CYS A 1 374 ? 21.365 5.005 -2.635 1.00 74.38 374 CYS A CA 1
ATOM 2816 C C . CYS A 1 374 ? 22.834 5.424 -2.518 1.00 74.38 374 CYS A C 1
ATOM 2818 O O . CYS A 1 374 ? 23.450 5.688 -3.545 1.00 74.38 374 CYS A O 1
ATOM 2820 N N . ASP A 1 375 ? 23.409 5.480 -1.312 1.00 80.62 375 ASP A N 1
ATOM 2821 C CA . ASP A 1 375 ? 24.822 5.848 -1.129 1.00 80.62 375 ASP A CA 1
ATOM 2822 C C . ASP A 1 375 ? 25.747 4.831 -1.817 1.00 80.62 375 ASP A C 1
ATOM 2824 O O . ASP A 1 375 ? 26.658 5.216 -2.551 1.00 80.62 375 ASP A O 1
ATOM 2828 N N . ILE A 1 376 ? 25.430 3.535 -1.698 1.00 79.31 376 ILE A N 1
ATOM 2829 C CA . ILE A 1 376 ? 26.122 2.464 -2.433 1.00 79.31 376 ILE A CA 1
ATOM 2830 C C . ILE A 1 376 ? 25.977 2.657 -3.949 1.00 79.31 376 ILE A C 1
ATOM 2832 O O . ILE A 1 376 ? 26.969 2.570 -4.669 1.00 79.31 376 ILE A O 1
ATOM 2836 N N . GLY A 1 377 ? 24.769 2.942 -4.443 1.00 75.69 377 GLY A N 1
ATOM 2837 C CA . GLY A 1 377 ? 24.515 3.169 -5.869 1.00 75.69 377 GLY A CA 1
ATOM 2838 C C . GLY A 1 377 ? 25.254 4.392 -6.421 1.00 75.69 377 GLY A C 1
ATOM 2839 O O . GLY A 1 377 ? 25.837 4.324 -7.502 1.00 75.69 377 GLY A O 1
ATOM 2840 N N . ILE A 1 378 ? 25.291 5.490 -5.663 1.00 78.44 378 ILE A N 1
ATOM 2841 C CA . ILE A 1 378 ? 26.028 6.717 -5.998 1.00 78.44 378 ILE A CA 1
ATOM 2842 C C . ILE A 1 378 ? 27.537 6.444 -6.025 1.00 78.44 378 ILE A C 1
ATOM 2844 O O . ILE A 1 378 ? 28.226 6.880 -6.948 1.00 78.44 378 ILE A O 1
ATOM 2848 N N . ASP A 1 379 ? 28.067 5.701 -5.055 1.00 81.88 379 ASP A N 1
ATOM 2849 C CA . ASP A 1 379 ? 29.491 5.363 -5.017 1.00 81.88 379 ASP A CA 1
ATOM 2850 C C . ASP A 1 379 ? 29.876 4.363 -6.123 1.00 81.88 379 ASP A C 1
ATOM 2852 O O . ASP A 1 379 ? 30.945 4.496 -6.725 1.00 81.88 379 ASP A O 1
ATOM 2856 N N . MET A 1 380 ? 28.990 3.421 -6.468 1.00 73.38 380 MET A N 1
ATOM 2857 C CA . MET A 1 380 ? 29.155 2.547 -7.634 1.00 73.38 380 MET A CA 1
ATOM 2858 C C . MET A 1 380 ? 29.147 3.336 -8.942 1.00 73.38 380 MET A C 1
ATOM 2860 O O . MET A 1 380 ? 29.998 3.084 -9.791 1.00 73.38 380 MET A O 1
ATOM 2864 N N . LEU A 1 381 ? 28.233 4.298 -9.106 1.00 73.62 381 LEU A N 1
ATOM 2865 C CA . LEU A 1 381 ? 28.181 5.141 -10.302 1.00 73.62 381 LEU A CA 1
ATOM 2866 C C . LEU A 1 381 ? 29.439 6.011 -10.421 1.00 73.62 381 LEU A C 1
ATOM 2868 O O . LEU A 1 381 ? 29.993 6.124 -11.508 1.00 73.62 381 LEU A O 1
ATOM 2872 N N . GLY A 1 382 ? 29.926 6.564 -9.306 1.00 79.62 382 GLY A N 1
ATOM 2873 C CA . GLY A 1 382 ? 31.192 7.299 -9.270 1.00 79.62 382 GLY A CA 1
ATOM 2874 C C . GLY A 1 382 ? 32.383 6.419 -9.648 1.00 79.62 382 GLY A C 1
ATOM 2875 O O . GLY A 1 382 ? 33.163 6.782 -10.520 1.00 79.62 382 GLY A O 1
ATOM 2876 N N . THR A 1 383 ? 32.470 5.219 -9.069 1.00 80.56 383 THR A N 1
ATOM 2877 C CA . THR A 1 383 ? 33.526 4.250 -9.405 1.00 80.56 383 THR A CA 1
ATOM 2878 C C . THR A 1 383 ? 33.454 3.844 -10.877 1.00 80.56 383 THR A C 1
ATOM 2880 O O . THR A 1 383 ? 34.481 3.727 -11.540 1.00 80.56 383 THR A O 1
ATOM 2883 N N . TRP A 1 384 ? 32.248 3.647 -11.412 1.00 78.44 384 TRP A N 1
ATOM 2884 C CA . TRP A 1 384 ? 32.032 3.322 -12.819 1.00 78.44 384 TRP A CA 1
ATOM 2885 C C . TRP A 1 384 ? 32.431 4.472 -13.747 1.00 78.44 384 TRP A C 1
ATOM 2887 O O . TRP A 1 384 ? 33.069 4.214 -14.758 1.00 78.44 384 TRP A O 1
ATOM 2897 N N . LEU A 1 385 ? 32.135 5.726 -13.390 1.00 79.25 385 LEU A N 1
ATOM 2898 C CA . LEU A 1 385 ? 32.593 6.901 -14.141 1.00 79.25 385 LEU A CA 1
ATOM 2899 C C . LEU A 1 385 ? 34.124 7.006 -14.156 1.00 79.25 385 LEU A C 1
ATOM 2901 O O . LEU A 1 385 ? 34.707 7.220 -15.214 1.00 79.25 385 LEU A O 1
ATOM 2905 N N . GLU A 1 386 ? 34.780 6.777 -13.016 1.00 80.62 386 GLU A N 1
ATOM 2906 C CA . GLU A 1 386 ? 36.248 6.803 -12.914 1.00 80.62 386 GLU A CA 1
ATOM 2907 C C . GLU A 1 386 ? 36.923 5.654 -13.683 1.00 80.62 386 GLU A C 1
ATOM 2909 O O . GLU A 1 386 ? 38.046 5.796 -14.168 1.00 80.62 386 GLU A O 1
ATOM 2914 N N . THR A 1 387 ? 36.252 4.504 -13.781 1.00 75.81 387 THR A N 1
ATOM 2915 C CA . THR A 1 387 ? 36.778 3.286 -14.419 1.00 75.81 387 THR A CA 1
ATOM 2916 C C . THR A 1 387 ? 36.206 3.031 -15.806 1.00 75.81 387 THR A C 1
ATOM 2918 O O . THR A 1 387 ? 36.432 1.948 -16.343 1.00 75.81 387 THR A O 1
ATOM 2921 N N . PHE A 1 388 ? 35.485 3.999 -16.381 1.00 66.00 388 PHE A N 1
ATOM 2922 C CA . PHE A 1 388 ? 34.755 3.841 -17.634 1.00 66.00 388 PHE A CA 1
ATOM 2923 C C . PHE A 1 388 ? 35.713 3.490 -18.779 1.00 66.00 388 PHE A C 1
ATOM 2925 O O . PHE A 1 388 ? 36.295 4.346 -19.443 1.00 66.00 388 PHE A O 1
ATOM 2932 N N . ASP A 1 389 ? 35.861 2.190 -19.004 1.00 53.78 389 ASP A N 1
ATOM 2933 C CA . ASP A 1 389 ? 36.396 1.593 -20.212 1.00 53.78 389 ASP A CA 1
ATOM 2934 C C . ASP A 1 389 ? 35.191 1.282 -21.107 1.00 53.78 389 ASP A C 1
ATOM 2936 O O . ASP A 1 389 ? 34.170 0.782 -20.628 1.00 53.78 389 ASP A O 1
ATOM 2940 N N . GLU A 1 390 ? 35.286 1.592 -22.399 1.00 55.00 390 GLU A N 1
ATOM 2941 C CA . GLU A 1 390 ? 34.191 1.662 -23.391 1.00 55.00 390 GLU A CA 1
ATOM 2942 C C . GLU A 1 390 ? 33.442 0.318 -23.614 1.00 55.00 390 GLU A C 1
ATOM 2944 O O . GLU A 1 390 ? 32.596 0.196 -24.498 1.00 55.00 390 GLU A O 1
ATOM 2949 N N . SER A 1 391 ? 33.755 -0.713 -22.821 1.00 48.56 391 SER A N 1
ATOM 2950 C CA . SER A 1 391 ? 33.375 -2.114 -22.997 1.00 48.56 391 SER A CA 1
ATOM 2951 C C . SER A 1 391 ? 32.485 -2.725 -21.899 1.00 48.56 391 SER A C 1
ATOM 2953 O O . SER A 1 391 ? 32.120 -3.894 -22.032 1.00 48.56 391 SER A O 1
ATOM 2955 N N . LEU A 1 392 ? 32.094 -1.993 -20.844 1.00 42.88 392 LEU A N 1
ATOM 2956 C CA . LEU A 1 392 ? 31.307 -2.553 -19.727 1.00 42.88 392 LE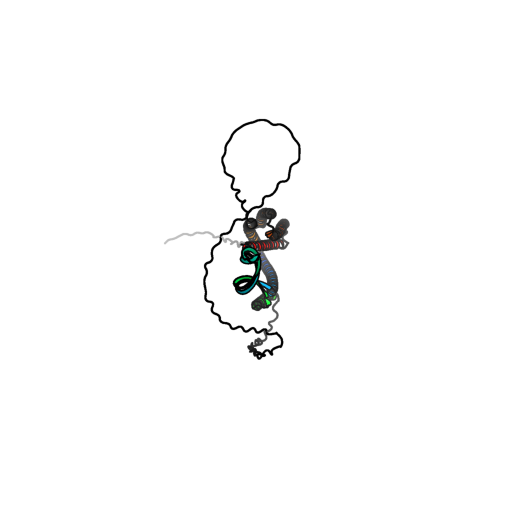U A CA 1
ATOM 2957 C C . LEU A 1 392 ? 29.867 -2.009 -19.640 1.00 42.88 392 LEU A C 1
ATOM 2959 O O . LEU A 1 392 ? 29.623 -0.831 -19.381 1.00 42.88 392 LEU A O 1
ATOM 2963 N N . GLU A 1 393 ? 28.913 -2.926 -19.836 1.00 50.12 393 GLU A N 1
ATOM 2964 C CA . GLU A 1 393 ? 27.457 -2.773 -19.681 1.00 50.12 393 GLU A CA 1
ATOM 2965 C C . GLU A 1 393 ? 27.097 -2.210 -18.294 1.00 50.12 393 GLU A C 1
ATOM 2967 O O . GLU A 1 393 ? 27.676 -2.700 -17.338 1.00 50.12 393 GLU A O 1
ATOM 2972 N N . LEU A 1 394 ? 26.273 -1.140 -18.226 1.00 52.72 394 LEU A N 1
ATOM 2973 C CA . LEU A 1 394 ? 24.895 -0.881 -17.696 1.00 52.72 394 LEU A CA 1
ATOM 2974 C C . LEU A 1 394 ? 24.319 -1.097 -16.248 1.00 52.72 394 LEU A C 1
ATOM 2976 O O . LEU A 1 394 ? 23.287 -0.465 -15.991 1.00 52.72 394 LEU A O 1
ATOM 2980 N N . PRO A 1 395 ? 24.841 -1.854 -15.256 1.00 56.56 395 PRO A N 1
ATOM 2981 C CA . PRO A 1 395 ? 24.084 -2.219 -14.051 1.00 56.56 395 PRO A CA 1
ATOM 2982 C C . PRO A 1 395 ? 23.958 -1.095 -13.012 1.00 56.56 395 PRO A C 1
ATOM 2984 O O . PRO A 1 395 ? 23.064 -1.152 -12.172 1.00 56.56 395 PRO A O 1
ATOM 2987 N N . ALA A 1 396 ? 24.810 -0.065 -13.045 1.00 55.81 396 ALA A N 1
ATOM 2988 C CA . ALA A 1 396 ? 24.823 0.976 -12.011 1.00 55.81 396 ALA A CA 1
ATOM 2989 C C . ALA A 1 396 ? 23.621 1.938 -12.106 1.00 55.81 396 ALA A C 1
ATOM 2991 O O . ALA A 1 396 ? 23.039 2.310 -11.089 1.00 55.81 396 ALA A O 1
ATOM 2992 N N . SER A 1 397 ? 23.190 2.286 -13.325 1.00 55.53 397 SER A N 1
ATOM 2993 C CA . SER A 1 397 ? 22.036 3.179 -13.542 1.00 55.53 397 SER A CA 1
ATOM 2994 C C . SER A 1 397 ? 20.713 2.587 -13.030 1.00 55.53 397 SER A C 1
ATOM 2996 O O . SER A 1 397 ? 19.856 3.308 -12.521 1.00 55.53 397 SER A O 1
ATOM 2998 N N . LEU A 1 398 ? 20.582 1.259 -13.089 1.00 56.25 398 LEU A N 1
ATOM 2999 C CA . LEU A 1 398 ? 19.388 0.528 -12.669 1.00 56.25 398 LEU A CA 1
ATOM 3000 C C . LEU A 1 398 ? 19.263 0.463 -11.136 1.00 56.25 398 LEU A C 1
ATOM 3002 O O . LEU A 1 398 ? 18.155 0.500 -10.606 1.00 56.25 398 LEU A O 1
ATOM 3006 N N . GLN A 1 399 ? 20.389 0.451 -10.413 1.00 60.25 399 GLN A N 1
ATOM 3007 C CA . GLN A 1 399 ? 20.390 0.490 -8.945 1.00 60.25 399 GLN A CA 1
ATOM 3008 C C . GLN A 1 399 ? 19.982 1.858 -8.385 1.00 60.25 399 GLN A C 1
ATOM 3010 O O . GLN A 1 399 ? 19.291 1.920 -7.370 1.00 60.25 399 GLN A O 1
ATOM 3015 N N . VAL A 1 400 ? 20.349 2.955 -9.058 1.00 59.78 400 VAL A N 1
ATOM 3016 C CA . VAL A 1 400 ? 19.909 4.305 -8.662 1.00 59.78 400 VAL A CA 1
ATOM 3017 C C . VAL A 1 400 ? 18.396 4.461 -8.853 1.00 59.78 400 VAL A C 1
ATOM 3019 O O . VAL A 1 400 ? 17.723 5.009 -7.982 1.00 59.78 400 VAL A O 1
ATOM 3022 N N . ALA A 1 401 ? 17.846 3.921 -9.946 1.00 58.38 401 ALA A N 1
ATOM 3023 C CA . ALA A 1 401 ? 16.404 3.928 -10.198 1.00 58.38 401 ALA A CA 1
ATOM 3024 C C . ALA A 1 401 ? 15.619 3.116 -9.149 1.00 58.38 401 ALA A C 1
ATOM 3026 O O . ALA A 1 401 ? 14.645 3.621 -8.595 1.00 58.38 401 ALA A O 1
ATOM 3027 N N . LEU A 1 402 ? 16.088 1.908 -8.812 1.00 59.66 402 LEU A N 1
ATOM 3028 C CA . LEU A 1 402 ? 15.500 1.076 -7.751 1.00 59.66 402 LEU A CA 1
ATOM 3029 C C . LEU A 1 402 ? 15.504 1.773 -6.382 1.00 59.66 402 LEU A C 1
ATOM 3031 O O . LEU A 1 402 ? 14.575 1.603 -5.595 1.00 59.66 402 LEU A O 1
ATOM 3035 N N . CYS A 1 403 ? 16.522 2.588 -6.094 1.00 66.06 403 CYS A N 1
ATOM 3036 C CA . CYS A 1 403 ? 16.582 3.311 -4.829 1.00 66.06 403 CYS A CA 1
ATOM 3037 C C . CYS A 1 403 ? 15.516 4.418 -4.704 1.00 66.06 403 CYS A C 1
ATOM 3039 O O . CYS A 1 403 ? 14.933 4.612 -3.631 1.00 66.06 403 CYS A O 1
ATOM 3041 N N . LEU A 1 404 ? 15.233 5.134 -5.798 1.00 65.38 404 LEU A N 1
ATOM 3042 C CA . LEU A 1 404 ? 14.191 6.168 -5.827 1.00 65.38 404 LEU A CA 1
ATOM 3043 C C . LEU A 1 404 ? 12.785 5.574 -5.629 1.00 65.38 404 LEU A C 1
ATOM 3045 O O . LEU A 1 404 ? 11.917 6.215 -5.039 1.00 65.38 404 LEU A O 1
ATOM 3049 N N . GLU A 1 405 ? 12.567 4.334 -6.069 1.00 70.12 405 GLU A N 1
ATOM 3050 C CA . GLU A 1 405 ? 11.290 3.633 -5.905 1.00 70.12 405 GLU A CA 1
ATOM 3051 C C . GLU A 1 405 ? 11.035 3.214 -4.445 1.00 70.12 405 GLU A C 1
ATOM 3053 O O . GLU A 1 405 ? 9.958 3.475 -3.902 1.00 70.12 405 GLU A O 1
ATOM 3058 N N . GLU A 1 406 ? 12.036 2.644 -3.761 1.00 66.44 406 GLU A N 1
ATOM 3059 C CA . GLU A 1 406 ? 11.907 2.266 -2.341 1.00 66.44 406 GLU A CA 1
ATOM 3060 C C . GLU A 1 406 ? 11.689 3.487 -1.426 1.00 66.44 406 GLU A C 1
ATOM 3062 O O . GLU A 1 406 ? 10.915 3.420 -0.466 1.00 66.44 406 GLU A O 1
ATOM 3067 N N . THR A 1 407 ? 12.325 4.625 -1.729 1.00 67.12 407 THR A N 1
ATOM 3068 C CA . THR A 1 407 ? 12.130 5.872 -0.964 1.00 67.12 407 THR A CA 1
ATOM 3069 C C . THR A 1 407 ? 10.735 6.468 -1.172 1.00 67.12 407 THR A C 1
ATOM 3071 O O . THR A 1 407 ? 10.111 6.900 -0.198 1.00 67.12 407 THR A O 1
ATOM 3074 N N . ALA A 1 408 ? 10.191 6.412 -2.392 1.00 70.62 408 ALA A N 1
ATOM 3075 C CA . ALA A 1 408 ? 8.820 6.843 -2.676 1.00 70.62 408 ALA A CA 1
ATOM 3076 C C . ALA A 1 408 ? 7.759 5.981 -1.955 1.00 70.62 408 ALA A C 1
ATOM 3078 O O . ALA A 1 408 ? 6.738 6.495 -1.477 1.00 70.62 408 ALA A O 1
ATOM 3079 N N . ALA A 1 409 ? 8.005 4.673 -1.818 1.00 70.56 409 ALA A N 1
ATOM 3080 C CA . ALA A 1 409 ? 7.123 3.775 -1.072 1.00 70.56 409 ALA A CA 1
ATOM 3081 C C . ALA A 1 409 ? 7.067 4.132 0.428 1.00 70.56 409 ALA A C 1
ATOM 3083 O O . ALA A 1 409 ? 5.980 4.208 1.008 1.00 70.56 409 ALA A O 1
ATOM 3084 N N . ALA A 1 410 ? 8.217 4.429 1.045 1.00 67.19 410 ALA A N 1
ATOM 3085 C CA . ALA A 1 410 ? 8.294 4.835 2.452 1.00 67.19 410 ALA A CA 1
ATOM 3086 C C . ALA A 1 410 ? 7.591 6.179 2.725 1.00 67.19 410 ALA A C 1
ATOM 3088 O O . ALA A 1 410 ? 6.933 6.341 3.757 1.00 67.19 410 ALA A O 1
ATOM 3089 N N . GLU A 1 411 ? 7.673 7.134 1.793 1.00 72.75 411 GLU A N 1
ATOM 3090 C CA . GLU A 1 411 ? 6.935 8.399 1.893 1.00 72.75 411 GLU A CA 1
ATOM 3091 C C . GLU A 1 411 ? 5.413 8.171 1.878 1.00 72.75 411 GLU A C 1
ATOM 3093 O O . GLU A 1 411 ? 4.670 8.787 2.649 1.00 72.75 411 GLU A O 1
ATOM 3098 N N . THR A 1 412 ? 4.944 7.249 1.036 1.00 75.06 412 THR A N 1
ATOM 3099 C CA . THR A 1 412 ? 3.518 6.917 0.921 1.00 75.06 412 THR A CA 1
ATOM 3100 C C . THR A 1 412 ? 2.976 6.299 2.216 1.00 75.06 412 THR A C 1
ATOM 3102 O O . THR A 1 412 ? 1.916 6.719 2.688 1.00 75.06 412 THR A O 1
ATOM 3105 N N . GLU A 1 413 ? 3.719 5.377 2.845 1.00 75.75 413 GLU A N 1
ATOM 3106 C CA . GLU A 1 413 ? 3.368 4.817 4.165 1.00 75.75 413 GLU A CA 1
ATOM 3107 C C . GLU A 1 413 ? 3.284 5.913 5.246 1.00 75.75 413 GLU A C 1
ATOM 3109 O O . GLU A 1 413 ? 2.343 5.937 6.045 1.00 75.75 413 GLU A O 1
ATOM 3114 N N . LEU A 1 414 ? 4.223 6.868 5.253 1.00 70.62 414 LEU A N 1
ATOM 3115 C CA . LEU A 1 414 ? 4.220 7.972 6.220 1.00 70.62 414 LEU A CA 1
ATOM 3116 C C . LEU A 1 414 ? 2.983 8.870 6.060 1.00 70.62 414 LEU A C 1
ATOM 3118 O O . LEU A 1 414 ? 2.348 9.246 7.050 1.00 70.62 414 LEU A O 1
ATOM 3122 N N . ARG A 1 415 ? 2.602 9.187 4.816 1.00 75.69 415 ARG A N 1
ATOM 3123 C CA . ARG A 1 415 ? 1.387 9.965 4.517 1.00 75.69 415 ARG A CA 1
ATOM 3124 C C . ARG A 1 415 ? 0.113 9.236 4.953 1.00 75.69 415 ARG A C 1
ATOM 3126 O O . ARG A 1 415 ? -0.817 9.883 5.445 1.00 75.69 415 ARG A O 1
ATOM 3133 N N . GLN A 1 416 ? 0.065 7.911 4.817 1.00 81.94 416 GLN A N 1
ATOM 3134 C CA . GLN A 1 416 ? -1.064 7.106 5.292 1.00 81.94 416 GLN A CA 1
ATOM 3135 C C . GLN A 1 416 ? -1.189 7.144 6.820 1.00 81.94 416 GLN A C 1
ATOM 3137 O O . GLN A 1 416 ? -2.280 7.429 7.318 1.00 81.94 416 GLN A O 1
ATOM 3142 N N . LEU A 1 417 ? -0.087 6.977 7.565 1.00 74.38 417 LEU A N 1
ATOM 3143 C CA . LEU A 1 417 ? -0.109 7.091 9.032 1.00 74.38 417 LEU A CA 1
ATOM 3144 C C . LEU A 1 417 ? -0.592 8.465 9.511 1.00 74.38 417 LEU A C 1
ATOM 3146 O O . LEU A 1 417 ? -1.380 8.558 10.453 1.00 74.38 417 LEU A O 1
ATOM 3150 N N . LEU A 1 418 ? -0.159 9.542 8.849 1.00 73.19 418 LEU A N 1
ATOM 3151 C CA . LEU A 1 418 ? -0.619 10.898 9.171 1.00 73.19 418 LEU A CA 1
ATOM 3152 C C . LEU A 1 418 ? -2.110 11.099 8.893 1.00 73.19 418 LEU A C 1
ATOM 3154 O O . LEU A 1 418 ? -2.748 11.900 9.572 1.00 73.19 418 LEU A O 1
ATOM 3158 N N . THR A 1 419 ? -2.654 10.400 7.896 1.00 78.06 419 THR A N 1
ATOM 3159 C CA . THR A 1 419 ? -4.079 10.464 7.551 1.00 78.06 419 THR A CA 1
ATOM 3160 C C . THR A 1 419 ? -4.923 9.666 8.541 1.00 78.06 419 THR A C 1
ATOM 3162 O O . THR A 1 419 ? -5.995 10.123 8.903 1.00 78.06 419 THR A O 1
ATOM 3165 N N . GLN A 1 420 ? -4.429 8.525 9.031 1.00 80.00 420 GLN A N 1
ATOM 3166 C CA . GLN A 1 420 ? -5.125 7.699 10.026 1.00 80.00 420 GLN A CA 1
ATOM 3167 C C . GLN A 1 420 ? -5.224 8.370 11.408 1.00 80.00 420 GLN A C 1
ATOM 3169 O O . GLN A 1 420 ? -6.146 8.092 12.170 1.00 80.00 420 GLN A O 1
ATOM 3174 N N . LYS A 1 421 ? -4.254 9.226 11.756 1.00 74.06 421 LYS A N 1
ATOM 3175 C CA . LYS A 1 421 ? -4.200 9.937 13.047 1.00 74.06 421 LYS A CA 1
ATOM 3176 C C . LYS A 1 421 ? -4.962 11.270 13.073 1.00 74.06 421 LYS A C 1
ATOM 3178 O O . LYS A 1 421 ? -5.087 11.845 14.154 1.00 74.06 421 LYS A O 1
ATOM 3183 N N . LYS A 1 422 ? -5.403 11.774 11.919 1.00 69.75 422 LYS A N 1
ATOM 3184 C CA . LYS A 1 422 ? -6.294 12.939 11.803 1.00 69.75 422 LYS A CA 1
ATOM 3185 C C . LYS A 1 422 ? -7.741 12.482 11.851 1.00 69.75 422 LYS A C 1
ATOM 3187 O O . LYS A 1 422 ? -8.540 13.235 12.448 1.00 69.75 422 LYS A O 1
#